Protein AF-0000000083321789 (afdb_homodimer)

Secondary structure (DSSP, 8-state):
---HHHHHHHHHHHHHHHHH-S-B-HHHHHHH-SS---HHHHHHHHHHHHHTTSEEE-TT-SSEEE-HHHHHHIIIII--PPPPPHHHHHHHHHHH-S--SSHHHHHHHHHHHHHHHHSSEEEEE-S--TTPBEEEEEEEE-SSSEEEEEEEETTS-EEEEEEEPPTT--HHHHHHHHHHHHHHHTTSBGGG--HHHHHHHHHHSTT-TTHHHHHHHHHHHHHHHHS--EEEE-GGGGGTT--GGGHHHHHHHHHHHHSTHHHHHHTT--TTS---TTSSSSEEEEEGGGSS-GGGTTEEEEEEEEE-GGG-EEEEEEEEETT--HHHHHHHHHHHHHHHHHHHHHHHHTT-/---HHHHHHHHHHHHHHHHH-S-B-HHHHHHH-SS---HHHHHHHHHHHHHTTSEEE-TT-SSEEE-HHHHHHIIIII--PPPPPHHHHHHHHHHH-S--SSHHHHHHHHHHHHHHHHSSEEEEEPSP-TT-BEEEEEEEE-SSSEEEEEEEETTS-EEEEEEEPPTT--HHHHHHHHHHHHHHHTTSBGGG--HHHHHHHHHHSTT-TTHHHHHHHHHHHHHHHHS--EEEE-GGGGGTT--GGGHHHHHHHHHHHHSTHHHHHHTT--TTS---TTSS-SEEEEEGGGSS-GGGTTEEEEEEEEE-GGG-EEEEEEEEETT--HHHHHHHHHHHHHHHHHHHHHHHHTT-

Organism: Lactobacillus gasseri (NCBI:txid1596)

Solvent-accessible surface area (backbone atoms only — not comparable to full-atom values): 38284 Å² total; per-residue (Å²): 132,77,50,72,65,50,48,50,50,51,51,50,46,45,59,49,28,34,71,68,74,43,64,44,38,37,62,62,48,40,73,69,46,95,57,92,59,54,44,68,56,42,44,52,49,50,50,51,38,31,74,72,47,30,29,39,77,48,94,87,45,95,17,38,38,68,25,72,57,25,49,50,49,36,66,76,72,63,64,62,68,36,82,70,55,67,69,58,50,51,48,54,54,54,69,67,65,54,93,66,70,40,66,67,56,51,30,42,48,48,8,41,53,49,10,71,75,66,60,23,23,13,34,16,32,52,50,48,50,64,78,34,22,29,66,40,57,46,74,43,78,73,54,92,37,32,33,33,40,37,40,32,33,72,77,61,43,74,34,70,44,67,41,75,50,65,84,81,61,50,70,65,57,52,52,51,45,38,51,53,49,34,70,70,38,43,76,36,34,52,70,68,67,40,71,67,57,52,49,52,50,54,64,66,49,43,93,51,93,55,41,66,57,52,48,50,50,49,50,51,39,48,50,58,60,59,46,83,59,71,30,77,22,40,66,70,32,61,57,72,73,55,61,87,88,42,58,68,50,48,51,52,50,40,53,43,49,69,47,60,79,45,38,45,64,60,61,62,56,43,88,80,56,72,76,73,70,80,49,100,50,77,52,47,76,41,48,13,88,71,43,84,43,80,82,35,47,69,24,24,39,39,37,31,64,28,61,44,70,95,55,30,45,24,37,37,34,40,42,37,52,65,58,52,53,54,37,54,53,47,22,43,48,58,50,47,35,51,54,51,25,49,52,50,46,55,57,49,55,67,76,106,132,77,49,72,66,52,48,51,50,51,50,51,46,45,59,47,28,33,71,68,73,43,62,44,38,37,63,61,50,40,73,70,46,95,58,96,58,54,42,67,56,43,43,51,48,52,50,52,37,31,72,71,47,29,30,38,74,47,94,88,46,94,16,38,39,69,25,74,57,26,49,51,48,37,66,76,71,62,65,61,68,38,83,69,54,66,69,58,51,53,49,52,53,55,70,65,66,53,95,67,70,40,66,66,56,51,31,42,46,48,8,42,52,51,10,69,75,66,59,24,21,13,32,17,29,52,47,48,51,64,76,34,22,29,65,40,56,45,74,44,78,72,55,93,40,32,32,34,40,36,42,32,32,73,78,60,44,74,34,70,43,67,42,74,50,66,83,80,62,49,71,65,55,52,52,51,45,37,51,53,49,35,72,70,39,45,74,37,34,53,70,69,67,41,70,68,55,52,48,53,50,52,64,66,48,43,93,50,94,56,42,67,59,52,49,51,51,49,50,52,40,48,50,59,59,59,47,82,60,68,29,75,24,41,65,69,31,61,56,73,73,55,61,88,88,42,58,69,52,49,51,52,50,41,53,42,48,69,47,61,80,45,37,48,64,60,59,62,56,43,90,78,55,70,76,72,70,81,48,100,51,77,52,47,77,40,48,13,89,70,44,87,43,79,83,36,47,67,24,23,39,39,37,30,64,29,61,45,69,94,54,29,43,24,38,39,35,40,43,37,51,65,60,51,52,54,38,53,53,48,22,43,47,59,51,47,34,52,54,51,25,50,51,52,46,55,56,50,56,68,78,105

Radius of gyration: 30.37 Å; Cα contacts (8 Å, |Δi|>4): 1152; chains: 2; bounding box: 81×79×61 Å

Sequence (704 aa):
MLTERQELILKTIIMDFTQSHEPVGSKTVMNQLPVKVSSATVRNEMAALEEKGLLEKTHSSSGRIPSTAGYRYYLDHLINPVKIPASVYNRIIYQLDQPFQQVNEIVQEAAKILSDLTNYTAFAAGPETRSVKVTGFRIVPLSSHQVMAILVTDDGNVKNQIYTLPHHTNGEEIEKAVRLINDQLVGKPLSSVNEVLLKRIADHLVAGGSAPEILDLLQDVIKDAASEQMYVDGQINLLSNYESDDLAKVKSLYKLIDQNDAISSLIGFNPKDEIKNDSKSKVQVKLGSELQSDLLEDYSLLTAQYSVGKYGKGTIALLGPTNMPYSQMIGLLEYFRNELAKKLLDYYGRFKMLTERQELILKTIIMDFTQSHEPVGSKTVMNQLPVKVSSATVRNEMAALEEKGLLEKTHSSSGRIPSTAGYRYYLDHLINPVKIPASVYNRIIYQLDQPFQQVNEIVQEAAKILSDLTNYTAFAAGPETRSVKVTGFRIVPLSSHQVMAILVTDDGNVKNQIYTLPHHTNGEEIEKAVRLINDQLVGKPLSSVNEVLLKRIADHLVAGGSAPEILDLLQDVIKDAASEQMYVDGQINLLSNYESDDLAKVKSLYKLIDQNDAISSLIGFNPKDEIKNDSKSKVQVKLGSELQSDLLEDYSLLTAQYSVGKYGKGTIALLGPTNMPYSQMIGLLEYFRNELAKKLLDYYGRFK

Structure (mmCIF, N/CA/C/O backbone):
data_AF-0000000083321789-model_v1
#
loop_
_entity.id
_entity.type
_entity.pdbx_description
1 polymer 'Heat-inducible transcription repressor HrcA'
#
loop_
_atom_site.group_PDB
_atom_site.id
_atom_site.type_symbol
_atom_site.label_atom_id
_atom_site.label_alt_id
_atom_site.label_comp_id
_atom_site.label_asym_id
_atom_site.label_entity_id
_atom_site.label_seq_id
_atom_site.pdbx_PDB_ins_code
_atom_site.Cartn_x
_atom_site.Cartn_y
_atom_site.Cartn_z
_atom_site.occupancy
_atom_site.B_iso_or_equiv
_atom_site.auth_seq_id
_atom_site.auth_comp_id
_atom_site.auth_asym_id
_atom_site.auth_atom_id
_atom_site.pdbx_PDB_model_num
ATOM 1 N N . MET A 1 1 ? -25.531 38.438 10.75 1 78.81 1 MET A N 1
ATOM 2 C CA . MET A 1 1 ? -24.594 38 11.789 1 78.81 1 MET A CA 1
ATOM 3 C C . MET A 1 1 ? -25.344 37.281 12.898 1 78.81 1 MET A C 1
ATOM 5 O O . MET A 1 1 ? -26.516 37.562 13.164 1 78.81 1 MET A O 1
ATOM 9 N N . LEU A 1 2 ? -24.734 36.156 13.336 1 93.12 2 LEU A N 1
ATOM 10 C CA . LEU A 1 2 ? -25.391 35.406 14.398 1 93.12 2 LEU A CA 1
ATOM 11 C C . LEU A 1 2 ? -25.25 36.125 15.734 1 93.12 2 LEU A C 1
ATOM 13 O O . LEU A 1 2 ? -24.266 36.844 15.961 1 93.12 2 LEU A O 1
ATOM 17 N N . THR A 1 3 ? -26.234 36 16.516 1 94.31 3 THR A N 1
ATOM 18 C CA . THR A 1 3 ? -26.094 36.438 17.891 1 94.31 3 THR A CA 1
ATOM 19 C C . THR A 1 3 ? -25.141 35.531 18.656 1 94.31 3 THR A C 1
ATOM 21 O O . THR A 1 3 ? -24.844 34.438 18.234 1 94.31 3 THR A O 1
ATOM 24 N N . GLU A 1 4 ? -24.688 36.062 19.75 1 94.25 4 GLU A N 1
ATOM 25 C CA . GLU A 1 4 ? -23.797 35.281 20.594 1 94.25 4 GLU A CA 1
ATOM 26 C C . GLU A 1 4 ? -24.438 33.969 21.016 1 94.25 4 GLU A C 1
ATOM 28 O O . GLU A 1 4 ? -23.781 32.906 21.031 1 94.25 4 GLU A O 1
ATOM 33 N N . ARG A 1 5 ? -25.703 34.062 21.344 1 94.56 5 ARG A N 1
ATOM 34 C CA . ARG A 1 5 ? -26.422 32.844 21.75 1 94.56 5 ARG A CA 1
ATOM 35 C C . ARG A 1 5 ? -26.547 31.859 20.609 1 94.56 5 ARG A C 1
ATOM 37 O O . ARG A 1 5 ? -26.375 30.656 20.797 1 94.56 5 ARG A O 1
ATOM 44 N N . GLN A 1 6 ? -26.812 32.375 19.469 1 96 6 GLN A N 1
ATOM 45 C CA . GLN A 1 6 ? -26.891 31.531 18.281 1 96 6 GLN A CA 1
ATOM 46 C C . GLN A 1 6 ? -25.562 30.844 17.984 1 96 6 GLN A C 1
ATOM 48 O O . GLN A 1 6 ? -25.531 29.672 17.625 1 96 6 GLN A O 1
ATOM 53 N N . GLU A 1 7 ? -24.516 31.578 18.156 1 96.56 7 GLU A N 1
ATOM 54 C CA . GLU A 1 7 ? -23.188 31.016 17.938 1 96.56 7 GLU A CA 1
ATOM 55 C C . GLU A 1 7 ? -22.891 29.906 18.922 1 96.56 7 GLU A C 1
ATOM 57 O O . GLU A 1 7 ? -22.359 28.859 18.547 1 96.56 7 GLU A O 1
ATOM 62 N N . LEU A 1 8 ? -23.266 30.172 20.125 1 95.69 8 LEU A N 1
ATOM 63 C CA . LEU A 1 8 ? -23.047 29.172 21.156 1 95.69 8 LEU A CA 1
ATOM 64 C C . LEU A 1 8 ? -23.828 27.906 20.859 1 95.69 8 LEU A C 1
ATOM 66 O O . LEU A 1 8 ? -23.328 26.797 21.047 1 95.69 8 LEU A O 1
ATOM 70 N N . ILE A 1 9 ? -25.031 28.094 20.469 1 96.56 9 ILE A N 1
ATOM 71 C CA . ILE A 1 9 ? -25.906 26.969 20.172 1 96.56 9 ILE A CA 1
ATOM 72 C C . ILE A 1 9 ? -25.359 26.203 18.969 1 96.56 9 ILE A C 1
ATOM 74 O O . ILE A 1 9 ? -25.266 24.969 19 1 96.56 9 ILE A O 1
ATOM 78 N N . LEU A 1 10 ? -24.984 26.891 17.953 1 96.88 10 LEU A N 1
ATOM 79 C CA . LEU A 1 10 ? -24.406 26.266 16.766 1 96.88 10 LEU A CA 1
ATOM 80 C C . LEU A 1 10 ? -23.141 25.469 17.125 1 96.88 10 LEU A C 1
ATOM 82 O O . LEU A 1 10 ? -23 24.312 16.734 1 96.88 10 LEU A O 1
ATOM 86 N N . LYS A 1 11 ? -22.281 26.094 17.844 1 95.94 11 LYS A N 1
ATOM 87 C CA . LYS A 1 11 ? -21.047 25.453 18.297 1 95.94 11 LYS A CA 1
ATOM 88 C C . LYS A 1 11 ? -21.344 24.172 19.078 1 95.94 11 LYS A C 1
ATOM 90 O O . LYS A 1 11 ? -20.719 23.141 18.844 1 95.94 11 LYS A O 1
ATOM 95 N N . THR A 1 12 ? -22.281 24.297 19.953 1 95.19 12 THR A N 1
ATOM 96 C CA . THR A 1 12 ? -22.641 23.156 20.797 1 95.19 12 THR A CA 1
ATOM 97 C C . THR A 1 12 ? -23.188 22.016 19.938 1 95.19 12 THR A C 1
ATOM 99 O O . THR A 1 12 ? -22.828 20.859 20.156 1 95.19 12 THR A O 1
ATOM 102 N N . ILE A 1 13 ? -24.016 22.359 19 1 95.81 13 ILE A N 1
ATOM 103 C CA . ILE A 1 13 ? -24.609 21.344 18.141 1 95.81 13 ILE A CA 1
ATOM 104 C C . ILE A 1 13 ? -23.516 20.641 17.328 1 95.81 13 ILE A C 1
ATOM 106 O O . ILE A 1 13 ? -23.484 19.422 17.234 1 95.81 13 ILE A O 1
ATOM 110 N N . ILE A 1 14 ? -22.625 21.391 16.781 1 95 14 ILE A N 1
ATOM 111 C CA . ILE A 1 14 ? -21.562 20.844 15.945 1 95 14 ILE A CA 1
ATOM 112 C C . ILE A 1 14 ? -20.656 19.953 16.781 1 95 14 ILE A C 1
ATOM 114 O O . ILE A 1 14 ? -20.344 18.828 16.391 1 95 14 ILE A O 1
ATOM 118 N N . MET A 1 15 ? -20.266 20.375 17.906 1 92.38 15 MET A N 1
ATOM 119 C CA . MET A 1 15 ? -19.391 19.578 18.781 1 92.38 15 MET A CA 1
ATOM 120 C C . MET A 1 15 ? -20.078 18.281 19.203 1 92.38 15 MET A C 1
ATOM 122 O O . MET A 1 15 ? -19.453 17.219 19.203 1 92.38 15 MET A O 1
ATOM 126 N N . ASP A 1 16 ? -21.328 18.422 19.516 1 93.5 16 ASP A N 1
ATOM 127 C CA . ASP A 1 16 ? -22.078 17.25 19.938 1 93.5 16 ASP A CA 1
ATOM 128 C C . ASP A 1 16 ? -22.25 16.266 18.766 1 93.5 16 ASP A C 1
ATOM 130 O O . ASP A 1 16 ? -21.984 15.07 18.922 1 93.5 16 ASP A O 1
ATOM 134 N N . PHE A 1 17 ? -22.594 16.828 17.656 1 92 17 PHE A N 1
ATOM 135 C CA . PHE A 1 17 ? -22.859 15.984 16.484 1 92 17 PHE A CA 1
ATOM 136 C C . PHE A 1 17 ? -21.594 15.273 16.031 1 92 17 PHE A C 1
ATOM 138 O O . PHE A 1 17 ? -21.656 14.117 15.602 1 92 17 PHE A O 1
ATOM 145 N N . THR A 1 18 ? -20.5 15.844 16.047 1 89.44 18 THR A N 1
ATOM 146 C CA . THR A 1 18 ? -19.25 15.25 15.578 1 89.44 18 THR A CA 1
ATOM 147 C C . THR A 1 18 ? -18.797 14.125 16.516 1 89.44 18 THR A C 1
ATOM 149 O O . THR A 1 18 ? -17.984 13.289 16.125 1 89.44 18 THR A O 1
ATOM 152 N N . GLN A 1 19 ? -19.344 14.117 17.656 1 86.31 19 GLN A N 1
ATOM 153 C CA . GLN A 1 19 ? -19 13.062 18.609 1 86.31 19 GLN A CA 1
ATOM 154 C C . GLN A 1 19 ? -20.031 11.93 18.578 1 86.31 19 GLN A C 1
ATOM 156 O O . GLN A 1 19 ? -19.656 10.758 18.516 1 86.31 19 GLN A O 1
ATOM 161 N N . SER A 1 20 ? -21.297 12.312 18.547 1 86.25 20 SER A N 1
ATOM 162 C CA . SER A 1 20 ? -22.359 11.312 18.672 1 86.25 20 SER A CA 1
ATOM 163 C C . SER A 1 20 ? -22.844 10.844 17.312 1 86.25 20 SER A C 1
ATOM 165 O O . SER A 1 20 ? -23.422 9.758 17.188 1 86.25 20 SER A O 1
ATOM 167 N N . HIS A 1 21 ? -22.766 11.672 16.344 1 85.81 21 HIS A N 1
ATOM 168 C CA . HIS A 1 21 ? -23.266 11.453 14.984 1 85.81 21 HIS A CA 1
ATOM 169 C C . HIS A 1 21 ? -24.781 11.312 14.969 1 85.81 21 HIS A C 1
ATOM 171 O O . HIS A 1 21 ? -25.344 10.695 14.062 1 85.81 21 HIS A O 1
ATOM 177 N N . GLU A 1 22 ? -25.359 11.82 16.016 1 88.62 22 GLU A N 1
ATOM 178 C CA . GLU A 1 22 ? -26.812 11.828 16.125 1 88.62 22 GLU A CA 1
ATOM 179 C C . GLU A 1 22 ? -27.359 13.25 16.125 1 88.62 22 GLU A C 1
ATOM 181 O O . GLU A 1 22 ? -26.75 14.156 16.703 1 88.62 22 GLU A O 1
ATOM 186 N N . PRO A 1 23 ? -28.516 13.328 15.469 1 94 23 PRO A N 1
ATOM 187 C CA . PRO A 1 23 ? -29.125 14.656 15.539 1 94 23 PRO A CA 1
ATOM 188 C C . PRO A 1 23 ? -29.266 15.164 16.969 1 94 23 PRO A C 1
ATOM 190 O O . PRO A 1 23 ? -29.562 14.391 17.875 1 94 23 PRO A O 1
ATOM 193 N N . VAL A 1 24 ? -29.125 16.484 17.109 1 95.12 24 VAL A N 1
ATOM 194 C CA . VAL A 1 24 ? -29.062 17.062 18.438 1 95.12 24 VAL A CA 1
ATOM 195 C C . VAL A 1 24 ? -30.359 17.797 18.75 1 95.12 24 VAL A C 1
ATOM 197 O O . VAL A 1 24 ? -30.781 18.688 18 1 95.12 24 VAL A O 1
ATOM 200 N N . GLY A 1 25 ? -30.984 17.406 19.859 1 94.19 25 GLY A N 1
ATOM 201 C CA . GLY A 1 25 ? -32.219 18.047 20.281 1 94.19 25 GLY A CA 1
ATOM 202 C C . GLY A 1 25 ? -31.984 19.25 21.172 1 94.19 25 GLY A C 1
ATOM 203 O O . GLY A 1 25 ? -30.891 19.438 21.703 1 94.19 25 GLY A O 1
ATOM 204 N N . SER A 1 26 ? -33.125 20.016 21.375 1 94.62 26 SER A N 1
ATOM 205 C CA . SER A 1 26 ? -33.031 21.266 22.141 1 94.62 26 SER A CA 1
ATOM 206 C C . SER A 1 26 ? -32.688 20.984 23.594 1 94.62 26 SER A C 1
ATOM 208 O O . SER A 1 26 ? -31.969 21.75 24.219 1 94.62 26 SER A O 1
ATOM 210 N N . LYS A 1 27 ? -33.188 19.906 24.078 1 94.38 27 LYS A N 1
ATOM 211 C CA . LYS A 1 27 ? -32.906 19.562 25.469 1 94.38 27 LYS A CA 1
ATOM 212 C C . LYS A 1 27 ? -31.422 19.234 25.672 1 94.38 27 LYS A C 1
ATOM 214 O O . LYS A 1 27 ? -30.812 19.656 26.672 1 94.38 27 LYS A O 1
ATOM 219 N N . THR A 1 28 ? -30.891 18.531 24.766 1 94.94 28 THR A N 1
ATOM 220 C CA . THR A 1 28 ? -29.469 18.172 24.812 1 94.94 28 THR A CA 1
ATOM 221 C C . THR A 1 28 ? -28.609 19.422 24.75 1 94.94 28 THR A C 1
ATOM 223 O O . THR A 1 28 ? -27.641 19.562 25.516 1 94.94 28 THR A O 1
ATOM 226 N N . VAL A 1 29 ? -28.938 20.312 23.891 1 96.19 29 VAL A N 1
ATOM 227 C CA . VAL A 1 29 ? -28.203 21.562 23.734 1 96.19 29 VAL A CA 1
ATOM 228 C C . VAL A 1 29 ? -28.297 22.391 25 1 96.19 29 VAL A C 1
ATOM 230 O O . VAL A 1 29 ? -27.297 22.906 25.5 1 96.19 29 VAL A O 1
ATOM 233 N N . MET A 1 30 ? -29.516 22.484 25.5 1 95.81 30 MET A N 1
ATOM 234 C CA . MET A 1 30 ? -29.781 23.266 26.703 1 95.81 30 MET A CA 1
ATOM 235 C C . MET A 1 30 ? -28.875 22.828 27.859 1 95.81 30 MET A C 1
ATOM 237 O O . MET A 1 30 ? -28.312 23.656 28.562 1 95.81 30 MET A O 1
ATOM 241 N N . ASN A 1 31 ? -28.672 21.578 27.953 1 95.44 31 ASN A N 1
ATOM 242 C CA . ASN A 1 31 ? -27.906 21 29.062 1 95.44 31 ASN A CA 1
ATOM 243 C C . ASN A 1 31 ? -26.406 21.25 28.906 1 95.44 31 ASN A C 1
ATOM 245 O O . ASN A 1 31 ? -25.641 21.125 29.859 1 95.44 31 ASN A O 1
ATOM 249 N N . GLN A 1 32 ? -25.984 21.609 27.719 1 93.94 32 GLN A N 1
ATOM 250 C CA . GLN A 1 32 ? -24.562 21.75 27.438 1 93.94 32 GLN A CA 1
ATOM 251 C C . GLN A 1 32 ? -24.156 23.219 27.391 1 93.94 32 GLN A C 1
ATOM 253 O O . GLN A 1 32 ? -22.953 23.547 27.375 1 93.94 32 GLN A O 1
ATOM 258 N N . LEU A 1 33 ? -25.109 24.078 27.406 1 93.62 33 LEU A N 1
ATOM 259 C CA . LEU A 1 33 ? -24.828 25.5 27.281 1 93.62 33 LEU A CA 1
ATOM 260 C C . LEU A 1 33 ? -24.375 26.078 28.625 1 93.62 33 LEU A C 1
ATOM 262 O O . LEU A 1 33 ? -24.891 25.703 29.672 1 93.62 33 LEU A O 1
ATOM 266 N N . PRO A 1 34 ? -23.531 27 28.562 1 91.31 34 PRO A N 1
ATOM 267 C CA . PRO A 1 34 ? -23.094 27.656 29.797 1 91.31 34 PRO A CA 1
ATOM 268 C C . PRO A 1 34 ? -24.078 28.703 30.297 1 91.31 34 PRO A C 1
ATOM 270 O O . PRO A 1 34 ? -23.891 29.281 31.375 1 91.31 34 PRO A O 1
ATOM 273 N N . VAL A 1 35 ? -25.125 29.031 29.594 1 90.56 35 VAL A N 1
ATOM 274 C CA . VAL A 1 35 ? -26.125 30.016 29.953 1 90.56 35 VAL A CA 1
ATOM 275 C C . VAL A 1 35 ? -27.469 29.328 30.188 1 90.56 35 VAL A C 1
ATOM 277 O O . VAL A 1 35 ? -27.766 28.297 29.578 1 90.56 35 VAL A O 1
ATOM 280 N N . LYS A 1 36 ? -28.172 29.844 31.094 1 91.06 36 LYS A N 1
ATOM 281 C CA . LYS A 1 36 ? -29.484 29.281 31.375 1 91.06 36 LYS A CA 1
ATOM 282 C C . LYS A 1 36 ? -30.516 29.766 30.375 1 91.06 36 LYS A C 1
ATOM 284 O O . LYS A 1 36 ? -30.797 30.969 30.281 1 91.06 36 LYS A O 1
ATOM 289 N N . VAL A 1 37 ? -30.891 28.906 29.578 1 93.12 37 VAL A N 1
ATOM 290 C CA . VAL A 1 37 ? -31.938 29.172 28.578 1 93.12 37 VAL A CA 1
ATOM 291 C C . VAL A 1 37 ? -32.938 28 28.547 1 93.12 37 VAL A C 1
ATOM 293 O O . VAL A 1 37 ? -32.562 26.859 28.797 1 93.12 37 VAL A O 1
ATOM 296 N N . SER A 1 38 ? -34.188 28.281 28.344 1 93.94 38 SER A N 1
ATOM 297 C CA . SER A 1 38 ? -35.188 27.219 28.281 1 93.94 38 SER A CA 1
ATOM 298 C C . SER A 1 38 ? -35.031 26.406 27 1 93.94 38 SER A C 1
ATOM 300 O O . SER A 1 38 ? -34.469 26.891 26 1 93.94 38 SER A O 1
ATOM 302 N N . SER A 1 39 ? -35.594 25.219 27.016 1 94.25 39 SER A N 1
ATOM 303 C CA . SER A 1 39 ? -35.594 24.375 25.844 1 94.25 39 SER A CA 1
ATOM 304 C C . SER A 1 39 ? -36.375 25 24.703 1 94.25 39 SER A C 1
ATOM 306 O O . SER A 1 39 ? -36.031 24.859 23.531 1 94.25 39 SER A O 1
ATOM 308 N N . ALA A 1 40 ? -37.438 25.688 25.062 1 93.5 40 ALA A N 1
ATOM 309 C CA . ALA A 1 40 ? -38.25 26.375 24.062 1 93.5 40 ALA A CA 1
ATOM 310 C C . ALA A 1 40 ? -37.469 27.453 23.359 1 93.5 40 ALA A C 1
ATOM 312 O O . ALA A 1 40 ? -37.562 27.609 22.125 1 93.5 40 ALA A O 1
ATOM 313 N N . THR A 1 41 ? -36.656 28.156 24.109 1 95.94 41 THR A N 1
ATOM 314 C CA . THR A 1 41 ? -35.812 29.188 23.531 1 95.94 41 THR A CA 1
ATOM 315 C C . THR A 1 41 ? -34.781 28.578 22.594 1 95.94 41 THR A C 1
ATOM 317 O O . THR A 1 41 ? -34.531 29.094 21.5 1 95.94 41 THR A O 1
ATOM 320 N N . VAL A 1 42 ? -34.188 27.469 23.016 1 96.56 42 VAL A N 1
ATOM 321 C CA . VAL A 1 42 ? -33.188 26.797 22.203 1 96.56 42 VAL A CA 1
ATOM 322 C C . VAL A 1 42 ? -33.844 26.297 20.906 1 96.56 42 VAL A C 1
ATOM 324 O O . VAL A 1 42 ? -33.25 26.453 19.828 1 96.56 42 VAL A O 1
ATOM 327 N N . ARG A 1 43 ? -35.031 25.781 21.016 1 95.06 43 ARG A N 1
ATOM 328 C CA . ARG A 1 43 ? -35.75 25.281 19.844 1 95.06 43 ARG A CA 1
ATOM 329 C C . ARG A 1 43 ? -35.969 26.391 18.828 1 95.06 43 ARG A C 1
ATOM 331 O O . ARG A 1 43 ? -35.812 26.188 17.625 1 95.06 43 ARG A O 1
ATOM 338 N N . ASN A 1 44 ? -36.312 27.531 19.344 1 95.62 44 ASN A N 1
ATOM 339 C CA . ASN A 1 44 ? -36.531 28.688 18.484 1 95.62 44 ASN A CA 1
ATOM 340 C C . ASN A 1 44 ? -35.25 29.141 17.781 1 95.62 44 ASN A C 1
ATOM 342 O O . ASN A 1 44 ? -35.281 29.484 16.609 1 95.62 44 ASN A O 1
ATOM 346 N N . GLU A 1 45 ? -34.219 29.125 18.547 1 96.38 45 GLU A N 1
ATOM 347 C CA . GLU A 1 45 ? -32.938 29.516 17.969 1 96.38 45 GLU A CA 1
ATOM 348 C C . GLU A 1 45 ? -32.469 28.5 16.922 1 96.38 45 GLU A C 1
ATOM 350 O O . GLU A 1 45 ? -31.859 28.875 15.914 1 96.38 45 GLU A O 1
ATOM 355 N N . MET A 1 46 ? -32.688 27.203 17.203 1 96.56 46 MET A N 1
ATOM 356 C CA . MET A 1 46 ? -32.344 26.156 16.25 1 96.56 46 MET A CA 1
ATOM 357 C C . MET A 1 46 ? -33.094 26.359 14.945 1 96.56 46 MET A C 1
ATOM 359 O O . MET A 1 46 ? -32.562 26.156 13.859 1 96.56 46 MET A O 1
ATOM 363 N N . ALA A 1 47 ? -34.344 26.734 15.086 1 94.88 47 ALA A N 1
ATOM 364 C CA . ALA A 1 47 ? -35.156 27.016 13.906 1 94.88 47 ALA A CA 1
ATOM 365 C C . ALA A 1 47 ? -34.625 28.203 13.125 1 94.88 47 ALA A C 1
ATOM 367 O O . ALA A 1 47 ? -34.594 28.188 11.891 1 94.88 47 ALA A O 1
ATOM 368 N N . ALA A 1 48 ? -34.219 29.188 13.859 1 96.69 48 ALA A N 1
ATOM 369 C CA . ALA A 1 48 ? -33.625 30.359 13.219 1 96.69 48 ALA A CA 1
ATOM 370 C C . ALA A 1 48 ? -32.375 30 12.469 1 96.69 48 ALA A C 1
ATOM 372 O O . ALA A 1 48 ? -32.125 30.484 11.352 1 96.69 48 ALA A O 1
ATOM 373 N N . LEU A 1 49 ? -31.531 29.203 13.086 1 97.69 49 LEU A N 1
ATOM 374 C CA . LEU A 1 49 ? -30.297 28.75 12.469 1 97.69 49 LEU A CA 1
ATOM 375 C C . LEU A 1 49 ? -30.578 27.891 11.234 1 97.69 49 LEU A C 1
ATOM 377 O O . LEU A 1 49 ? -29.844 27.938 10.25 1 97.69 49 LEU A O 1
ATOM 381 N N . GLU A 1 50 ? -31.656 27.125 11.266 1 96.25 50 GLU A N 1
ATOM 382 C CA . GLU A 1 50 ? -32.094 26.344 10.117 1 96.25 50 GLU A CA 1
ATOM 383 C C . GLU A 1 50 ? -32.531 27.25 8.969 1 96.25 50 GLU A C 1
ATOM 385 O O . GLU A 1 50 ? -32.188 27 7.809 1 96.25 50 GLU A O 1
ATOM 390 N N . GLU A 1 51 ? -33.219 28.25 9.328 1 95.62 51 GLU A N 1
ATOM 391 C CA . GLU A 1 51 ? -33.688 29.219 8.328 1 95.62 51 GLU A CA 1
ATOM 392 C C . GLU A 1 51 ? -32.5 29.922 7.66 1 95.62 51 GLU A C 1
ATOM 394 O O . GLU A 1 51 ? -32.562 30.25 6.477 1 95.62 51 GLU A O 1
ATOM 399 N N . LYS A 1 52 ? -31.531 30.094 8.453 1 96.94 52 LYS A N 1
ATOM 400 C CA . LYS A 1 52 ? -30.328 30.734 7.922 1 96.94 52 LYS A CA 1
ATOM 401 C C . LYS A 1 52 ? -29.484 29.734 7.129 1 96.94 52 LYS A C 1
ATOM 403 O O . LYS A 1 52 ? -28.438 30.109 6.578 1 96.94 52 LYS A O 1
ATOM 408 N N . GLY A 1 53 ? -29.828 28.453 7.141 1 96 53 GLY A N 1
ATOM 409 C CA . GLY A 1 53 ? -29.156 27.422 6.352 1 96 53 GLY A CA 1
ATOM 410 C C . GLY A 1 53 ? -27.969 26.797 7.074 1 96 53 GLY A C 1
ATOM 411 O O . GLY A 1 53 ? -27.156 26.094 6.461 1 96 53 GLY A O 1
ATOM 412 N N . LEU A 1 54 ? -27.844 27.016 8.383 1 97.5 54 LEU A N 1
ATOM 413 C CA . LEU A 1 54 ? -26.688 26.531 9.125 1 97.5 54 LEU A CA 1
ATOM 414 C C . LEU A 1 54 ? -26.969 25.188 9.781 1 97.5 54 LEU A C 1
ATOM 416 O O . LEU A 1 54 ? -26.031 24.469 10.148 1 97.5 54 LEU A O 1
ATOM 420 N N . LEU A 1 55 ? -28.234 24.875 9.93 1 96.94 55 LEU A N 1
ATOM 421 C CA . LEU A 1 55 ? -28.688 23.594 10.453 1 96.94 55 LEU A CA 1
ATOM 422 C C . LEU A 1 55 ? -29.719 22.953 9.516 1 96.94 55 LEU A C 1
ATOM 424 O O . LEU A 1 55 ? -30.297 23.641 8.672 1 96.94 55 LEU A O 1
ATOM 428 N N . GLU A 1 56 ? -29.781 21.688 9.656 1 95.06 56 GLU A N 1
ATOM 429 C CA . GLU A 1 56 ? -30.766 20.953 8.867 1 95.06 56 GLU A CA 1
ATOM 430 C C . GLU A 1 56 ? -31.516 19.938 9.727 1 95.06 56 GLU A C 1
ATOM 432 O O . GLU A 1 56 ? -30.953 19.391 10.68 1 95.06 56 GLU A O 1
ATOM 437 N N . LYS A 1 57 ? -32.719 19.734 9.328 1 89.56 57 LYS A N 1
ATOM 438 C CA . LYS A 1 57 ? -33.562 18.719 9.992 1 89.56 57 LYS A CA 1
ATOM 439 C C . LYS A 1 57 ? -33.406 17.375 9.297 1 89.56 57 LYS A C 1
ATOM 441 O O . LYS A 1 57 ? -33.344 17.297 8.07 1 89.56 57 LYS A O 1
ATOM 446 N N . THR A 1 58 ? -33.281 16.328 10.195 1 82.88 58 THR A N 1
ATOM 447 C CA . THR A 1 58 ? -33.281 14.992 9.617 1 82.88 58 THR A CA 1
ATOM 448 C C . THR A 1 58 ? -34.688 14.406 9.617 1 82.88 58 THR A C 1
ATOM 450 O O . THR A 1 58 ? -35.531 14.828 10.406 1 82.88 58 THR A O 1
ATOM 453 N N . HIS A 1 59 ? -35 13.562 8.727 1 74.69 59 HIS A N 1
ATOM 454 C CA . HIS A 1 59 ? -36.312 13 8.562 1 74.69 59 HIS A CA 1
ATOM 455 C C . HIS A 1 59 ? -36.719 12.148 9.766 1 74.69 59 HIS A C 1
ATOM 457 O O . HIS A 1 59 ? -37.906 12.023 10.094 1 74.69 59 HIS A O 1
ATOM 463 N N . SER A 1 60 ? -35.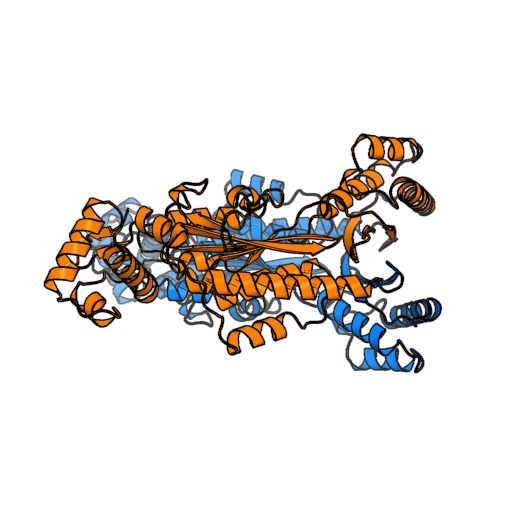719 11.641 10.344 1 68.44 60 SER A N 1
ATOM 464 C CA . SER A 1 60 ? -36 10.586 11.32 1 68.44 60 SER A CA 1
ATOM 465 C C . SER A 1 60 ? -36.031 11.133 12.742 1 68.44 60 SER A C 1
ATOM 467 O O . SER A 1 60 ? -36.375 10.422 13.68 1 68.44 60 SER A O 1
ATOM 469 N N . SER A 1 61 ? -35.625 12.414 12.891 1 68.94 61 SER A N 1
ATOM 470 C CA . SER A 1 61 ? -35.5 12.875 14.266 1 68.94 61 SER A CA 1
ATOM 471 C C . SER A 1 61 ? -35.938 14.336 14.398 1 68.94 61 SER A C 1
ATOM 473 O O . SER A 1 61 ? -36 15.055 13.398 1 68.94 61 SER A O 1
ATOM 475 N N . SER A 1 62 ? -36.344 14.672 15.57 1 77.06 62 SER A N 1
ATOM 476 C CA . SER A 1 62 ? -36.688 16.062 15.883 1 77.06 62 SER A CA 1
ATOM 477 C C . SER A 1 62 ? -35.406 16.891 16.078 1 77.06 62 SER A C 1
ATOM 479 O O . SER A 1 62 ? -35.5 18.125 16.141 1 77.06 62 SER A O 1
ATOM 481 N N . GLY A 1 63 ? -34.281 16.234 16.062 1 90.75 63 GLY A N 1
ATOM 482 C CA . GLY A 1 63 ? -33.031 16.953 16.234 1 90.75 63 GLY A CA 1
ATOM 483 C C . GLY A 1 63 ? -32.531 17.562 14.945 1 90.75 63 GLY A C 1
ATOM 484 O O . GLY A 1 63 ? -33.188 17.484 13.906 1 90.75 63 GLY A O 1
ATOM 485 N N . ARG A 1 64 ? -31.531 18.469 15.094 1 94.69 64 ARG A N 1
ATOM 486 C CA . ARG A 1 64 ? -30.906 19.109 13.945 1 94.69 64 ARG A CA 1
ATOM 487 C C . ARG A 1 64 ? -29.469 18.625 13.773 1 94.69 64 ARG A C 1
ATOM 489 O O . ARG A 1 64 ? -28.859 18.125 14.719 1 94.69 64 ARG A O 1
ATOM 496 N N . ILE A 1 65 ? -28.984 18.688 12.555 1 94.81 65 ILE A N 1
ATOM 497 C CA . ILE A 1 65 ? -27.578 18.422 12.242 1 94.81 65 ILE A CA 1
ATOM 498 C C . ILE A 1 65 ? -26.984 19.641 11.547 1 94.81 65 ILE A C 1
ATOM 500 O O . ILE A 1 65 ? -27.703 20.438 10.938 1 94.81 65 ILE A O 1
ATOM 504 N N . PRO A 1 66 ? -25.672 19.828 11.703 1 95.62 66 PRO A N 1
ATOM 505 C CA . PRO A 1 66 ? -25.047 20.938 10.984 1 95.62 66 PRO A CA 1
ATOM 506 C C . PRO A 1 66 ? -25.094 20.766 9.469 1 95.62 66 PRO A C 1
ATOM 508 O O . PRO A 1 66 ? -24.953 19.641 8.977 1 95.62 66 PRO A O 1
ATOM 511 N N . SER A 1 67 ? -25.375 21.859 8.805 1 93.69 67 SER A N 1
ATOM 512 C CA . SER A 1 67 ? -25.188 21.875 7.359 1 93.69 67 SER A CA 1
ATOM 513 C C . SER A 1 67 ? -23.734 22.156 6.992 1 93.69 67 SER A C 1
ATOM 515 O O . SER A 1 67 ? -22.922 22.469 7.863 1 93.69 67 SER A O 1
ATOM 517 N N . THR A 1 68 ? -23.484 22.031 5.746 1 91.94 68 THR A N 1
ATOM 518 C CA . THR A 1 68 ? -22.156 22.375 5.27 1 91.94 68 THR A CA 1
ATOM 519 C C . THR A 1 68 ? -21.828 23.828 5.598 1 91.94 68 THR A C 1
ATOM 521 O O . THR A 1 68 ? -20.719 24.125 6.039 1 91.94 68 THR A O 1
ATOM 524 N N . ALA A 1 69 ? -22.797 24.609 5.398 1 94.06 69 ALA A N 1
ATOM 525 C CA . ALA A 1 69 ? -22.625 26.031 5.727 1 94.06 69 ALA A CA 1
ATOM 526 C C . ALA A 1 69 ? -22.406 26.219 7.227 1 94.06 69 ALA A C 1
ATOM 528 O O . ALA A 1 69 ? -21.672 27.109 7.645 1 94.06 69 ALA A O 1
ATOM 529 N N . GLY A 1 70 ? -23.094 25.438 7.969 1 95.12 70 GLY A N 1
ATOM 530 C CA . GLY A 1 70 ? -22.891 25.484 9.406 1 95.12 70 GLY A CA 1
ATOM 531 C C . GLY A 1 70 ? -21.469 25.156 9.82 1 95.12 70 GLY A C 1
ATOM 532 O O . GLY A 1 70 ? -20.875 25.859 10.633 1 95.12 70 GLY A O 1
ATOM 533 N N . TYR A 1 71 ? -20.938 24.141 9.211 1 94.19 71 TYR A N 1
ATOM 534 C CA . TYR A 1 71 ? -19.547 23.781 9.477 1 94.19 71 TYR A CA 1
ATOM 535 C C . TYR A 1 71 ? -18.609 24.891 9.07 1 94.19 71 TYR A C 1
ATOM 537 O O . TYR A 1 71 ? -17.656 25.203 9.789 1 94.19 71 TYR A O 1
ATOM 545 N N . ARG A 1 72 ? -18.828 25.453 7.938 1 94.06 72 ARG A N 1
ATOM 546 C CA . ARG A 1 72 ? -17.984 26.531 7.438 1 94.06 72 ARG A CA 1
ATOM 547 C C . ARG A 1 72 ? -17.984 27.719 8.398 1 94.06 72 ARG A C 1
ATOM 549 O O . ARG A 1 72 ? -16.938 28.266 8.719 1 94.06 72 ARG A O 1
ATOM 556 N N . TYR A 1 73 ? -19.141 28.062 8.875 1 94.56 73 TYR A N 1
ATOM 557 C CA . TYR A 1 73 ? -19.234 29.141 9.844 1 94.56 73 TYR A CA 1
ATOM 558 C C . TYR A 1 73 ? -18.469 28.812 11.109 1 94.56 73 TYR A C 1
ATOM 560 O O . TYR A 1 73 ? -17.734 29.656 11.633 1 94.56 73 TYR A O 1
ATOM 568 N N . TYR A 1 74 ? -18.656 27.672 11.578 1 94.56 74 TYR A N 1
ATOM 569 C CA . TYR A 1 74 ? -17.969 27.203 12.766 1 94.56 74 TYR A CA 1
ATOM 570 C C . TYR A 1 74 ? -16.453 27.297 12.594 1 94.56 74 TYR A C 1
ATOM 572 O O . TYR A 1 74 ? -15.758 27.844 13.461 1 94.56 74 TYR A O 1
ATOM 580 N N . LEU A 1 75 ? -15.938 26.828 11.477 1 92.44 75 LEU A N 1
ATOM 581 C CA . LEU A 1 75 ? -14.508 26.797 11.195 1 92.44 75 LEU A CA 1
ATOM 582 C C . LEU A 1 75 ? -13.945 28.203 11.047 1 92.44 75 LEU A C 1
ATOM 584 O O . LEU A 1 75 ? -12.82 28.469 11.469 1 92.44 75 LEU A O 1
ATOM 588 N N . ASP A 1 76 ? -14.75 29.125 10.562 1 91.44 76 ASP A N 1
ATOM 589 C CA . ASP A 1 76 ? -14.273 30.469 10.273 1 91.44 76 ASP A CA 1
ATOM 590 C C . ASP A 1 76 ? -14.359 31.359 11.508 1 91.44 76 ASP A C 1
ATOM 592 O O . ASP A 1 76 ? -13.539 32.281 11.688 1 91.44 76 ASP A O 1
ATOM 596 N N . HIS A 1 77 ? -15.344 30.984 12.422 1 91.5 77 HIS A N 1
ATOM 597 C CA . HIS A 1 77 ? -15.633 32 13.414 1 91.5 77 HIS A CA 1
ATOM 598 C C . HIS A 1 77 ? -15.594 31.438 14.828 1 91.5 77 HIS A C 1
ATOM 600 O O . HIS A 1 77 ? -15.43 32.188 15.797 1 91.5 77 HIS A O 1
ATOM 606 N N . LEU A 1 78 ? -15.781 30.203 14.883 1 91.38 78 LEU A N 1
ATOM 607 C CA . LEU A 1 78 ? -16.109 29.734 16.219 1 91.38 78 LEU A CA 1
ATOM 608 C C . LEU A 1 78 ? -15.055 28.734 16.719 1 91.38 78 LEU A C 1
ATOM 610 O O . LEU A 1 78 ? -15.008 28.422 17.906 1 91.38 78 LEU A O 1
ATOM 614 N N . ILE A 1 79 ? -14.211 28.266 15.828 1 89.44 79 ILE A N 1
ATOM 615 C CA . ILE A 1 79 ? -13.336 27.156 16.141 1 89.44 79 ILE A CA 1
ATOM 616 C C . ILE A 1 79 ? -12.305 27.578 17.188 1 89.44 79 ILE A C 1
ATOM 618 O O . ILE A 1 79 ? -11.781 28.688 17.141 1 89.44 79 ILE A O 1
ATOM 622 N N . ASN A 1 80 ? -12.117 26.75 18.219 1 86.75 80 ASN A N 1
ATOM 623 C CA . ASN A 1 80 ? -11.023 26.828 19.172 1 86.75 80 ASN A CA 1
ATOM 624 C C . ASN A 1 80 ? -10.273 25.5 19.281 1 86.75 80 ASN A C 1
ATOM 626 O O . ASN A 1 80 ? -10.781 24.531 19.859 1 86.75 80 ASN A O 1
ATOM 630 N N . PRO A 1 81 ? -9.109 25.5 18.766 1 84.25 81 PRO A N 1
ATOM 631 C CA . PRO A 1 81 ? -8.375 24.234 18.797 1 84.25 81 PRO A CA 1
ATOM 632 C C . PRO A 1 81 ? -8.102 23.734 20.203 1 84.25 81 PRO A C 1
ATOM 634 O O . PRO A 1 81 ? -7.828 24.531 21.109 1 84.25 81 PRO A O 1
ATOM 637 N N . VAL A 1 82 ? -8.328 22.484 20.359 1 83.5 82 VAL A N 1
ATOM 638 C CA . VAL A 1 82 ? -8.125 21.875 21.688 1 83.5 82 VAL A CA 1
ATOM 639 C C . VAL A 1 82 ? -6.699 21.344 21.781 1 83.5 82 VAL A C 1
ATOM 641 O O . VAL A 1 82 ? -6.105 20.938 20.781 1 83.5 82 VAL A O 1
ATOM 644 N N . LYS A 1 83 ? -6.258 21.359 23 1 86.12 83 LYS A N 1
ATOM 645 C CA . LYS A 1 83 ? -4.949 20.781 23.266 1 86.12 83 LYS A CA 1
ATOM 646 C C . LYS A 1 83 ? -5.016 19.25 23.25 1 86.12 83 LYS A C 1
ATOM 648 O O . LYS A 1 83 ? -5.996 18.656 23.719 1 86.12 83 LYS A O 1
ATOM 653 N N . ILE A 1 84 ? -4.008 18.719 22.719 1 88.44 84 ILE A N 1
ATOM 654 C CA . ILE A 1 84 ? -3.969 17.266 22.641 1 88.44 84 ILE A CA 1
ATOM 655 C C . ILE A 1 84 ? -3.594 16.688 24 1 88.44 84 ILE A C 1
ATOM 657 O O . ILE A 1 84 ? -2.793 17.266 24.734 1 88.44 84 ILE A O 1
ATOM 661 N N . PRO A 1 85 ? -4.18 15.57 24.375 1 91.44 85 PRO A N 1
ATOM 662 C CA . PRO A 1 85 ? -3.799 14.914 25.625 1 91.44 85 PRO A CA 1
ATOM 663 C C . PRO A 1 85 ? -2.328 14.5 25.656 1 91.44 85 PRO A C 1
ATOM 665 O O . PRO A 1 85 ? -1.73 14.273 24.594 1 91.44 85 PRO A O 1
ATOM 668 N N . ALA A 1 86 ? -1.803 14.328 26.844 1 91.88 86 ALA A N 1
ATOM 669 C CA . ALA A 1 86 ? -0.402 13.969 27.047 1 91.88 86 ALA A CA 1
ATOM 670 C C . ALA A 1 86 ? -0.1 12.594 26.453 1 91.88 86 ALA A C 1
ATOM 672 O O . ALA A 1 86 ? 0.992 12.359 25.938 1 91.88 86 ALA A O 1
ATOM 673 N N . SER A 1 87 ? -1.044 11.766 26.562 1 93.44 87 SER A N 1
ATOM 674 C CA . SER A 1 87 ? -0.843 10.414 26.047 1 93.44 87 SER A CA 1
ATOM 675 C C . SER A 1 87 ? -0.59 10.43 24.547 1 93.44 87 SER A C 1
ATOM 677 O O . SER A 1 87 ? 0.257 9.688 24.047 1 93.44 87 SER A O 1
ATOM 679 N N . VAL A 1 88 ? -1.303 11.25 23.875 1 93.56 88 VAL A N 1
ATOM 680 C CA . VAL A 1 88 ? -1.141 11.391 22.422 1 93.56 88 VAL A CA 1
ATOM 681 C C . VAL A 1 88 ? 0.219 12.008 22.109 1 93.56 88 VAL A C 1
ATOM 683 O O . VAL A 1 88 ? 0.928 11.547 21.219 1 93.56 88 VAL A O 1
ATOM 686 N N . TYR A 1 89 ? 0.556 12.945 22.938 1 91.69 89 TYR A N 1
ATOM 687 C CA . TYR A 1 89 ? 1.855 13.586 22.781 1 91.69 89 TYR A CA 1
ATOM 688 C C . TYR A 1 89 ? 2.986 12.578 22.922 1 91.69 89 TYR A C 1
ATOM 690 O O . TYR A 1 89 ? 3.885 12.516 22.078 1 91.69 89 TYR A O 1
ATOM 698 N N . ASN A 1 90 ? 2.906 11.836 23.891 1 94 90 ASN A N 1
ATOM 699 C CA . ASN A 1 90 ? 3.947 10.852 24.172 1 94 90 ASN A CA 1
ATOM 700 C C . ASN A 1 90 ? 4.039 9.805 23.062 1 94 90 ASN A C 1
ATOM 702 O O . ASN A 1 90 ? 5.137 9.375 22.703 1 94 90 ASN A O 1
ATOM 706 N N . ARG A 1 91 ? 2.959 9.516 22.562 1 94.25 91 ARG A N 1
ATOM 707 C CA . ARG A 1 91 ? 2.93 8.531 21.484 1 94.25 91 ARG A CA 1
ATOM 708 C C . ARG A 1 91 ? 3.604 9.078 20.234 1 94.25 91 ARG A C 1
ATOM 710 O O . ARG A 1 91 ? 4.359 8.367 19.578 1 94.25 91 ARG A O 1
ATOM 717 N N . ILE A 1 92 ? 3.336 10.281 19.938 1 95.44 92 ILE A N 1
ATOM 718 C CA . ILE A 1 92 ? 3.922 10.938 18.766 1 95.44 92 ILE A CA 1
ATOM 719 C C . ILE A 1 92 ? 5.441 10.969 18.906 1 95.44 92 ILE A C 1
ATOM 721 O O . ILE A 1 92 ? 6.164 10.562 18 1 95.44 92 ILE A O 1
ATOM 725 N N . ILE A 1 93 ? 5.918 11.375 20.062 1 94.06 93 ILE A N 1
ATOM 726 C CA . ILE A 1 93 ? 7.348 11.508 20.312 1 94.06 93 ILE A CA 1
ATOM 727 C C . ILE A 1 93 ? 8.016 10.141 20.234 1 94.06 93 ILE A C 1
ATOM 729 O O . ILE A 1 93 ? 9.07 9.992 19.609 1 94.06 93 ILE A O 1
ATOM 733 N N . TYR A 1 94 ? 7.336 9.227 20.797 1 93.94 94 TYR A N 1
ATOM 734 C CA . TYR A 1 94 ? 7.883 7.871 20.812 1 93.94 94 TYR A CA 1
ATOM 735 C C . TYR A 1 94 ? 8.023 7.32 19.406 1 93.94 94 TYR A C 1
ATOM 737 O O . TYR A 1 94 ? 9.07 6.77 19.047 1 93.94 94 TYR A O 1
ATOM 745 N N . GLN A 1 95 ? 7.047 7.477 18.578 1 94.56 95 GLN A N 1
ATOM 746 C CA . GLN A 1 95 ? 7.039 6.902 17.25 1 94.56 95 GLN A CA 1
ATOM 747 C C . GLN A 1 95 ? 7.984 7.66 16.312 1 94.56 95 GLN A C 1
ATOM 749 O O . GLN A 1 95 ? 8.555 7.078 15.391 1 94.56 95 GLN A O 1
ATOM 754 N N . LEU A 1 96 ? 8.203 8.875 16.609 1 94.75 96 LEU A N 1
ATOM 755 C CA . LEU A 1 96 ? 9.109 9.672 15.789 1 94.75 96 LEU A CA 1
ATOM 756 C C . LEU A 1 96 ? 10.555 9.508 16.25 1 94.75 96 LEU A C 1
ATOM 758 O O . LEU A 1 96 ? 11.484 9.875 15.531 1 94.75 96 LEU A O 1
ATOM 762 N N . ASP A 1 97 ? 10.625 8.945 17.453 1 90.75 97 ASP A N 1
ATOM 763 C CA . ASP A 1 97 ? 11.961 8.797 18 1 90.75 97 ASP A CA 1
ATOM 764 C C . ASP A 1 97 ? 12.609 7.488 17.547 1 90.75 97 ASP A C 1
ATOM 766 O O . ASP A 1 97 ? 12.984 6.652 18.359 1 90.75 97 ASP A O 1
ATOM 770 N N . GLN A 1 98 ? 12.602 7.176 16.344 1 87.19 98 GLN A N 1
ATOM 771 C CA . GLN A 1 98 ? 13.242 6.012 15.734 1 87.19 98 GLN A CA 1
ATOM 772 C C . GLN A 1 98 ? 14.469 6.418 14.922 1 87.19 98 GLN A C 1
ATOM 774 O O . GLN A 1 98 ? 14.57 7.562 14.477 1 87.19 98 GLN A O 1
ATOM 779 N N . PRO A 1 99 ? 15.375 5.488 14.906 1 83.12 99 PRO A N 1
ATOM 780 C CA . PRO A 1 99 ? 16.578 5.809 14.117 1 83.12 99 PRO A CA 1
ATOM 781 C C . PRO A 1 99 ? 16.328 5.723 12.617 1 83.12 99 PRO A C 1
ATOM 783 O O . PRO A 1 99 ? 16.75 4.762 11.969 1 83.12 99 PRO A O 1
ATOM 786 N N . PHE A 1 100 ? 15.773 6.816 12.102 1 85.56 100 PHE A N 1
ATOM 787 C CA . PHE A 1 100 ? 15.508 6.867 10.664 1 85.56 100 PHE A CA 1
ATOM 788 C C . PHE A 1 100 ? 16.797 7.098 9.883 1 85.56 100 PHE A C 1
ATOM 790 O O . PHE A 1 100 ? 17.672 7.84 10.328 1 85.56 100 PHE A O 1
ATOM 797 N N . GLN A 1 101 ? 16.828 6.488 8.758 1 79.06 101 GLN A N 1
ATOM 798 C CA . GLN A 1 101 ? 18.047 6.594 7.961 1 79.06 101 GLN A CA 1
ATOM 799 C C . GLN A 1 101 ? 17.875 7.586 6.816 1 79.06 101 GLN A C 1
ATOM 801 O O . GLN A 1 101 ? 18.859 8.039 6.223 1 79.06 101 GLN A O 1
ATOM 806 N N . GLN A 1 102 ? 16.625 7.852 6.535 1 82.94 102 GLN A N 1
ATOM 807 C CA . GLN A 1 102 ? 16.328 8.773 5.445 1 82.94 102 GLN A CA 1
ATOM 808 C C . GLN A 1 102 ? 15.102 9.625 5.77 1 82.94 102 GLN A C 1
ATOM 810 O O . GLN A 1 102 ? 14.258 9.227 6.57 1 82.94 102 GLN A O 1
ATOM 815 N N . VAL A 1 103 ? 15.008 10.719 5.09 1 85.31 103 VAL A N 1
ATOM 816 C CA . VAL A 1 103 ? 13.914 11.656 5.273 1 85.31 103 VAL A CA 1
ATOM 817 C C . VAL A 1 103 ? 12.586 10.984 4.91 1 85.31 103 VAL A C 1
ATOM 819 O O . VAL A 1 103 ? 11.586 11.148 5.613 1 85.31 103 VAL A O 1
ATOM 822 N N . ASN A 1 104 ? 12.625 10.289 3.895 1 85.94 104 ASN A N 1
ATOM 823 C CA . ASN A 1 104 ? 11.391 9.672 3.426 1 85.94 104 ASN A CA 1
ATOM 824 C C . ASN A 1 104 ? 10.805 8.727 4.469 1 85.94 104 ASN A C 1
ATOM 826 O O . ASN A 1 104 ? 9.586 8.578 4.562 1 85.94 104 ASN A O 1
ATOM 830 N N . GLU A 1 105 ? 11.625 8.094 5.215 1 89.19 105 GLU A N 1
ATOM 831 C CA . GLU A 1 105 ? 11.141 7.207 6.27 1 89.19 105 GLU A CA 1
ATOM 832 C C . GLU A 1 105 ? 10.391 7.988 7.344 1 89.19 105 GLU A C 1
ATOM 834 O O . GLU A 1 105 ? 9.391 7.508 7.879 1 89.19 105 GLU A O 1
ATOM 839 N N . ILE A 1 106 ? 10.914 9.125 7.625 1 93.31 106 ILE A N 1
ATOM 840 C CA . ILE A 1 106 ? 10.281 9.984 8.625 1 93.31 106 ILE A CA 1
ATOM 841 C C . ILE A 1 106 ? 8.914 10.438 8.117 1 93.31 106 ILE A C 1
ATOM 843 O O . ILE A 1 106 ? 7.922 10.375 8.859 1 93.31 106 ILE A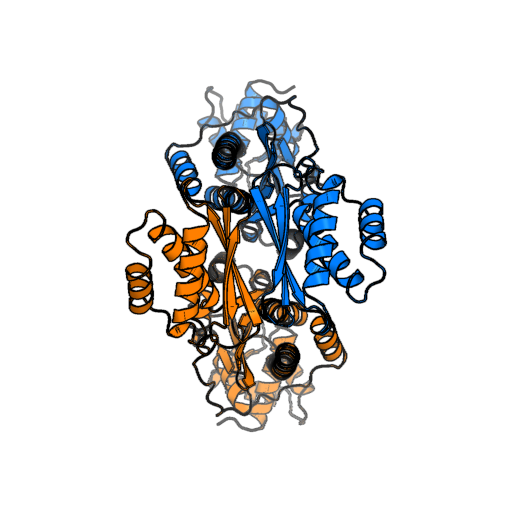 O 1
ATOM 847 N N . VAL A 1 107 ? 8.883 10.828 6.887 1 92.38 107 VAL A N 1
ATOM 848 C CA . VAL A 1 107 ? 7.66 11.344 6.285 1 92.38 107 VAL A CA 1
ATOM 849 C C . VAL A 1 107 ? 6.625 10.227 6.191 1 92.38 107 VAL A C 1
ATOM 851 O O . VAL A 1 107 ? 5.445 10.438 6.484 1 92.38 107 VAL A O 1
ATOM 854 N N . GLN A 1 108 ? 7.055 9.102 5.812 1 93.31 108 GLN A N 1
ATOM 855 C CA . GLN A 1 108 ? 6.168 7.945 5.77 1 93.31 108 GLN A CA 1
ATOM 856 C C . GLN A 1 108 ? 5.613 7.621 7.152 1 93.31 108 GLN A C 1
ATOM 858 O O . GLN A 1 108 ? 4.422 7.344 7.297 1 93.31 108 GLN A O 1
ATOM 863 N N . GLU A 1 109 ? 6.441 7.629 8.117 1 96.25 109 GLU A N 1
ATOM 864 C CA . GLU A 1 109 ? 6.023 7.363 9.492 1 96.25 109 GLU A CA 1
ATOM 865 C C . GLU A 1 109 ? 5.012 8.398 9.969 1 96.25 109 GLU A C 1
ATOM 867 O O . GLU A 1 109 ? 4.098 8.078 10.727 1 96.25 109 GLU A O 1
ATOM 872 N N . ALA A 1 110 ? 5.242 9.578 9.531 1 97 110 ALA A N 1
ATOM 873 C CA . ALA A 1 110 ? 4.32 10.648 9.898 1 97 110 ALA A CA 1
ATOM 874 C C . ALA A 1 110 ? 2.898 10.328 9.445 1 97 110 ALA A C 1
ATOM 876 O O . ALA A 1 110 ? 1.947 10.469 10.219 1 97 110 ALA A O 1
ATOM 877 N N . ALA A 1 111 ? 2.746 9.93 8.203 1 95.19 111 ALA A N 1
ATOM 878 C CA . ALA A 1 111 ? 1.431 9.547 7.699 1 95.19 111 ALA A CA 1
ATOM 879 C C . ALA A 1 111 ? 0.834 8.406 8.523 1 95.19 111 ALA A C 1
ATOM 881 O O . ALA A 1 111 ? -0.353 8.43 8.852 1 95.19 111 ALA A O 1
ATOM 882 N N . LYS A 1 112 ? 1.67 7.508 8.898 1 95.62 112 LYS A N 1
ATOM 883 C CA . LYS A 1 112 ? 1.221 6.355 9.672 1 95.62 112 LYS A CA 1
ATOM 884 C C . LYS A 1 112 ? 0.751 6.781 11.062 1 95.62 112 LYS A C 1
ATOM 886 O O . LYS A 1 112 ? -0.307 6.348 11.523 1 95.62 112 LYS A O 1
ATOM 891 N N . ILE A 1 113 ? 1.481 7.57 11.688 1 97.44 113 ILE A N 1
ATOM 892 C CA . ILE A 1 113 ? 1.135 8.039 13.031 1 97.44 113 ILE A CA 1
ATOM 893 C C . ILE A 1 113 ? -0.212 8.758 12.992 1 97.44 113 ILE A C 1
ATOM 895 O O . ILE A 1 113 ? -1.098 8.469 13.797 1 97.44 113 ILE A O 1
ATOM 899 N N . LEU A 1 114 ? -0.36 9.625 12.047 1 97.31 114 LEU A N 1
ATOM 900 C CA . LEU A 1 114 ? -1.587 10.414 11.945 1 97.31 114 LEU A CA 1
ATOM 901 C C . LEU A 1 114 ? -2.787 9.508 11.688 1 97.31 114 LEU A C 1
ATOM 903 O O . LEU A 1 114 ? -3.844 9.68 12.297 1 97.31 114 LEU A O 1
ATOM 907 N N . SER A 1 115 ? -2.611 8.609 10.766 1 95.38 115 SER A N 1
ATOM 908 C CA . SER A 1 115 ? -3.709 7.695 10.469 1 95.38 115 SER A CA 1
ATOM 909 C C . SER A 1 115 ? -4.066 6.844 11.68 1 95.38 115 SER A C 1
ATOM 911 O O . SER A 1 115 ? -5.246 6.633 11.977 1 95.38 115 SER A O 1
ATOM 913 N N . ASP A 1 116 ? -3.08 6.395 12.445 1 93.31 116 ASP A N 1
ATOM 914 C CA . ASP A 1 116 ? -3.301 5.559 13.617 1 93.31 116 ASP A CA 1
ATOM 915 C C . ASP A 1 116 ? -4.016 6.336 14.719 1 93.31 116 ASP A C 1
ATOM 917 O O . ASP A 1 116 ? -4.902 5.805 15.391 1 93.31 116 ASP A O 1
ATOM 921 N N . LEU A 1 117 ? -3.662 7.52 14.82 1 95.31 117 LEU A N 1
ATOM 922 C CA . LEU A 1 117 ? -4.188 8.336 15.914 1 95.31 117 LEU A CA 1
ATOM 923 C C . LEU A 1 117 ? -5.609 8.797 15.609 1 95.31 117 LEU A C 1
ATOM 925 O O . LEU A 1 117 ? -6.402 9.023 16.516 1 95.31 117 LEU A O 1
ATOM 929 N N . THR A 1 118 ? -6.004 8.945 14.344 1 94.62 118 THR A N 1
ATOM 930 C CA . THR A 1 118 ? -7.254 9.617 14.016 1 94.62 118 THR A CA 1
ATOM 931 C C . THR A 1 118 ? -8.25 8.641 13.398 1 94.62 118 THR A C 1
ATOM 933 O O . THR A 1 118 ? -9.445 8.922 13.344 1 94.62 118 THR A O 1
ATOM 936 N N . ASN A 1 119 ? -7.73 7.535 12.82 1 91.5 119 ASN A N 1
ATOM 937 C CA . ASN A 1 119 ? -8.523 6.586 12.055 1 91.5 119 ASN A CA 1
ATOM 938 C C . ASN A 1 119 ? -9.086 7.219 10.781 1 91.5 119 ASN A C 1
ATOM 940 O O . ASN A 1 119 ? -10.188 6.879 10.344 1 91.5 119 ASN A O 1
ATOM 944 N N . TYR A 1 120 ? -8.367 8.234 10.305 1 93.56 120 TYR A N 1
ATOM 945 C CA . TYR A 1 120 ? -8.641 8.828 9 1 93.56 120 TYR A CA 1
ATOM 946 C C . TYR A 1 120 ? -7.516 8.539 8.016 1 93.56 120 TYR A C 1
ATOM 948 O O . TYR A 1 120 ? -6.48 7.988 8.398 1 93.56 120 TYR A O 1
ATOM 956 N N . THR A 1 121 ? -7.777 8.797 6.762 1 92.12 121 THR A N 1
ATOM 957 C CA . THR A 1 121 ? -6.695 8.703 5.785 1 92.12 121 THR A CA 1
ATOM 958 C C . THR A 1 121 ? -5.738 9.883 5.93 1 92.12 121 THR A C 1
ATOM 960 O O . THR A 1 121 ? -6.168 11.039 5.992 1 92.12 121 THR A O 1
ATOM 963 N N . ALA A 1 122 ? -4.469 9.531 6.043 1 94.19 122 ALA A N 1
ATOM 964 C CA . ALA A 1 122 ? -3.467 10.57 6.266 1 94.19 122 ALA A CA 1
ATOM 965 C C . ALA A 1 122 ? -2.494 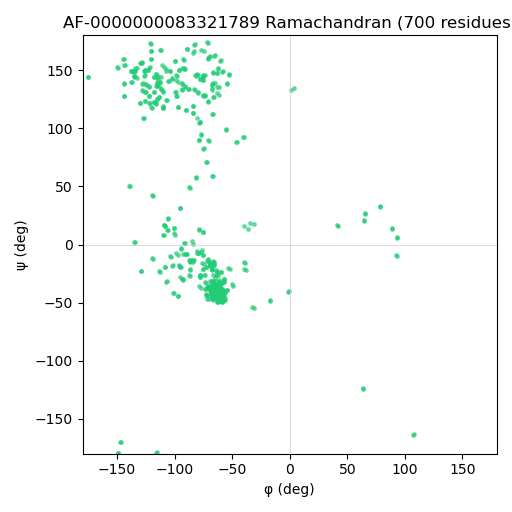10.648 5.094 1 94.19 122 ALA A C 1
ATOM 967 O O . ALA A 1 122 ? -2.184 9.633 4.465 1 94.19 122 ALA A O 1
ATOM 968 N N . PHE A 1 123 ? -2.061 11.859 4.852 1 91.44 123 PHE A N 1
ATOM 969 C CA . PHE A 1 123 ? -1.064 12.141 3.824 1 91.44 123 PHE A CA 1
ATOM 970 C C . PHE A 1 123 ? 0.111 12.914 4.41 1 91.44 123 PHE A C 1
ATOM 972 O O . PHE A 1 123 ? -0.069 13.75 5.301 1 91.44 123 PHE A O 1
ATOM 979 N N . ALA A 1 124 ? 1.243 12.625 3.883 1 92.12 124 ALA A N 1
ATOM 980 C CA . ALA A 1 124 ? 2.436 13.383 4.25 1 92.12 124 ALA A CA 1
ATOM 981 C C . ALA A 1 124 ? 3.359 13.57 3.051 1 92.12 124 ALA A C 1
ATOM 983 O O . ALA A 1 124 ? 3.635 12.625 2.316 1 92.12 124 ALA A O 1
ATOM 984 N N . ALA A 1 125 ? 3.703 14.734 2.834 1 88.38 125 ALA A N 1
ATOM 985 C CA . ALA A 1 125 ? 4.711 15.094 1.836 1 88.38 125 ALA A CA 1
ATOM 986 C C . ALA A 1 125 ? 5.91 15.773 2.486 1 88.38 125 ALA A C 1
ATOM 988 O O . ALA A 1 125 ? 5.742 16.656 3.33 1 88.38 125 ALA A O 1
ATOM 989 N N . GLY A 1 126 ? 7.031 15.289 2.117 1 86.88 126 GLY A N 1
ATOM 990 C CA . GLY A 1 126 ? 8.25 15.844 2.686 1 86.88 126 GLY A CA 1
ATOM 991 C C . GLY A 1 126 ? 8.57 17.234 2.166 1 86.88 126 GLY A C 1
ATOM 992 O O . GLY A 1 126 ? 7.852 17.766 1.315 1 86.88 126 GLY A O 1
ATOM 993 N N . PRO A 1 127 ? 9.648 17.812 2.799 1 84 127 PRO A N 1
ATOM 994 C CA . PRO A 1 127 ? 10.047 19.156 2.357 1 84 127 PRO A CA 1
ATOM 995 C C . PRO A 1 127 ? 10.398 19.203 0.872 1 84 127 PRO A C 1
ATOM 997 O O . PRO A 1 127 ? 10.844 18.203 0.302 1 84 127 PRO A O 1
ATOM 1000 N N . GLU A 1 128 ? 10.148 20.328 0.254 1 74.62 128 GLU A N 1
ATOM 1001 C CA . GLU A 1 128 ? 10.328 20.547 -1.179 1 74.62 128 GLU A CA 1
ATOM 1002 C C . GLU A 1 128 ? 11.75 20.203 -1.613 1 74.62 128 GLU A C 1
ATOM 1004 O O . GLU A 1 128 ? 12.711 20.453 -0.882 1 74.62 128 GLU A O 1
ATOM 1009 N N . THR A 1 129 ? 11.766 19.547 -2.775 1 67.5 129 THR A N 1
ATOM 1010 C CA . THR A 1 129 ? 13.047 19.078 -3.297 1 67.5 129 THR A CA 1
ATOM 1011 C C . THR A 1 129 ? 13.633 20.094 -4.277 1 67.5 129 THR A C 1
ATOM 1013 O O . THR A 1 129 ? 14.742 19.906 -4.773 1 67.5 129 THR A O 1
ATOM 1016 N N . ARG A 1 130 ? 12.898 21.219 -4.582 1 66.12 130 ARG A N 1
ATOM 1017 C CA . ARG A 1 130 ? 13.312 22.094 -5.68 1 66.12 130 ARG A CA 1
ATOM 1018 C C . ARG A 1 130 ? 14.688 22.703 -5.406 1 66.12 130 ARG A C 1
ATOM 1020 O O . ARG A 1 130 ? 15.469 22.922 -6.332 1 66.12 130 ARG A O 1
ATOM 1027 N N . SER A 1 131 ? 14.984 22.797 -4.141 1 73.69 131 SER A N 1
ATOM 1028 C CA . SER A 1 131 ? 16.25 23.469 -3.861 1 73.69 131 SER A CA 1
ATOM 1029 C C . SER A 1 131 ? 17.328 22.469 -3.438 1 73.69 131 SER A C 1
ATOM 1031 O O . SER A 1 131 ? 18.438 22.859 -3.076 1 73.69 131 SER A O 1
ATOM 1033 N N . VAL A 1 132 ? 16.938 21.281 -3.682 1 82 132 VAL A N 1
ATOM 1034 C CA . VAL A 1 132 ? 17.891 20.25 -3.262 1 82 132 VAL A CA 1
ATOM 1035 C C . VAL A 1 132 ? 18.969 20.078 -4.332 1 82 132 VAL A C 1
ATOM 1037 O O . VAL A 1 132 ? 18.656 20 -5.523 1 82 132 VAL A O 1
ATOM 1040 N N . LYS A 1 133 ? 20.203 20.047 -3.91 1 89.44 133 LYS A N 1
ATOM 1041 C CA . LYS A 1 133 ? 21.328 19.984 -4.836 1 89.44 133 LYS A CA 1
ATOM 1042 C C . LYS A 1 133 ? 21.922 18.578 -4.883 1 89.44 133 LYS A C 1
ATOM 1044 O O . LYS A 1 133 ? 21.953 17.875 -3.869 1 89.44 133 LYS A O 1
ATOM 1049 N N . VAL A 1 134 ? 22.438 18.281 -6.055 1 91.31 134 VAL A N 1
ATOM 1050 C CA . VAL A 1 134 ? 23.141 17.016 -6.227 1 91.31 134 VAL A CA 1
ATOM 1051 C C . VAL A 1 134 ? 24.516 17.109 -5.562 1 91.31 134 VAL A C 1
ATOM 1053 O O . VAL A 1 134 ? 25.25 18.062 -5.777 1 91.31 134 VAL A O 1
ATOM 1056 N N . THR A 1 135 ? 24.844 16.172 -4.727 1 91.44 135 THR A N 1
ATOM 1057 C CA . THR A 1 135 ? 26.141 16.172 -4.086 1 91.44 135 THR A CA 1
ATOM 1058 C C . THR A 1 135 ? 27.031 15.047 -4.648 1 91.44 135 THR A C 1
ATOM 1060 O O . THR A 1 135 ? 28.25 15.062 -4.473 1 91.44 135 THR A O 1
ATOM 1063 N N . GLY A 1 136 ? 26.344 14.094 -5.27 1 92.19 136 GLY A N 1
ATOM 1064 C CA . GLY A 1 136 ? 27.156 13.031 -5.836 1 92.19 136 GLY A CA 1
ATOM 1065 C C . GLY A 1 136 ? 26.359 12.023 -6.645 1 92.19 136 GLY A C 1
ATOM 1066 O O . GLY A 1 136 ? 25.203 11.727 -6.309 1 92.19 136 GLY A O 1
ATOM 1067 N N . PHE A 1 137 ? 27 11.57 -7.699 1 92.56 137 PHE A N 1
ATOM 1068 C CA . PHE A 1 137 ? 26.484 10.492 -8.531 1 92.56 137 PHE A CA 1
ATOM 1069 C C . PHE A 1 137 ? 27.484 9.359 -8.656 1 92.56 137 PHE A C 1
ATOM 1071 O O . PHE A 1 137 ? 28.688 9.609 -8.852 1 92.56 137 PHE A O 1
ATOM 1078 N N . ARG A 1 138 ? 26.984 8.156 -8.438 1 92.56 138 ARG A N 1
ATOM 1079 C CA . ARG A 1 138 ? 27.875 6.996 -8.492 1 92.56 138 ARG A CA 1
ATOM 1080 C C . ARG A 1 138 ? 27.219 5.844 -9.258 1 92.56 138 ARG A C 1
ATOM 1082 O O . ARG A 1 138 ? 26 5.75 -9.32 1 92.56 138 ARG A O 1
ATOM 1089 N N . ILE A 1 139 ? 28.109 5.09 -9.875 1 90.06 139 ILE A N 1
ATOM 1090 C CA . ILE A 1 139 ? 27.688 3.818 -10.461 1 90.06 139 ILE A CA 1
ATOM 1091 C C . ILE A 1 139 ? 28.516 2.684 -9.859 1 90.06 139 ILE A C 1
ATOM 1093 O O . ILE A 1 139 ? 29.75 2.721 -9.891 1 90.06 139 ILE A O 1
ATOM 1097 N N . VAL A 1 140 ? 27.781 1.778 -9.281 1 89.56 140 VAL A N 1
ATOM 1098 C CA . VAL A 1 140 ? 28.438 0.65 -8.633 1 89.56 140 VAL A CA 1
ATOM 1099 C C . VAL A 1 140 ? 28.188 -0.626 -9.43 1 89.56 140 VAL A C 1
ATOM 1101 O O . VAL A 1 140 ? 27.031 -1.023 -9.625 1 89.56 140 VAL A O 1
ATOM 1104 N N . PRO A 1 141 ? 29.281 -1.196 -9.922 1 87.38 141 PRO A N 1
ATOM 1105 C CA . PRO A 1 141 ? 29.078 -2.486 -10.586 1 87.38 141 PRO A CA 1
ATOM 1106 C C . PRO A 1 141 ? 28.641 -3.584 -9.625 1 87.38 141 PRO A C 1
ATOM 1108 O O . PRO A 1 141 ? 29.219 -3.744 -8.555 1 87.38 141 PRO A O 1
ATOM 1111 N N . LEU A 1 142 ? 27.594 -4.258 -9.898 1 85.94 142 LEU A N 1
ATOM 1112 C CA . LEU A 1 142 ? 27.047 -5.316 -9.047 1 85.94 142 LEU A CA 1
ATOM 1113 C C . LEU A 1 142 ? 27.422 -6.691 -9.594 1 85.94 142 LEU A C 1
ATOM 1115 O O . LEU A 1 142 ? 27.719 -7.605 -8.82 1 85.94 142 LEU A O 1
ATOM 1119 N N . SER A 1 143 ? 27.359 -6.891 -10.844 1 80.75 143 SER A N 1
ATOM 1120 C CA . SER A 1 143 ? 27.75 -8.086 -11.586 1 80.75 143 SER A CA 1
ATOM 1121 C C . SER A 1 143 ? 28.281 -7.723 -12.969 1 80.75 143 SER A C 1
ATOM 1123 O O . SER A 1 143 ? 28.609 -6.559 -13.234 1 80.75 143 SER A O 1
ATOM 1125 N N . SER A 1 144 ? 28.453 -8.727 -13.758 1 76.88 144 SER A N 1
ATOM 1126 C CA . SER A 1 144 ? 29 -8.484 -15.094 1 76.88 144 SER A CA 1
ATOM 1127 C C . SER A 1 144 ? 28.031 -7.668 -15.945 1 76.88 144 SER A C 1
ATOM 1129 O O . SER A 1 144 ? 28.453 -6.969 -16.875 1 76.88 144 SER A O 1
ATOM 1131 N N . HIS A 1 145 ? 26.766 -7.652 -15.469 1 78.06 145 HIS A N 1
ATOM 1132 C CA . HIS A 1 145 ? 25.812 -7 -16.359 1 78.06 145 HIS A CA 1
ATOM 1133 C C . HIS A 1 145 ? 24.891 -6.062 -15.586 1 78.06 145 HIS A C 1
ATOM 1135 O O . HIS A 1 145 ? 23.969 -5.473 -16.172 1 78.06 145 HIS A O 1
ATOM 1141 N N . GLN A 1 146 ? 25.141 -5.98 -14.312 1 83.5 146 GLN A N 1
ATOM 1142 C CA . GLN A 1 146 ? 24.25 -5.133 -13.523 1 83.5 146 GLN A CA 1
ATOM 1143 C C . GLN A 1 146 ? 25.031 -4.039 -12.797 1 83.5 146 GLN A C 1
ATOM 1145 O O . GLN A 1 146 ? 26.141 -4.277 -12.305 1 83.5 146 GLN A O 1
ATOM 1150 N N . VAL A 1 147 ? 24.438 -2.898 -12.891 1 87.56 147 VAL A N 1
ATOM 1151 C CA . VAL A 1 147 ? 25.016 -1.779 -12.156 1 87.56 147 VAL A CA 1
ATOM 1152 C C . VAL A 1 147 ? 23.938 -1.085 -11.328 1 87.56 147 VAL A C 1
ATOM 1154 O O . VAL A 1 147 ? 22.75 -1.238 -11.594 1 87.56 147 VAL A O 1
ATOM 1157 N N . MET A 1 148 ? 24.359 -0.43 -10.305 1 90.69 148 MET A N 1
ATOM 1158 C CA . MET A 1 148 ? 23.469 0.414 -9.516 1 90.69 148 MET A CA 1
ATOM 1159 C C . MET A 1 148 ? 23.891 1.878 -9.602 1 90.69 148 MET A C 1
ATOM 1161 O O . MET A 1 148 ? 25.031 2.217 -9.305 1 90.69 148 MET A O 1
ATOM 1165 N N . ALA A 1 149 ? 22.953 2.639 -10.07 1 91.62 149 ALA A N 1
ATOM 1166 C CA . ALA A 1 149 ? 23.172 4.082 -10.023 1 91.62 149 ALA A CA 1
ATOM 1167 C C . ALA A 1 149 ? 22.688 4.668 -8.695 1 91.62 149 ALA A C 1
ATOM 1169 O O . ALA A 1 149 ? 21.625 4.293 -8.195 1 91.62 149 ALA A O 1
ATOM 1170 N N . ILE A 1 150 ? 23.516 5.5 -8.125 1 93.69 150 ILE A N 1
ATOM 1171 C CA . ILE A 1 150 ? 23.203 6.113 -6.836 1 93.69 150 ILE A CA 1
ATOM 1172 C C . ILE A 1 150 ? 23.312 7.633 -6.949 1 93.69 150 ILE A C 1
ATOM 1174 O O . ILE A 1 150 ? 24.344 8.156 -7.387 1 93.69 150 ILE A O 1
ATOM 1178 N N . LEU A 1 151 ? 22.266 8.289 -6.621 1 92.94 151 LEU A N 1
ATOM 1179 C CA . LEU A 1 151 ? 22.234 9.75 -6.59 1 92.94 151 LEU A CA 1
ATOM 1180 C C . LEU A 1 151 ? 22.062 10.258 -5.16 1 92.94 151 LEU A C 1
ATOM 1182 O O . LEU A 1 151 ? 21.156 9.82 -4.453 1 92.94 151 LEU A O 1
ATOM 1186 N N . VAL A 1 152 ? 22.969 11.148 -4.773 1 91.44 152 VAL A N 1
ATOM 1187 C CA . VAL A 1 152 ? 22.938 11.703 -3.426 1 91.44 152 VAL A CA 1
ATOM 1188 C C . VAL A 1 152 ? 22.656 13.203 -3.492 1 91.44 152 VAL A C 1
ATOM 1190 O O . VAL A 1 152 ? 23.203 13.898 -4.352 1 91.44 152 VAL A O 1
ATOM 1193 N N . THR A 1 153 ? 21.828 13.672 -2.574 1 87.56 153 THR A N 1
ATOM 1194 C CA . THR A 1 153 ? 21.516 15.094 -2.521 1 87.56 153 THR A CA 1
ATOM 1195 C C . THR A 1 153 ? 21.906 15.688 -1.172 1 87.56 153 THR A C 1
ATOM 1197 O O . THR A 1 153 ? 22.219 14.953 -0.234 1 87.56 153 THR A O 1
ATOM 1200 N N . ASP A 1 154 ? 21.922 16.984 -1.097 1 82.94 154 ASP A N 1
ATOM 1201 C CA . ASP A 1 154 ? 22.469 17.688 0.058 1 82.94 154 ASP A CA 1
ATOM 1202 C C . ASP A 1 154 ? 21.516 17.609 1.25 1 82.94 154 ASP A C 1
ATOM 1204 O O . ASP A 1 154 ? 21.891 17.969 2.371 1 82.94 154 ASP A O 1
ATOM 1208 N N . ASP A 1 155 ? 20.359 17.125 1.056 1 77.44 155 ASP A N 1
ATOM 1209 C CA . ASP A 1 155 ? 19.438 16.953 2.184 1 77.44 155 ASP A CA 1
ATOM 1210 C C . ASP A 1 155 ? 19.578 15.562 2.789 1 77.44 155 ASP A C 1
ATOM 1212 O O . ASP A 1 155 ? 18.781 15.172 3.643 1 77.44 155 ASP A O 1
ATOM 1216 N N . GLY A 1 156 ? 20.484 14.836 2.227 1 77.62 156 GLY A N 1
ATOM 1217 C CA . GLY A 1 156 ? 20.766 13.523 2.789 1 77.62 156 GLY A CA 1
ATOM 1218 C C . GLY A 1 156 ? 19.969 12.414 2.146 1 77.62 156 GLY A C 1
ATOM 1219 O O . GLY A 1 156 ? 20.062 11.25 2.555 1 77.62 156 GLY A O 1
ATOM 1220 N N . ASN A 1 157 ? 19.25 12.734 1.155 1 81 157 ASN A N 1
ATOM 1221 C CA . ASN A 1 157 ? 18.484 11.719 0.446 1 81 157 ASN A CA 1
ATOM 1222 C C . ASN A 1 157 ? 19.344 10.953 -0.555 1 81 157 ASN A C 1
ATOM 1224 O O . ASN A 1 157 ? 20.281 11.516 -1.114 1 81 157 ASN A O 1
ATOM 1228 N N . VAL A 1 158 ? 19 9.68 -0.66 1 88.62 158 VAL A N 1
ATOM 1229 C CA . VAL A 1 158 ? 19.719 8.812 -1.593 1 88.62 158 VAL A CA 1
ATOM 1230 C C . VAL A 1 158 ? 18.719 8.062 -2.469 1 88.62 158 VAL A C 1
ATOM 1232 O O . VAL A 1 158 ? 17.766 7.457 -1.961 1 88.62 158 VAL A O 1
ATOM 1235 N N . LYS A 1 159 ? 18.875 8.273 -3.754 1 89.12 159 LYS A N 1
ATOM 1236 C CA . LYS A 1 159 ? 18.078 7.5 -4.707 1 89.12 159 LYS A CA 1
ATOM 1237 C C . LYS A 1 159 ? 18.969 6.539 -5.496 1 89.12 159 LYS A C 1
ATOM 1239 O O . LYS A 1 159 ? 20.078 6.895 -5.895 1 89.12 159 LYS A O 1
ATOM 1244 N N . ASN A 1 160 ? 18.453 5.324 -5.57 1 89.81 160 ASN A N 1
ATOM 1245 C CA . ASN A 1 160 ? 19.234 4.359 -6.344 1 89.81 160 ASN A CA 1
ATOM 1246 C C . ASN A 1 160 ? 18.359 3.562 -7.297 1 89.81 160 ASN A C 1
ATOM 1248 O O . ASN A 1 160 ? 17.156 3.436 -7.074 1 89.81 160 ASN A O 1
ATOM 1252 N N . GLN A 1 161 ? 19 3.141 -8.367 1 87.69 161 GLN A N 1
ATOM 1253 C CA . GLN A 1 161 ? 18.328 2.316 -9.367 1 87.69 161 GLN A CA 1
ATOM 1254 C C . GLN A 1 161 ? 19.281 1.271 -9.945 1 87.69 161 GLN A C 1
ATOM 1256 O O . GLN A 1 161 ? 20.438 1.569 -10.219 1 87.69 161 GLN A O 1
ATOM 1261 N N . ILE A 1 162 ? 18.719 0.121 -10.094 1 87.38 162 ILE A N 1
ATOM 1262 C CA . ILE A 1 162 ? 19.5 -0.955 -10.688 1 87.38 162 ILE A CA 1
ATOM 1263 C C . ILE A 1 162 ? 19.25 -1.003 -12.188 1 87.38 162 ILE A C 1
ATOM 1265 O O . ILE A 1 162 ? 18.125 -0.843 -12.648 1 87.38 162 ILE A O 1
ATOM 1269 N N . TYR A 1 163 ? 20.344 -1.216 -12.938 1 82.06 163 TYR A N 1
ATOM 1270 C CA . TYR A 1 163 ? 20.25 -1.283 -14.391 1 82.06 163 TYR A CA 1
ATOM 1271 C C . TYR A 1 163 ? 21.047 -2.459 -14.938 1 82.06 163 TYR A C 1
ATOM 1273 O O . TYR A 1 163 ? 22.078 -2.838 -14.367 1 82.06 163 TYR A O 1
ATOM 1281 N N . THR A 1 164 ? 20.5 -3.006 -15.961 1 78.69 164 THR A N 1
ATOM 1282 C CA . THR A 1 164 ? 21.25 -4.004 -16.703 1 78.69 164 THR A CA 1
ATOM 1283 C C . THR A 1 164 ? 21.938 -3.373 -17.922 1 78.69 164 THR A C 1
ATOM 1285 O O . THR A 1 164 ? 21.281 -2.746 -18.75 1 78.69 164 THR A O 1
ATOM 1288 N N . LEU A 1 165 ? 23.25 -3.43 -17.953 1 76.81 165 LEU A N 1
ATOM 1289 C CA . LEU A 1 165 ? 23.984 -2.854 -19.062 1 76.81 165 LEU A CA 1
ATOM 1290 C C . LEU A 1 165 ? 24.328 -3.922 -20.094 1 76.81 165 LEU A C 1
ATOM 1292 O O . LEU A 1 165 ? 24.484 -5.094 -19.75 1 76.81 165 LEU A O 1
ATOM 1296 N N . PRO A 1 166 ? 24.406 -3.428 -21.312 1 71.12 166 PRO A N 1
ATOM 1297 C CA . PRO A 1 166 ? 24.812 -4.383 -22.344 1 71.12 166 PRO A CA 1
ATOM 1298 C C . PRO A 1 166 ? 26.219 -4.941 -22.109 1 71.12 166 PRO A C 1
ATOM 1300 O O . PRO A 1 166 ? 27.031 -4.312 -21.422 1 71.12 166 PRO A O 1
ATOM 1303 N N . HIS A 1 167 ? 26.547 -6.117 -22.516 1 65.56 167 HIS A N 1
ATOM 1304 C CA . HIS A 1 167 ? 27.734 -6.922 -22.297 1 65.56 167 HIS A CA 1
ATOM 1305 C C . HIS A 1 167 ? 29 -6.133 -22.641 1 65.56 167 HIS A C 1
ATOM 1307 O O . HIS A 1 167 ? 30.062 -6.375 -22.062 1 65.56 167 HIS A O 1
ATOM 1313 N N . HIS A 1 168 ? 28.891 -5.148 -23.391 1 64.88 168 HIS A N 1
ATOM 1314 C CA . HIS A 1 168 ? 30.156 -4.566 -23.859 1 64.88 168 HIS A CA 1
ATOM 1315 C C . HIS A 1 168 ? 30.453 -3.256 -23.141 1 64.88 168 HIS A C 1
ATOM 1317 O O . HIS A 1 168 ? 31.328 -2.5 -23.562 1 64.88 168 HIS A O 1
ATOM 1323 N N . THR A 1 169 ? 29.797 -3.252 -21.984 1 69.25 169 THR A N 1
ATOM 1324 C CA . THR A 1 169 ? 30.078 -1.966 -21.344 1 69.25 169 THR A CA 1
ATOM 1325 C C . THR A 1 169 ? 31.391 -2.014 -20.578 1 69.25 169 THR A C 1
ATOM 1327 O O . THR A 1 169 ? 31.594 -2.887 -19.734 1 69.25 169 THR A O 1
ATOM 1330 N N . ASN A 1 170 ? 32.375 -1.146 -20.984 1 74.06 170 ASN A N 1
ATOM 1331 C CA . ASN A 1 170 ? 33.719 -1.037 -20.406 1 74.06 170 ASN A CA 1
ATOM 1332 C C . ASN A 1 170 ? 33.688 -0.231 -19.109 1 74.06 170 ASN A C 1
ATOM 1334 O O . ASN A 1 170 ? 33.062 0.82 -19.031 1 74.06 170 ASN A O 1
ATOM 1338 N N . GLY A 1 171 ? 34.312 -0.798 -18.031 1 77.56 171 GLY A N 1
ATOM 1339 C CA . GLY A 1 171 ? 34.469 -0.134 -16.75 1 77.56 171 GLY A CA 1
ATOM 1340 C C . GLY A 1 171 ? 35.031 1.264 -16.859 1 77.56 171 GLY A C 1
ATOM 1341 O O . GLY A 1 171 ? 34.625 2.176 -16.156 1 77.56 171 GLY A O 1
ATOM 1342 N N . GLU A 1 172 ? 35.875 1.421 -17.797 1 81.19 172 GLU A N 1
ATOM 1343 C CA . GLU A 1 172 ? 36.5 2.727 -18 1 81.19 172 GLU A CA 1
ATOM 1344 C C . GLU A 1 172 ? 35.469 3.75 -18.5 1 81.19 172 GLU A C 1
ATOM 1346 O O . GLU A 1 172 ? 35.531 4.918 -18.094 1 81.19 172 GLU A O 1
ATOM 1351 N N . GLU A 1 173 ? 34.656 3.238 -19.312 1 80.62 173 GLU A N 1
ATOM 1352 C CA . GLU A 1 173 ? 33.625 4.109 -19.844 1 80.62 173 GLU A CA 1
ATOM 1353 C C . GLU A 1 173 ? 32.688 4.582 -18.734 1 80.62 173 GLU A C 1
ATOM 1355 O O . GLU A 1 173 ? 32.281 5.746 -18.703 1 80.62 173 GLU A O 1
ATOM 1360 N N . ILE A 1 174 ? 32.406 3.725 -17.875 1 85.69 174 ILE A N 1
ATOM 1361 C CA . ILE A 1 174 ? 31.531 4.043 -16.766 1 85.69 174 ILE A CA 1
ATOM 1362 C C . ILE A 1 174 ? 32.188 5.078 -15.859 1 85.69 174 ILE A C 1
ATOM 1364 O O . ILE A 1 174 ? 31.547 6.043 -15.445 1 85.69 174 ILE A O 1
ATOM 1368 N N . GLU A 1 175 ? 33.438 4.914 -15.641 1 87.62 175 GLU A N 1
ATOM 1369 C CA . GLU A 1 175 ? 34.156 5.848 -14.781 1 87.62 175 GLU A CA 1
ATOM 1370 C C . GLU A 1 175 ? 34.188 7.242 -15.398 1 87.62 175 GLU A C 1
ATOM 1372 O O . GLU A 1 175 ? 34.031 8.242 -14.695 1 87.62 175 GLU A O 1
ATOM 1377 N N . LYS A 1 176 ? 34.438 7.227 -16.609 1 86.38 176 LYS A N 1
ATOM 1378 C CA . LYS A 1 176 ? 34.469 8.508 -17.312 1 86.38 176 LYS A CA 1
ATOM 1379 C C . LYS A 1 176 ? 33.125 9.195 -17.266 1 86.38 176 LYS A C 1
ATOM 1381 O O . LYS A 1 176 ? 33.031 10.406 -17.047 1 86.38 176 LYS A O 1
ATOM 1386 N N . ALA A 1 177 ? 32.125 8.398 -17.5 1 88 177 ALA A N 1
ATOM 1387 C CA . ALA A 1 177 ? 30.781 8.945 -17.469 1 88 177 ALA A CA 1
ATOM 1388 C C . ALA A 1 177 ? 30.438 9.508 -16.094 1 88 177 ALA A C 1
ATOM 1390 O O . ALA A 1 177 ? 29.875 10.602 -15.984 1 88 177 ALA A O 1
ATOM 1391 N N . VAL A 1 178 ? 30.766 8.82 -15.078 1 91.5 178 VAL A N 1
ATOM 1392 C CA . VAL A 1 178 ? 30.484 9.242 -13.711 1 91.5 178 VAL A CA 1
ATOM 1393 C C . VAL A 1 178 ? 31.203 10.555 -13.414 1 91.5 178 VAL A C 1
ATOM 1395 O O . VAL A 1 178 ? 30.625 11.469 -12.82 1 91.5 178 VAL A O 1
ATOM 1398 N N . ARG A 1 179 ? 32.438 10.648 -13.836 1 91.69 179 ARG A N 1
ATOM 1399 C CA . ARG A 1 179 ? 33.219 11.867 -13.633 1 91.69 179 ARG A CA 1
ATOM 1400 C C . ARG A 1 179 ? 32.562 13.047 -14.344 1 91.69 179 ARG A C 1
ATOM 1402 O O . ARG A 1 179 ? 32.406 14.125 -13.758 1 91.69 179 ARG A O 1
ATOM 1409 N N . LEU A 1 180 ? 32.25 12.789 -15.539 1 90.5 180 LEU A N 1
ATOM 1410 C CA . LEU A 1 180 ? 31.641 13.844 -16.328 1 90.5 180 LEU A CA 1
ATOM 1411 C C . LEU A 1 180 ? 30.312 14.297 -15.711 1 90.5 180 LEU A C 1
ATOM 1413 O O . LEU A 1 180 ? 30.047 15.492 -15.609 1 90.5 180 LEU A O 1
ATOM 1417 N N . ILE A 1 181 ? 29.5 13.367 -15.297 1 92.5 181 ILE A N 1
ATOM 1418 C CA . ILE A 1 181 ? 28.188 13.648 -14.703 1 92.5 181 ILE A CA 1
ATOM 1419 C C . ILE A 1 181 ? 28.375 14.445 -13.414 1 92.5 181 ILE A C 1
ATOM 1421 O O . ILE A 1 181 ? 27.688 15.445 -13.195 1 92.5 181 ILE A O 1
ATOM 1425 N N . ASN A 1 182 ? 29.312 14.055 -12.648 1 93.56 182 ASN A N 1
ATOM 1426 C CA . ASN A 1 182 ? 29.562 14.773 -11.406 1 93.56 182 ASN A CA 1
ATOM 1427 C C . ASN A 1 182 ? 30.047 16.203 -11.672 1 93.56 182 ASN A C 1
ATOM 1429 O O . ASN A 1 182 ? 29.625 17.141 -11 1 93.56 182 ASN A O 1
ATOM 1433 N N . ASP A 1 183 ? 30.891 16.297 -12.609 1 93 183 ASP A N 1
ATOM 1434 C CA . ASP A 1 183 ? 31.406 17.609 -12.961 1 93 183 ASP A CA 1
ATOM 1435 C C . ASP A 1 183 ? 30.281 18.562 -13.367 1 93 183 ASP A C 1
ATOM 1437 O O . ASP A 1 183 ? 30.328 19.75 -13.078 1 93 183 ASP A O 1
ATOM 1441 N N . GLN A 1 184 ? 29.297 17.984 -13.938 1 91.06 184 GLN A N 1
ATOM 1442 C CA . GLN A 1 184 ? 28.234 18.797 -14.484 1 91.06 184 GLN A CA 1
ATOM 1443 C C . GLN A 1 184 ? 27.109 18.984 -13.477 1 91.06 184 GLN A C 1
ATOM 1445 O O . GLN A 1 184 ? 26.391 19.984 -13.508 1 91.06 184 GLN A O 1
ATOM 1450 N N . LEU A 1 185 ? 26.891 18.047 -12.617 1 92.06 185 LEU A N 1
ATOM 1451 C CA . LEU A 1 185 ? 25.641 18.031 -11.844 1 92.06 185 LEU A CA 1
ATOM 1452 C C . LEU A 1 185 ? 25.906 18.422 -10.391 1 92.06 185 LEU A C 1
ATOM 1454 O O . LEU A 1 185 ? 25.031 18.984 -9.734 1 92.06 185 LEU A O 1
ATOM 1458 N N . VAL A 1 186 ? 27.047 18.094 -9.875 1 93.19 186 VAL A N 1
ATOM 1459 C CA . VAL A 1 186 ? 27.312 18.312 -8.461 1 93.19 186 VAL A CA 1
ATOM 1460 C C . VAL A 1 186 ? 27.234 19.812 -8.148 1 93.19 186 VAL A C 1
ATOM 1462 O O . VAL A 1 186 ? 27.812 20.625 -8.859 1 93.19 186 VAL A O 1
ATOM 1465 N N . GLY A 1 187 ? 26.438 20.109 -7.105 1 91.62 187 GLY A N 1
ATOM 1466 C CA . GLY A 1 187 ? 26.281 21.5 -6.703 1 91.62 187 GLY A CA 1
ATOM 1467 C C . GLY A 1 187 ? 25.078 22.172 -7.344 1 91.62 187 GLY A C 1
ATOM 1468 O O . GLY A 1 187 ? 24.719 23.297 -6.973 1 91.62 187 GLY A O 1
ATOM 1469 N N . LYS A 1 188 ? 24.469 21.547 -8.281 1 90.06 188 LYS A N 1
ATOM 1470 C CA . LYS A 1 188 ? 23.312 22.109 -8.969 1 90.06 188 LYS A CA 1
ATOM 1471 C C . LYS A 1 188 ? 22.016 21.562 -8.398 1 90.06 188 LYS A C 1
ATOM 1473 O O . LYS A 1 188 ? 21.953 20.406 -7.969 1 90.06 188 LYS A O 1
ATOM 1478 N N . PRO A 1 189 ? 20.984 22.391 -8.352 1 88.62 189 PRO A N 1
ATOM 1479 C CA . PRO A 1 189 ? 19.672 21.875 -7.93 1 88.62 189 PRO A CA 1
ATOM 1480 C C . PRO A 1 189 ? 19.109 20.812 -8.875 1 88.62 189 PRO A C 1
ATOM 1482 O O . PRO A 1 189 ? 19.359 20.875 -10.086 1 88.62 189 PRO A O 1
ATOM 1485 N N . LEU A 1 190 ? 18.391 19.906 -8.305 1 85.94 190 LEU A N 1
ATOM 1486 C CA . LEU A 1 190 ? 17.781 18.859 -9.102 1 85.94 190 LEU A CA 1
ATOM 1487 C C . LEU A 1 190 ? 16.891 19.453 -10.188 1 85.94 190 LEU A C 1
ATOM 1489 O O . LEU A 1 190 ? 16.797 18.906 -11.289 1 85.94 190 LEU A O 1
ATOM 1493 N N . SER A 1 191 ? 16.297 20.562 -9.891 1 81.5 191 SER A N 1
ATOM 1494 C CA . SER A 1 191 ? 15.383 21.219 -10.82 1 81.5 191 SER A CA 1
ATOM 1495 C C . SER A 1 191 ? 16.125 21.766 -12.039 1 81.5 191 SER A C 1
ATOM 1497 O O . SER A 1 191 ? 15.516 22.016 -13.078 1 81.5 191 SER A O 1
ATOM 1499 N N . SER A 1 192 ? 17.391 21.922 -11.938 1 84.12 192 SER A N 1
ATOM 1500 C CA . SER A 1 192 ? 18.188 22.484 -13.023 1 84.12 192 SER A CA 1
ATOM 1501 C C . SER A 1 192 ? 18.578 21.422 -14.039 1 84.12 192 SER A C 1
ATOM 1503 O O . SER A 1 192 ? 19.078 21.734 -15.125 1 84.12 192 SER A O 1
ATOM 1505 N N . VAL A 1 193 ? 18.391 20.156 -13.586 1 83.06 193 VAL A N 1
ATOM 1506 C CA . VAL A 1 193 ? 18.734 19.078 -14.508 1 83.06 193 VAL A CA 1
ATOM 1507 C C . VAL A 1 193 ? 17.641 18.922 -15.562 1 83.06 193 VAL A C 1
ATOM 1509 O O . VAL A 1 193 ? 16.578 18.359 -15.289 1 83.06 193 VAL A O 1
ATOM 1512 N N . ASN A 1 194 ? 17.828 19.516 -16.625 1 81.69 194 ASN A N 1
ATOM 1513 C CA . ASN A 1 194 ? 16.844 19.484 -17.719 1 81.69 194 ASN A CA 1
ATOM 1514 C C . ASN A 1 194 ? 17.406 18.797 -18.953 1 81.69 194 ASN A C 1
ATOM 1516 O O . ASN A 1 194 ? 18.516 18.281 -18.938 1 81.69 194 ASN A O 1
ATOM 1520 N N . GLU A 1 195 ? 16.625 18.734 -19.984 1 80.38 195 GLU A N 1
ATOM 1521 C CA . GLU A 1 195 ? 16.984 18.016 -21.203 1 80.38 195 GLU A CA 1
ATOM 1522 C C . GLU A 1 195 ? 18.25 18.594 -21.828 1 80.38 195 GLU A C 1
ATOM 1524 O O . GLU A 1 195 ? 19.062 17.859 -22.391 1 80.38 195 GLU A O 1
ATOM 1529 N N . VAL A 1 196 ? 18.375 19.875 -21.703 1 82.12 196 VAL A N 1
ATOM 1530 C CA . VAL A 1 196 ? 19.531 20.547 -22.297 1 82.12 196 VAL A CA 1
ATOM 1531 C C . VAL A 1 196 ? 20.812 20.094 -21.625 1 82.12 196 VAL A C 1
ATOM 1533 O O . VAL A 1 196 ? 21.797 19.766 -22.297 1 82.12 196 VAL A O 1
ATOM 1536 N N . LEU A 1 197 ? 20.766 20.062 -20.328 1 84.75 197 LEU A N 1
ATOM 1537 C CA . LEU A 1 197 ? 21.922 19.609 -19.578 1 84.75 197 LEU A CA 1
ATOM 1538 C C . LEU A 1 197 ? 22.234 18.141 -19.859 1 84.75 197 LEU A C 1
ATOM 1540 O O . LEU A 1 197 ? 23.406 17.766 -20.031 1 84.75 197 LEU A O 1
ATOM 1544 N N . LEU A 1 198 ? 21.234 17.359 -19.984 1 83.06 198 LEU A N 1
ATOM 1545 C CA . LEU A 1 198 ? 21.422 15.945 -20.25 1 83.06 198 LEU A CA 1
ATOM 1546 C C . LEU A 1 198 ? 22 15.719 -21.641 1 83.06 198 LEU A C 1
ATOM 1548 O O . LEU A 1 198 ? 22.844 14.836 -21.844 1 83.06 198 LEU A O 1
ATOM 1552 N N . LYS A 1 199 ? 21.531 16.516 -22.562 1 81.44 199 LYS A N 1
ATOM 1553 C CA . LYS A 1 199 ? 22.078 16.438 -23.906 1 81.44 199 LYS A CA 1
ATOM 1554 C C . LYS A 1 199 ? 23.547 16.828 -23.938 1 81.44 199 LYS A C 1
ATOM 1556 O O . LYS A 1 199 ? 24.344 16.219 -24.656 1 81.44 199 LYS A O 1
ATOM 1561 N N . ARG A 1 200 ? 23.891 17.828 -23.188 1 82.5 200 ARG A N 1
ATOM 1562 C CA . ARG A 1 200 ? 25.297 18.234 -23.094 1 82.5 200 ARG A CA 1
ATOM 1563 C C . ARG A 1 200 ? 26.156 17.109 -22.562 1 82.5 200 ARG A C 1
ATOM 1565 O O . ARG A 1 200 ? 27.266 16.859 -23.062 1 82.5 200 ARG A O 1
ATOM 1572 N N . ILE A 1 201 ? 25.656 16.453 -21.578 1 83.94 201 ILE A N 1
ATOM 1573 C CA . ILE A 1 201 ? 26.375 15.32 -21 1 83.94 201 ILE A CA 1
ATOM 1574 C C . ILE A 1 201 ? 26.516 14.219 -22.047 1 83.94 201 ILE A C 1
ATOM 1576 O O . ILE A 1 201 ? 27.578 13.633 -22.203 1 83.94 201 ILE A O 1
ATOM 1580 N N . ALA A 1 202 ? 25.484 14.055 -22.766 1 80.44 202 ALA A N 1
ATOM 1581 C CA . ALA A 1 202 ? 25.484 13.031 -23.812 1 80.44 202 ALA A CA 1
ATOM 1582 C C . ALA A 1 202 ? 26.531 13.336 -24.875 1 80.44 202 ALA A C 1
ATOM 1584 O O . ALA A 1 202 ? 27.234 12.43 -25.344 1 80.44 202 ALA A O 1
ATOM 1585 N N . ASP A 1 203 ? 26.594 14.547 -25.172 1 81.06 203 ASP A N 1
ATOM 1586 C CA . ASP A 1 203 ? 27.516 14.969 -26.203 1 81.06 203 ASP A CA 1
ATOM 1587 C C . ASP A 1 203 ? 28.969 14.727 -25.781 1 81.06 203 ASP A C 1
ATOM 1589 O O . ASP A 1 203 ? 29.828 14.43 -26.609 1 81.06 203 ASP A O 1
ATOM 1593 N N . HIS A 1 204 ? 29.203 14.922 -24.516 1 81.12 204 HIS A N 1
ATOM 1594 C CA . HIS A 1 204 ? 30.562 14.742 -24 1 81.12 204 HIS A CA 1
ATOM 1595 C C . HIS A 1 204 ? 30.891 13.266 -23.844 1 81.12 204 HIS A C 1
ATOM 1597 O O . HIS A 1 204 ? 32.062 12.875 -23.875 1 81.12 204 HIS A O 1
ATOM 1603 N N . LEU A 1 205 ? 29.844 12.547 -23.422 1 78.19 205 LEU A N 1
ATOM 1604 C CA . LEU A 1 205 ? 30.062 11.117 -23.25 1 78.19 205 LEU A CA 1
ATOM 1605 C C . LEU A 1 205 ? 30.328 10.445 -24.594 1 78.19 205 LEU A C 1
ATOM 1607 O O . LEU A 1 205 ? 30.891 9.344 -24.641 1 78.19 205 LEU A O 1
ATOM 1611 N N . VAL A 1 206 ? 31.344 10.852 -25.297 1 61.16 206 VAL A N 1
ATOM 1612 C CA . VAL A 1 206 ? 31.766 10.398 -26.625 1 61.16 206 VAL A CA 1
ATOM 1613 C C . VAL A 1 206 ? 30.797 9.336 -27.141 1 61.16 206 VAL A C 1
ATOM 1615 O O . VAL A 1 206 ? 30.219 8.586 -26.359 1 61.16 206 VAL A O 1
ATOM 1618 N N . ALA A 1 207 ? 30.344 9.43 -28.375 1 55.12 207 ALA A N 1
ATOM 1619 C CA . ALA A 1 207 ? 29.562 8.5 -29.188 1 55.12 207 ALA A CA 1
ATOM 1620 C C . ALA A 1 207 ? 29.875 7.051 -28.812 1 55.12 207 ALA A C 1
ATOM 1622 O O . ALA A 1 207 ? 29.594 6.129 -29.578 1 55.12 207 ALA A O 1
ATOM 1623 N N . GLY A 1 208 ? 30.453 6.93 -27.656 1 57.06 208 GLY A N 1
ATOM 1624 C CA . GLY A 1 208 ? 30.672 5.504 -27.469 1 57.06 208 GLY A CA 1
ATOM 1625 C C . GLY A 1 208 ? 29.406 4.738 -27.125 1 57.06 208 GLY A C 1
ATOM 1626 O O . GLY A 1 208 ? 28.359 5.34 -26.859 1 57.06 208 GLY A O 1
ATOM 1627 N N . GLY A 1 209 ? 29.438 3.338 -27.203 1 63.31 209 GLY A N 1
ATOM 1628 C CA . GLY A 1 209 ? 28.406 2.326 -27.359 1 63.31 209 GLY A CA 1
ATOM 1629 C C . GLY A 1 209 ? 27.406 2.32 -26.234 1 63.31 209 GLY A C 1
ATOM 1630 O O . GLY A 1 209 ? 26.203 2.209 -26.469 1 63.31 209 GLY A O 1
ATOM 1631 N N . SER A 1 210 ? 27.859 2.738 -24.875 1 73.5 210 SER A N 1
ATOM 1632 C CA . SER A 1 210 ? 26.891 2.557 -23.812 1 73.5 210 SER A CA 1
ATOM 1633 C C . SER A 1 210 ? 26.375 3.898 -23.297 1 73.5 210 SER A C 1
ATOM 1635 O O . SER A 1 210 ? 25.703 3.959 -22.25 1 73.5 210 SER A O 1
ATOM 1637 N N . ALA A 1 211 ? 26.703 5.016 -23.953 1 76.25 211 ALA A N 1
ATOM 1638 C CA . ALA A 1 211 ? 26.375 6.363 -23.5 1 76.25 211 ALA A CA 1
ATOM 1639 C C . ALA A 1 211 ? 24.859 6.551 -23.391 1 76.25 211 ALA A C 1
ATOM 1641 O O . ALA A 1 211 ? 24.359 7.062 -22.391 1 76.25 211 ALA A O 1
ATOM 1642 N N . PRO A 1 212 ? 24.156 6 -24.344 1 77.38 212 PRO A N 1
ATOM 1643 C CA . PRO A 1 212 ? 22.703 6.176 -24.234 1 77.38 212 PRO A CA 1
ATOM 1644 C C . PRO A 1 212 ? 22.109 5.484 -23.016 1 77.38 212 PRO A C 1
ATOM 1646 O O . PRO A 1 212 ? 21.219 6.027 -22.359 1 77.38 212 PRO A O 1
ATOM 1649 N N . GLU A 1 213 ? 22.641 4.371 -22.625 1 79.5 213 GLU A N 1
ATOM 1650 C CA . GLU A 1 213 ? 22.125 3.621 -21.484 1 79.5 213 GLU A CA 1
ATOM 1651 C C . GLU A 1 213 ? 22.438 4.344 -20.172 1 79.5 213 GLU A C 1
ATOM 1653 O O . GLU A 1 213 ? 21.609 4.383 -19.266 1 79.5 213 GLU A O 1
ATOM 1658 N N . ILE A 1 214 ? 23.562 4.914 -20.203 1 82.5 214 ILE A N 1
ATOM 1659 C CA . ILE A 1 214 ? 23.984 5.621 -18.984 1 82.5 214 ILE A CA 1
ATOM 1660 C C . ILE A 1 214 ? 23.125 6.867 -18.797 1 82.5 214 ILE A C 1
ATOM 1662 O O . ILE A 1 214 ? 22.766 7.207 -17.672 1 82.5 214 ILE A O 1
ATOM 1666 N N . LEU A 1 215 ? 22.828 7.449 -19.859 1 83 215 LEU A N 1
ATOM 1667 C CA . LEU A 1 215 ? 22 8.648 -19.781 1 83 215 LEU A CA 1
ATOM 1668 C C . LEU A 1 215 ? 20.578 8.289 -19.344 1 83 215 LEU A C 1
ATOM 1670 O O . LEU A 1 215 ? 19.969 9.031 -18.578 1 83 215 LEU A O 1
ATOM 1674 N N . ASP A 1 216 ? 20.141 7.23 -19.859 1 82.75 216 ASP A N 1
ATOM 1675 C CA . ASP A 1 216 ? 18.812 6.762 -19.438 1 82.75 216 ASP A CA 1
ATOM 1676 C C . ASP A 1 216 ? 18.797 6.488 -17.938 1 82.75 216 ASP A C 1
ATOM 1678 O O . ASP A 1 216 ? 17.828 6.859 -17.25 1 82.75 216 ASP A O 1
ATOM 1682 N N . LEU A 1 217 ? 19.781 5.895 -17.531 1 83.88 217 LEU A N 1
ATOM 1683 C CA . LEU A 1 217 ? 19.922 5.59 -16.109 1 83.88 217 LEU A CA 1
ATOM 1684 C C . LEU A 1 217 ? 19.938 6.867 -15.273 1 83.88 217 LEU A C 1
ATOM 1686 O O . LEU A 1 217 ? 19.25 6.957 -14.258 1 83.88 217 LEU A O 1
ATOM 1690 N N . LEU A 1 218 ? 20.688 7.785 -15.773 1 86.06 218 LEU A N 1
ATOM 1691 C CA . LEU A 1 218 ? 20.797 9.062 -15.07 1 86.06 218 LEU A CA 1
ATOM 1692 C C . LEU A 1 218 ? 19.453 9.773 -15.016 1 86.06 218 LEU A C 1
ATOM 1694 O O . LEU A 1 218 ? 19.047 10.273 -13.961 1 86.06 218 LEU A O 1
ATOM 1698 N N . GLN A 1 219 ? 18.812 9.742 -16.078 1 85.44 219 GLN A N 1
ATOM 1699 C CA . GLN A 1 219 ? 17.5 10.391 -16.156 1 85.44 219 GLN A CA 1
ATOM 1700 C C . GLN A 1 219 ? 16.516 9.758 -15.18 1 85.44 219 GLN A C 1
ATOM 1702 O O . GLN A 1 219 ? 15.773 10.461 -14.492 1 85.44 219 GLN A O 1
ATOM 1707 N N . ASP A 1 220 ? 16.547 8.508 -15.078 1 85.56 220 ASP A N 1
ATOM 1708 C CA . ASP A 1 220 ? 15.617 7.789 -14.219 1 85.56 220 ASP A CA 1
ATOM 1709 C C . ASP A 1 220 ? 15.875 8.109 -12.742 1 85.56 220 ASP A C 1
ATOM 1711 O O . ASP A 1 220 ? 14.938 8.352 -11.984 1 85.56 220 ASP A O 1
ATOM 1715 N N . VAL A 1 221 ? 17.062 8.109 -12.398 1 86.81 221 VAL A N 1
ATOM 1716 C CA . VAL A 1 221 ? 17.391 8.32 -10.992 1 86.81 221 VAL A CA 1
ATOM 1717 C C . VAL A 1 221 ? 17.094 9.766 -10.602 1 86.81 221 VAL A C 1
ATOM 1719 O O . VAL A 1 221 ? 16.641 10.031 -9.492 1 86.81 221 VAL A O 1
ATOM 1722 N N . ILE A 1 222 ? 17.344 10.641 -11.562 1 85 222 ILE A N 1
ATOM 1723 C CA . ILE A 1 222 ? 17.078 12.055 -11.305 1 85 222 ILE A CA 1
ATOM 1724 C C . ILE A 1 222 ? 15.57 12.273 -11.172 1 85 222 ILE A C 1
ATOM 1726 O O . ILE A 1 222 ? 15.117 13 -10.281 1 85 222 ILE A O 1
ATOM 1730 N N . LYS A 1 223 ? 14.906 11.672 -12.055 1 82 223 LYS A N 1
ATOM 1731 C CA . LYS A 1 223 ? 13.453 11.781 -12 1 82 223 LYS A CA 1
ATOM 1732 C C . LYS A 1 223 ? 12.914 11.266 -10.672 1 82 223 LYS A C 1
ATOM 1734 O O . LYS A 1 223 ? 12.031 11.891 -10.07 1 82 223 LYS A O 1
ATOM 1739 N N . ASP A 1 224 ? 13.422 10.242 -10.25 1 82.75 224 ASP A N 1
ATOM 1740 C CA . ASP A 1 224 ? 13 9.656 -8.977 1 82.75 224 ASP A CA 1
ATOM 1741 C C . ASP A 1 224 ? 13.352 10.578 -7.809 1 82.75 224 ASP A C 1
ATOM 1743 O O . ASP A 1 224 ? 12.555 10.75 -6.887 1 82.75 224 ASP A O 1
ATOM 1747 N N . ALA A 1 225 ? 14.484 11.117 -7.895 1 82.5 225 ALA A N 1
ATOM 1748 C CA . ALA A 1 225 ? 14.961 12 -6.832 1 82.5 225 ALA A CA 1
ATOM 1749 C C . ALA A 1 225 ? 14.156 13.297 -6.793 1 82.5 225 ALA A C 1
ATOM 1751 O O . ALA A 1 225 ? 13.953 13.883 -5.723 1 82.5 225 ALA A O 1
ATOM 1752 N N . ALA A 1 226 ? 13.719 13.68 -7.934 1 77.12 226 ALA A N 1
ATOM 1753 C CA . ALA A 1 226 ? 13.016 14.961 -8.039 1 77.12 226 ALA A CA 1
ATOM 1754 C C . ALA A 1 226 ? 11.523 14.781 -7.762 1 77.12 226 ALA A C 1
ATOM 1756 O O . ALA A 1 226 ? 10.805 15.766 -7.555 1 77.12 226 ALA A O 1
ATOM 1757 N N . SER A 1 227 ? 11.164 13.57 -7.773 1 72.38 227 SER A N 1
ATOM 1758 C CA . SER A 1 227 ? 9.742 13.32 -7.578 1 72.38 227 SER A CA 1
ATOM 1759 C C . SER A 1 227 ? 9.32 13.602 -6.141 1 72.38 227 SER A C 1
ATOM 1761 O O . SER A 1 227 ? 10.062 13.297 -5.203 1 72.38 227 SER A O 1
ATOM 1763 N N . GLU A 1 228 ? 8.344 14.508 -6.082 1 67.75 228 GLU A N 1
ATOM 1764 C CA . GLU A 1 228 ? 7.766 14.719 -4.758 1 67.75 228 GLU A CA 1
ATOM 1765 C C . GLU A 1 228 ? 7.02 13.477 -4.273 1 67.75 228 GLU A C 1
ATOM 1767 O O . GLU A 1 228 ? 6.074 13.023 -4.922 1 67.75 228 GLU A O 1
ATOM 1772 N N . GLN A 1 229 ? 7.625 12.914 -3.258 1 72.44 229 GLN A N 1
ATOM 1773 C CA . GLN A 1 229 ? 6.996 11.688 -2.775 1 72.44 229 GLN A CA 1
ATOM 1774 C C . GLN A 1 229 ? 5.961 11.992 -1.694 1 72.44 229 GLN A C 1
ATOM 1776 O O . GLN A 1 229 ? 6.23 12.75 -0.766 1 72.44 229 GLN A O 1
ATOM 1781 N N . MET A 1 230 ? 4.746 11.703 -1.987 1 83.38 230 MET A N 1
ATOM 1782 C CA . MET A 1 230 ? 3.664 11.742 -1.01 1 83.38 230 MET A CA 1
ATOM 1783 C C . MET A 1 230 ? 3.35 10.352 -0.482 1 83.38 230 MET A C 1
ATOM 1785 O O . MET A 1 230 ? 3.324 9.383 -1.246 1 83.38 230 MET A O 1
ATOM 1789 N N . TYR A 1 231 ? 3.285 10.336 0.803 1 88.31 231 TYR A N 1
ATOM 1790 C CA . TYR A 1 231 ? 2.959 9.07 1.446 1 88.31 231 TYR A CA 1
ATOM 1791 C C . TYR A 1 231 ? 1.526 9.078 1.969 1 88.31 231 TYR A C 1
ATOM 1793 O O . TYR A 1 231 ? 1.045 10.094 2.465 1 88.31 231 TYR A O 1
ATOM 1801 N N . VAL A 1 232 ? 0.905 7.938 1.8 1 90 232 VAL A N 1
ATOM 1802 C CA . VAL A 1 232 ? -0.476 7.805 2.252 1 90 232 VAL A CA 1
ATOM 1803 C C . VAL A 1 232 ? -0.598 6.617 3.203 1 90 232 VAL A C 1
ATOM 1805 O O . VAL A 1 232 ? 0.042 5.582 3 1 90 232 VAL A O 1
ATOM 1808 N N . ASP A 1 233 ? -1.326 6.836 4.223 1 90.62 233 ASP A N 1
ATOM 1809 C CA . ASP A 1 233 ? -1.641 5.746 5.141 1 90.62 233 ASP A CA 1
ATOM 1810 C C . ASP A 1 233 ? -3.104 5.797 5.574 1 90.62 233 ASP A C 1
ATOM 1812 O O . ASP A 1 233 ? -3.717 6.867 5.586 1 90.62 233 ASP A O 1
ATOM 1816 N N . GLY A 1 234 ? -3.664 4.621 5.84 1 90.06 234 GLY A N 1
ATOM 1817 C CA . GLY A 1 234 ? -5.027 4.531 6.332 1 90.06 234 GLY A CA 1
ATOM 1818 C C . GLY A 1 234 ? -6.07 4.707 5.238 1 90.06 234 GLY A C 1
ATOM 1819 O O . GLY A 1 234 ? -7.121 5.309 5.465 1 90.06 234 GLY A O 1
ATOM 1820 N N . GLN A 1 235 ? -5.816 4.285 4.02 1 86.56 235 GLN A N 1
ATOM 1821 C CA . GLN A 1 235 ? -6.77 4.367 2.916 1 86.56 235 GLN A CA 1
ATOM 1822 C C . GLN A 1 235 ? -8.07 3.65 3.258 1 86.56 235 GLN A C 1
ATOM 1824 O O . GLN A 1 235 ? -9.156 4.109 2.893 1 86.56 235 GLN A O 1
ATOM 1829 N N . ILE A 1 236 ? -8.008 2.643 4.082 1 83.25 236 ILE A N 1
ATOM 1830 C CA . ILE A 1 236 ? -9.156 1.816 4.418 1 83.25 236 ILE A CA 1
ATOM 1831 C C . ILE A 1 236 ? -10.109 2.602 5.32 1 83.25 236 ILE A C 1
ATOM 1833 O O . ILE A 1 236 ? -11.289 2.256 5.438 1 83.25 236 ILE A O 1
ATOM 1837 N N . ASN A 1 237 ? -9.562 3.627 5.914 1 87.25 237 ASN A N 1
ATOM 1838 C CA . ASN A 1 237 ? -10.375 4.426 6.828 1 87.25 237 ASN A CA 1
ATOM 1839 C C . ASN A 1 237 ? -11.453 5.211 6.078 1 87.25 237 ASN A C 1
ATOM 1841 O O . ASN A 1 237 ? -12.391 5.723 6.691 1 87.25 237 ASN A O 1
ATOM 1845 N N . LEU A 1 238 ? -11.266 5.297 4.809 1 83.31 238 LEU A N 1
ATOM 1846 C CA . LEU A 1 238 ? -12.305 5.906 3.986 1 83.31 238 LEU A CA 1
ATOM 1847 C C . LEU A 1 238 ? -13.617 5.141 4.113 1 83.31 238 LEU A C 1
ATOM 1849 O O . LEU A 1 238 ? -14.688 5.707 3.914 1 83.31 238 LEU A O 1
ATOM 1853 N N . LEU A 1 239 ? -13.469 3.871 4.484 1 76.69 239 LEU A N 1
ATOM 1854 C CA . LEU A 1 239 ? -14.625 2.986 4.547 1 76.69 239 LEU A CA 1
ATOM 1855 C C . LEU A 1 239 ? -15.32 3.098 5.898 1 76.69 239 LEU A C 1
ATOM 1857 O O . LEU A 1 239 ? -16.438 2.609 6.066 1 76.69 239 LEU A O 1
ATOM 1861 N N . SER A 1 240 ? -14.633 3.553 6.879 1 69.56 240 SER A N 1
ATOM 1862 C CA . SER A 1 240 ? -15.188 3.594 8.227 1 69.56 240 SER A CA 1
ATOM 1863 C C . SER A 1 240 ? -16.391 4.531 8.297 1 69.56 240 SER A C 1
ATOM 1865 O O . SER A 1 240 ? -17.25 4.383 9.172 1 69.56 240 SER A O 1
ATOM 1867 N N . ASN A 1 241 ? -16.438 5.449 7.48 1 60.06 241 ASN A N 1
ATOM 1868 C CA . ASN A 1 241 ? -17.484 6.438 7.648 1 60.06 241 ASN A CA 1
ATOM 1869 C C . ASN A 1 241 ? -18.562 6.301 6.566 1 60.06 241 ASN A C 1
ATOM 1871 O O . ASN A 1 241 ? -19.312 7.242 6.309 1 60.06 241 ASN A O 1
ATOM 1875 N N . TYR A 1 242 ? -18.438 5.062 5.941 1 56.91 242 TYR A N 1
ATOM 1876 C CA . TYR A 1 242 ? -19.375 4.945 4.84 1 56.91 242 TYR A CA 1
ATOM 1877 C C . TYR A 1 242 ? -20.75 4.504 5.344 1 56.91 242 TYR A C 1
ATOM 1879 O O . TYR A 1 242 ? -20.844 3.67 6.25 1 56.91 242 TYR A O 1
ATOM 1887 N N . GLU A 1 243 ? -21.594 5.344 5.219 1 54 243 GLU A N 1
ATOM 1888 C CA . GLU A 1 243 ? -22.969 4.863 5.273 1 54 243 GLU A CA 1
ATOM 1889 C C . GLU A 1 243 ? -23.297 3.994 4.062 1 54 243 GLU A C 1
ATOM 1891 O O . GLU A 1 243 ? -22.656 4.098 3.021 1 54 243 GLU A O 1
ATOM 1896 N N . SER A 1 244 ? -24.016 2.859 4.215 1 51.06 244 SER A N 1
ATOM 1897 C CA . SER A 1 244 ? -24.438 1.736 3.383 1 51.06 244 SER A CA 1
ATOM 1898 C C . SER A 1 244 ? -24.312 2.072 1.9 1 51.06 244 SER A C 1
ATOM 1900 O O . SER A 1 244 ? -23.859 1.242 1.105 1 51.06 244 SER A O 1
ATOM 1902 N N . ASP A 1 245 ? -24.844 3.285 1.445 1 53.75 245 ASP A N 1
ATOM 1903 C CA . ASP A 1 245 ? -25.297 3.389 0.064 1 53.75 245 ASP A CA 1
ATOM 1904 C C . ASP A 1 245 ? -24.141 3.734 -0.874 1 53.75 245 ASP A C 1
ATOM 1906 O O . ASP A 1 245 ? -24.312 3.744 -2.096 1 53.75 245 ASP A O 1
ATOM 1910 N N . ASP A 1 246 ? -22.938 3.834 -0.355 1 70.19 246 ASP A N 1
ATOM 1911 C CA . ASP A 1 246 ? -22.125 4.309 -1.469 1 70.19 246 ASP A CA 1
ATOM 1912 C C . ASP A 1 246 ? -20.766 3.617 -1.482 1 70.19 246 ASP A C 1
ATOM 1914 O O . ASP A 1 246 ? -19.719 4.277 -1.621 1 70.19 246 ASP A O 1
ATOM 1918 N N . LEU A 1 247 ? -20.797 2.344 -1.406 1 74.12 247 LEU A N 1
ATOM 1919 C CA . LEU A 1 247 ? -19.562 1.568 -1.436 1 74.12 247 LEU A CA 1
ATOM 1920 C C . LEU A 1 247 ? -18.797 1.808 -2.736 1 74.12 247 LEU A C 1
ATOM 1922 O O . LEU A 1 247 ? -17.578 1.879 -2.734 1 74.12 247 LEU A O 1
ATOM 1926 N N . ALA A 1 248 ? -19.562 1.932 -3.74 1 76.88 248 ALA A N 1
ATOM 1927 C CA . ALA A 1 248 ? -18.938 2.16 -5.043 1 76.88 248 ALA A CA 1
ATOM 1928 C C . ALA A 1 248 ? -18.141 3.461 -5.047 1 76.88 248 ALA A C 1
ATOM 1930 O O . ALA A 1 248 ? -17.047 3.523 -5.609 1 76.88 248 ALA A O 1
ATOM 1931 N N . LYS A 1 249 ? -18.688 4.395 -4.398 1 78.81 249 LYS A N 1
ATOM 1932 C CA . LYS A 1 249 ? -18.016 5.691 -4.328 1 78.81 249 LYS A CA 1
ATOM 1933 C C . LYS A 1 249 ? -16.734 5.602 -3.51 1 78.81 249 LYS A C 1
ATOM 1935 O O . LYS A 1 249 ? -15.695 6.137 -3.908 1 78.81 249 LYS A O 1
ATOM 1940 N N . VAL A 1 250 ? -16.844 4.902 -2.486 1 80.12 250 VAL A N 1
ATOM 1941 C CA . VAL A 1 250 ? -15.695 4.777 -1.59 1 80.12 250 VAL A CA 1
ATOM 1942 C C . VAL A 1 250 ? -14.594 3.971 -2.271 1 80.12 250 VAL A C 1
ATOM 1944 O O . VAL A 1 250 ? -13.406 4.305 -2.156 1 80.12 250 VAL A O 1
ATOM 1947 N N . LYS A 1 251 ? -14.945 2.973 -3.012 1 79.94 251 LYS A N 1
ATOM 1948 C CA . LYS A 1 251 ? -13.977 2.17 -3.75 1 79.94 251 LYS A CA 1
ATOM 1949 C C . LYS A 1 251 ? -13.266 3.002 -4.816 1 79.94 251 LYS A C 1
ATOM 1951 O O . LYS A 1 251 ? -12.055 2.873 -5.012 1 79.94 251 LYS A O 1
ATOM 1956 N N . SER A 1 252 ? -14.078 3.787 -5.414 1 80.75 252 SER A N 1
ATOM 1957 C CA . SER A 1 252 ? -13.5 4.664 -6.43 1 80.75 252 SER A CA 1
ATOM 1958 C C . SER A 1 252 ? -12.508 5.641 -5.816 1 80.75 252 SER A C 1
ATOM 1960 O O . SER A 1 252 ? -11.438 5.879 -6.379 1 80.75 252 SER A O 1
ATOM 1962 N N . LEU A 1 253 ? -12.922 6.129 -4.68 1 81.81 253 LEU A N 1
ATOM 1963 C CA . LEU A 1 253 ? -12.031 7.047 -3.977 1 81.81 253 LEU A CA 1
ATOM 1964 C C . LEU A 1 253 ? -10.75 6.34 -3.537 1 81.81 253 LEU A C 1
ATOM 1966 O O . LEU A 1 253 ? -9.656 6.887 -3.678 1 81.81 253 LEU A O 1
ATOM 1970 N N . TYR A 1 254 ? -10.883 5.191 -3.141 1 82.38 254 TYR A N 1
ATOM 1971 C CA . TYR A 1 254 ? -9.742 4.383 -2.729 1 82.38 254 TYR A CA 1
ATOM 1972 C C . TYR A 1 254 ? -8.773 4.168 -3.889 1 82.38 254 TYR A C 1
ATOM 1974 O O . TYR A 1 254 ? -7.566 4.336 -3.734 1 82.38 254 TYR A O 1
ATOM 1982 N N . LYS A 1 255 ? -9.359 3.787 -4.934 1 79.06 255 LYS A N 1
ATOM 1983 C CA . LYS A 1 255 ? -8.539 3.492 -6.102 1 79.06 255 LYS A CA 1
ATOM 1984 C C . LYS A 1 255 ? -7.793 4.738 -6.578 1 79.06 255 LYS A C 1
ATOM 1986 O O . LYS A 1 255 ? -6.637 4.652 -6.996 1 79.06 255 LYS A O 1
ATOM 1991 N N . LEU A 1 256 ? -8.391 5.789 -6.438 1 77.88 256 LEU A N 1
ATOM 1992 C CA . LEU A 1 256 ? -7.762 7.043 -6.832 1 77.88 256 LEU A CA 1
ATOM 1993 C C . LEU A 1 256 ? -6.594 7.379 -5.91 1 77.88 256 LEU A C 1
ATOM 1995 O O . LEU A 1 256 ? -5.547 7.836 -6.371 1 77.88 256 LEU A O 1
ATOM 1999 N N . ILE A 1 257 ? -6.777 7.117 -4.672 1 80.69 257 ILE A N 1
ATOM 2000 C CA . ILE A 1 257 ? -5.742 7.418 -3.688 1 80.69 257 ILE A CA 1
ATOM 2001 C C . ILE A 1 257 ? -4.586 6.43 -3.832 1 80.69 257 ILE A C 1
ATOM 2003 O O . ILE A 1 257 ? -3.42 6.805 -3.699 1 80.69 257 ILE A O 1
ATOM 2007 N N . ASP A 1 258 ? -4.98 5.281 -4.086 1 74.12 258 ASP A N 1
ATOM 2008 C CA . ASP A 1 258 ? -3.99 4.211 -4.184 1 74.12 258 ASP A CA 1
ATOM 2009 C C . ASP A 1 258 ? -3.086 4.41 -5.398 1 74.12 258 ASP A C 1
ATOM 2011 O O . ASP A 1 258 ? -1.928 3.986 -5.391 1 74.12 258 ASP A O 1
ATOM 2015 N N . GLN A 1 259 ? -3.725 4.984 -6.414 1 66.44 259 GLN A N 1
ATOM 2016 C CA . GLN A 1 259 ? -2.912 5.266 -7.594 1 66.44 259 GLN A CA 1
ATOM 2017 C C . GLN A 1 259 ? -2.115 6.559 -7.418 1 66.44 259 GLN A C 1
ATOM 2019 O O . GLN A 1 259 ? -2.684 7.652 -7.445 1 66.44 259 GLN A O 1
ATOM 2024 N N . ASN A 1 260 ? -1.215 6.734 -6.348 1 59.41 260 ASN A N 1
ATOM 2025 C CA . ASN A 1 260 ? -0.34 7.766 -5.805 1 59.41 260 ASN A CA 1
ATOM 2026 C C . ASN A 1 260 ? -0.377 9.039 -6.648 1 59.41 260 ASN A C 1
ATOM 2028 O O . ASN A 1 260 ? -0.378 10.141 -6.113 1 59.41 260 ASN A O 1
ATOM 2032 N N . ASP A 1 261 ? -0.393 9 -8.047 1 57.75 261 ASP A N 1
ATOM 2033 C CA . ASP A 1 261 ? -0.194 10.211 -8.836 1 57.75 261 ASP A CA 1
ATOM 2034 C C . ASP A 1 261 ? -1.381 11.164 -8.695 1 57.75 261 ASP A C 1
ATOM 2036 O O . ASP A 1 261 ? -1.223 12.383 -8.789 1 57.75 261 ASP A O 1
ATOM 2040 N N . ALA A 1 262 ? -2.477 10.68 -8.242 1 55.22 262 ALA A N 1
ATOM 2041 C CA . ALA A 1 262 ? -3.715 11.453 -8.344 1 55.22 262 ALA A CA 1
ATOM 2042 C C . ALA A 1 262 ? -3.996 12.211 -7.047 1 55.22 262 ALA A C 1
ATOM 2044 O O . ALA A 1 262 ? -4.688 13.234 -7.055 1 55.22 262 ALA A O 1
ATOM 2045 N N . ILE A 1 263 ? -3.373 11.789 -6.02 1 60.97 263 ILE A N 1
ATOM 2046 C CA . ILE A 1 263 ? -3.762 12.352 -4.73 1 60.97 263 ILE A CA 1
ATOM 2047 C C . ILE A 1 263 ? -3.25 13.789 -4.625 1 60.97 263 ILE A C 1
ATOM 2049 O O . ILE A 1 263 ? -3.924 14.656 -4.062 1 60.97 263 ILE A O 1
ATOM 2053 N N . SER A 1 264 ? -2.125 13.891 -5.266 1 61.94 264 SER A N 1
ATOM 2054 C CA . SER A 1 264 ? -1.587 15.242 -5.215 1 61.94 264 SER A CA 1
ATOM 2055 C C . SER A 1 264 ? -2.551 16.25 -5.844 1 61.94 264 SER A C 1
ATOM 2057 O O . SER A 1 264 ? -2.746 17.344 -5.316 1 61.94 264 SER A O 1
ATOM 2059 N N . SER A 1 265 ? -3.08 15.781 -6.93 1 60.84 265 SER A N 1
ATOM 2060 C CA . SER A 1 265 ? -4.008 16.672 -7.625 1 60.84 265 SER A CA 1
ATOM 2061 C C . SER A 1 265 ? -5.32 16.812 -6.859 1 60.84 265 SER A C 1
ATOM 2063 O O . SER A 1 265 ? -5.945 17.875 -6.879 1 60.84 265 SER A O 1
ATOM 2065 N N . LEU A 1 266 ? -5.594 15.773 -6.383 1 58.19 266 LEU A N 1
ATOM 2066 C CA . LEU A 1 266 ? -6.863 15.758 -5.664 1 58.19 266 LEU A CA 1
ATOM 2067 C C . LEU A 1 266 ? -6.789 16.641 -4.418 1 58.19 266 LEU A C 1
ATOM 2069 O O . LEU A 1 266 ? -7.734 17.359 -4.109 1 58.19 266 LEU A O 1
ATOM 2073 N N . ILE A 1 267 ? -5.734 16.391 -3.766 1 55.59 267 ILE A N 1
ATOM 2074 C CA . ILE A 1 267 ? -5.664 17.125 -2.508 1 55.59 267 ILE A CA 1
ATOM 2075 C C . ILE A 1 267 ? -5.234 18.562 -2.777 1 55.59 267 ILE A C 1
ATOM 2077 O O . ILE A 1 267 ? -5.242 19.406 -1.871 1 55.59 267 ILE A O 1
ATOM 2081 N N . GLY A 1 268 ? -5.312 18.844 -4.102 1 55.09 268 GLY A N 1
ATOM 2082 C CA . GLY A 1 268 ? -4.949 20.234 -4.344 1 55.09 268 GLY A CA 1
ATOM 2083 C C . GLY A 1 268 ? -3.75 20.688 -3.533 1 55.09 268 GLY A C 1
ATOM 2084 O O . GLY A 1 268 ? -3.682 21.844 -3.113 1 55.09 268 GLY A O 1
ATOM 2085 N N . PHE A 1 269 ? -3.121 19.641 -3.064 1 51.78 269 PHE A N 1
ATOM 2086 C CA . PHE A 1 269 ? -1.979 19.891 -2.191 1 51.78 269 PHE A CA 1
ATOM 2087 C C . PHE A 1 269 ? -0.797 20.438 -2.984 1 51.78 269 PHE A C 1
ATOM 2089 O O . PHE A 1 269 ? -0.209 19.719 -3.799 1 51.78 269 PHE A O 1
ATOM 2096 N N . ASN A 1 270 ? -0.99 21.578 -3.359 1 53.91 270 ASN A N 1
ATOM 2097 C CA . ASN A 1 270 ? 0.206 22.234 -3.895 1 53.91 270 ASN A CA 1
ATOM 2098 C C . ASN A 1 270 ? 1.114 22.734 -2.779 1 53.91 270 ASN A C 1
ATOM 2100 O O . ASN A 1 270 ? 0.783 23.719 -2.102 1 53.91 270 ASN A O 1
ATOM 2104 N N . PRO A 1 271 ? 1.994 21.812 -2.426 1 51 271 PRO A N 1
ATOM 2105 C CA . PRO A 1 271 ? 2.912 22.281 -1.39 1 51 271 PRO A CA 1
ATOM 2106 C C . PRO A 1 271 ? 3.338 23.734 -1.603 1 51 271 PRO A C 1
ATOM 2108 O O . PRO A 1 271 ? 3.871 24.375 -0.687 1 51 271 PRO A O 1
ATOM 2111 N N . LYS A 1 272 ? 3.039 24.203 -2.896 1 54.47 272 LYS A N 1
ATOM 2112 C CA . LYS A 1 272 ? 3.461 25.562 -3.232 1 54.47 272 LYS A CA 1
ATOM 2113 C C . LYS A 1 272 ? 2.434 26.594 -2.762 1 54.47 272 LYS A C 1
ATOM 2115 O O . LYS A 1 272 ? 2.697 27.797 -2.781 1 54.47 272 LYS A O 1
ATOM 2120 N N . ASP A 1 273 ? 1.284 26.062 -2.424 1 54.38 273 ASP A N 1
ATOM 2121 C CA . ASP A 1 273 ? 0.267 27.031 -2.039 1 54.38 273 ASP A CA 1
ATOM 2122 C C . ASP A 1 273 ? 0.497 27.547 -0.615 1 54.38 273 ASP A C 1
ATOM 2124 O O . ASP A 1 273 ? 0.699 26.734 0.304 1 54.38 273 ASP A O 1
ATOM 2128 N N . GLU A 1 274 ? 0.962 28.734 -0.579 1 51.94 274 GLU A N 1
ATOM 2129 C CA . GLU A 1 274 ? 1.077 29.375 0.729 1 51.94 274 GLU A CA 1
ATOM 2130 C C . GLU A 1 274 ? -0.26 29.375 1.464 1 51.94 274 GLU A C 1
ATOM 2132 O O . GLU A 1 274 ? -1.299 29.672 0.876 1 51.94 274 GLU A O 1
ATOM 2137 N N . ILE A 1 275 ? -0.464 28.406 2.414 1 54.25 275 ILE A N 1
ATOM 2138 C CA . ILE A 1 275 ? -1.641 28.531 3.266 1 54.25 275 ILE A CA 1
ATOM 2139 C C . ILE A 1 275 ? -1.741 29.969 3.779 1 54.25 275 ILE A C 1
ATOM 2141 O O . ILE A 1 275 ? -0.824 30.469 4.438 1 54.25 275 ILE A O 1
ATOM 2145 N N . LYS A 1 276 ? -2.439 30.891 2.977 1 48.5 276 LYS A N 1
A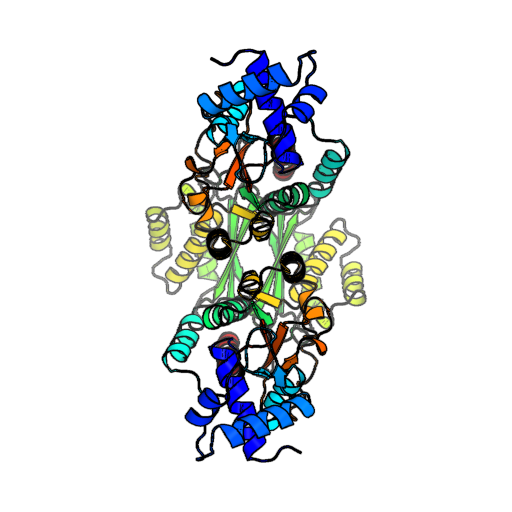TOM 2146 C CA . LYS A 1 276 ? -2.648 32.281 3.375 1 48.5 276 LYS A CA 1
ATOM 2147 C C . LYS A 1 276 ? -2.977 32.375 4.863 1 48.5 276 LYS A C 1
ATOM 2149 O O . LYS A 1 276 ? -3.904 31.734 5.344 1 48.5 276 LYS A O 1
ATOM 2154 N N . ASN A 1 277 ? -2.014 32.562 5.656 1 46.44 277 ASN A N 1
ATOM 2155 C CA . ASN A 1 277 ? -2.035 32.812 7.09 1 46.44 277 ASN A CA 1
ATOM 2156 C C . ASN A 1 277 ? -3.176 33.75 7.473 1 46.44 277 ASN A C 1
ATOM 2158 O O . ASN A 1 277 ? -3.027 34.594 8.367 1 46.44 277 ASN A O 1
ATOM 2162 N N . ASP A 1 278 ? -4.109 33.938 6.641 1 45.91 278 ASP A N 1
ATOM 2163 C CA . ASP A 1 278 ? -5.023 34.906 7.254 1 45.91 278 ASP A CA 1
ATOM 2164 C C . ASP A 1 278 ? -5.727 34.312 8.469 1 45.91 278 ASP A C 1
ATOM 2166 O O . ASP A 1 278 ? -6.418 35 9.211 1 45.91 278 ASP A O 1
ATOM 2170 N N . SER A 1 279 ? -5.797 33.031 8.57 1 51.03 279 SER A N 1
ATOM 2171 C CA . SER A 1 279 ? -6.57 32.469 9.688 1 51.03 279 SER A CA 1
ATOM 2172 C C . SER A 1 279 ? -5.664 32.094 10.859 1 51.03 279 SER A C 1
ATOM 2174 O O . SER A 1 279 ? -4.457 31.922 10.68 1 51.03 279 SER A O 1
ATOM 2176 N N . LYS A 1 280 ? -6.137 32.375 12.055 1 55.22 280 LYS A N 1
ATOM 2177 C CA . LYS A 1 280 ? -5.57 32.062 13.359 1 55.22 280 LYS A CA 1
ATOM 2178 C C . LYS A 1 280 ? -4.918 30.688 13.375 1 55.22 280 LYS A C 1
ATOM 2180 O O . LYS A 1 280 ? -4.051 30.406 14.203 1 55.22 280 LYS A O 1
ATOM 2185 N N . SER A 1 281 ? -5.375 29.812 12.383 1 63.25 281 SER A N 1
ATOM 2186 C CA . SER A 1 281 ? -4.852 28.453 12.453 1 63.25 281 SER A CA 1
ATOM 2187 C C . SER A 1 281 ? -3.965 28.141 11.25 1 63.25 281 SER A C 1
ATOM 2189 O O . SER A 1 281 ? -4.172 28.688 10.164 1 63.25 281 SER A O 1
ATOM 2191 N N . LYS A 1 282 ? -2.842 27.5 11.523 1 78.94 282 LYS A N 1
ATOM 2192 C CA . LYS A 1 282 ? -1.902 27.047 10.5 1 78.94 282 LYS A CA 1
ATOM 2193 C C . LYS A 1 282 ? -2.422 25.812 9.781 1 78.94 282 LYS A C 1
ATOM 2195 O O . LYS A 1 282 ? -1.696 25.188 9 1 78.94 282 LYS A O 1
ATOM 2200 N N . VAL A 1 283 ? -3.725 25.531 10.07 1 89.75 283 VAL A N 1
ATOM 2201 C CA . VAL A 1 283 ? -4.352 24.359 9.445 1 89.75 283 VAL A CA 1
ATOM 2202 C C . VAL A 1 283 ? -5.484 24.828 8.523 1 89.75 283 VAL A C 1
ATOM 2204 O O . VAL A 1 283 ? -6.355 25.594 8.938 1 89.75 283 VAL A O 1
ATOM 2207 N N . GLN A 1 284 ? -5.453 24.453 7.324 1 89.56 284 GLN A N 1
ATOM 2208 C CA . GLN A 1 284 ? -6.504 24.734 6.355 1 89.56 284 GLN A CA 1
ATOM 2209 C C . GLN A 1 284 ? -7.516 23.594 6.281 1 89.56 284 GLN A C 1
ATOM 2211 O O . GLN A 1 284 ? -7.137 22.422 6.254 1 89.56 284 GLN A O 1
ATOM 2216 N N . VAL A 1 285 ? -8.789 23.984 6.305 1 91.25 285 VAL A N 1
ATOM 2217 C CA . VAL A 1 285 ? -9.844 22.984 6.199 1 91.25 285 VAL A CA 1
ATOM 2218 C C . VAL A 1 285 ? -10.672 23.234 4.941 1 91.25 285 VAL A C 1
ATOM 2220 O O . VAL A 1 285 ? -11.18 24.344 4.73 1 91.25 285 VAL A O 1
ATOM 2223 N N . LYS A 1 286 ? -10.727 22.266 4.125 1 90.56 286 LYS A N 1
ATOM 2224 C CA . LYS A 1 286 ? -11.617 22.297 2.967 1 90.56 286 LYS A CA 1
ATOM 2225 C C . LYS A 1 286 ? -12.758 21.297 3.127 1 90.56 286 LYS A C 1
ATOM 2227 O O . LYS A 1 286 ? -12.531 20.125 3.475 1 90.56 286 LYS A O 1
ATOM 2232 N N . LEU A 1 287 ? -13.984 21.797 2.867 1 91.38 287 LEU A N 1
ATOM 2233 C CA . LEU A 1 287 ? -15.172 20.953 2.977 1 91.38 287 LEU A CA 1
ATOM 2234 C C . LEU A 1 287 ? -15.609 20.453 1.604 1 91.38 287 LEU A C 1
ATOM 2236 O O . LEU A 1 287 ? -15.18 20.984 0.578 1 91.38 287 LEU A O 1
ATOM 2240 N N . GLY A 1 288 ? -16.375 19.344 1.475 1 83.25 288 GLY A N 1
ATOM 2241 C CA . GLY A 1 288 ? -16.797 18.594 0.298 1 83.25 288 GLY A CA 1
ATOM 2242 C C . GLY A 1 288 ? -17 19.469 -0.925 1 83.25 288 GLY A C 1
ATOM 2243 O O . GLY A 1 288 ? -16.281 19.328 -1.916 1 83.25 288 GLY A O 1
ATOM 2244 N N . SER A 1 289 ? -17.797 20.5 -0.81 1 79.38 289 SER A N 1
ATOM 2245 C CA . SER A 1 289 ? -18.094 21.328 -1.976 1 79.38 289 SER A CA 1
ATOM 2246 C C . SER A 1 289 ? -16.875 22.172 -2.375 1 79.38 289 SER A C 1
ATOM 2248 O O . SER A 1 289 ? -16.812 22.672 -3.498 1 79.38 289 SER A O 1
ATOM 2250 N N . GLU A 1 290 ? -15.938 22.234 -1.489 1 83.56 290 GLU A N 1
ATOM 2251 C CA . GLU A 1 290 ? -14.734 23.016 -1.752 1 83.56 290 GLU A CA 1
ATOM 2252 C C . GLU A 1 290 ? -13.641 22.141 -2.375 1 83.56 290 GLU A C 1
ATOM 2254 O O . GLU A 1 290 ? -12.617 22.656 -2.836 1 83.56 290 GLU A O 1
ATOM 2259 N N . LEU A 1 291 ? -13.938 20.875 -2.389 1 82.19 291 LEU A N 1
ATOM 2260 C CA . LEU A 1 291 ? -12.961 19.953 -2.951 1 82.19 291 LEU A CA 1
ATOM 2261 C C . LEU A 1 291 ? -13.234 19.719 -4.434 1 82.19 291 LEU A C 1
ATOM 2263 O O . LEU A 1 291 ? -14.344 19.938 -4.91 1 82.19 291 LEU A O 1
ATOM 2267 N N . GLN A 1 292 ? -12.266 19.281 -5.121 1 74.81 292 GLN A N 1
ATOM 2268 C CA . GLN A 1 292 ? -12.266 19.281 -6.582 1 74.81 292 GLN A CA 1
ATOM 2269 C C . GLN A 1 292 ? -13.117 18.141 -7.129 1 74.81 292 GLN A C 1
ATOM 2271 O O . GLN A 1 292 ? -13.648 18.234 -8.234 1 74.81 292 GLN A O 1
ATOM 2276 N N . SER A 1 293 ? -13.258 17.125 -6.395 1 77.5 293 SER A N 1
ATOM 2277 C CA . SER A 1 293 ? -13.938 15.945 -6.914 1 77.5 293 SER A CA 1
ATOM 2278 C C . SER A 1 293 ? -15.266 15.719 -6.203 1 77.5 293 SER A C 1
ATOM 2280 O O . SER A 1 293 ? -15.359 15.867 -4.98 1 77.5 293 SER A O 1
ATOM 2282 N N . ASP A 1 294 ? -16.297 15.312 -7.004 1 81.81 294 ASP A N 1
ATOM 2283 C CA . ASP A 1 294 ? -17.594 14.969 -6.445 1 81.81 294 ASP A CA 1
ATOM 2284 C C . ASP A 1 294 ? -17.5 13.758 -5.523 1 81.81 294 ASP A C 1
ATOM 2286 O O . ASP A 1 294 ? -18.328 13.57 -4.637 1 81.81 294 ASP A O 1
ATOM 2290 N N . LEU A 1 295 ? -16.438 13.023 -5.781 1 79.88 295 LEU A N 1
ATOM 2291 C CA . LEU A 1 295 ? -16.219 11.836 -4.961 1 79.88 295 LEU A CA 1
ATOM 2292 C C . LEU A 1 295 ? -15.914 12.227 -3.518 1 79.88 295 LEU A C 1
ATOM 2294 O O . LEU A 1 295 ? -16.047 11.406 -2.607 1 79.88 295 LEU A O 1
ATOM 2298 N N . LEU A 1 296 ? -15.586 13.539 -3.33 1 84.25 296 LEU A N 1
ATOM 2299 C CA . LEU A 1 296 ? -15.156 13.977 -2.008 1 84.25 296 LEU A CA 1
ATOM 2300 C C . LEU A 1 296 ? -16.219 14.852 -1.35 1 84.25 296 LEU A C 1
ATOM 2302 O O . LEU A 1 296 ? -15.945 15.516 -0.349 1 84.25 296 LEU A O 1
ATOM 2306 N N . GLU A 1 297 ? -17.422 14.844 -1.821 1 84.44 297 GLU A N 1
ATOM 2307 C CA . GLU A 1 297 ? -18.484 15.734 -1.369 1 84.44 297 GLU A CA 1
ATOM 2308 C C . GLU A 1 297 ? -18.781 15.531 0.113 1 84.44 297 GLU A C 1
ATOM 2310 O O . GLU A 1 297 ? -19.156 16.484 0.813 1 84.44 297 GLU A O 1
ATOM 2315 N N . ASP A 1 298 ? -18.641 14.336 0.587 1 84.81 298 ASP A N 1
ATOM 2316 C CA . ASP A 1 298 ? -18.984 14.031 1.974 1 84.81 298 ASP A CA 1
ATOM 2317 C C . ASP A 1 298 ? -17.734 13.984 2.848 1 84.81 298 ASP A C 1
ATOM 2319 O O . ASP A 1 298 ? -17.766 13.461 3.963 1 84.81 298 ASP A O 1
ATOM 2323 N N . TYR A 1 299 ? -16.656 14.539 2.227 1 88.12 299 TYR A N 1
ATOM 2324 C CA . TYR A 1 299 ? -15.383 14.5 2.949 1 88.12 299 TYR A CA 1
ATOM 2325 C C . TYR A 1 299 ? -14.852 15.914 3.182 1 88.12 299 TYR A C 1
ATOM 2327 O O . TYR A 1 299 ? -15.328 16.875 2.572 1 88.12 299 TYR A O 1
ATOM 2335 N N . SER A 1 300 ? -13.984 15.961 4.16 1 91.19 300 SER A N 1
ATOM 2336 C CA . SER A 1 300 ? -13.219 17.172 4.418 1 91.19 300 SER A CA 1
ATOM 2337 C C . SER A 1 300 ? -11.719 16.891 4.457 1 91.19 300 SER A C 1
ATOM 2339 O O . SER A 1 300 ? -11.305 15.773 4.785 1 91.19 300 SER A O 1
ATOM 2341 N N . LEU A 1 301 ? -10.984 17.891 4.059 1 91.19 301 LEU A N 1
ATOM 2342 C CA . LEU A 1 301 ? -9.523 17.781 4.027 1 91.19 301 LEU A CA 1
ATOM 2343 C C . LEU A 1 301 ? -8.883 18.828 4.93 1 91.19 301 LEU A C 1
ATOM 2345 O O . LEU A 1 301 ? -9.109 20.031 4.754 1 91.19 301 LEU A O 1
ATOM 2349 N N . LEU A 1 302 ? -8.195 18.344 5.918 1 93.25 302 LEU A N 1
ATOM 2350 C CA . LEU A 1 302 ? -7.375 19.203 6.758 1 93.25 302 LEU A CA 1
ATOM 2351 C C . LEU A 1 302 ? -5.914 19.172 6.32 1 93.25 302 LEU A C 1
ATOM 2353 O O . LEU A 1 302 ? -5.332 18.094 6.191 1 93.25 302 LEU A O 1
ATOM 2357 N N . THR A 1 303 ? -5.336 20.344 6.094 1 91.94 303 THR A N 1
ATOM 2358 C CA . THR A 1 303 ? -3.955 20.406 5.621 1 91.94 303 THR A CA 1
ATOM 2359 C C . THR A 1 303 ? -3.129 21.344 6.496 1 91.94 303 THR A C 1
ATOM 2361 O O . THR A 1 303 ? -3.582 22.438 6.848 1 91.94 303 THR A O 1
ATOM 2364 N N . ALA A 1 304 ? -2.016 20.906 6.875 1 91.75 304 ALA A N 1
ATOM 2365 C CA . ALA A 1 304 ? -1.064 21.719 7.625 1 91.75 304 ALA A CA 1
ATOM 2366 C C . ALA A 1 304 ? 0.314 21.688 6.969 1 91.75 304 ALA A C 1
ATOM 2368 O O . ALA A 1 304 ? 0.779 20.641 6.523 1 91.75 304 ALA A O 1
ATOM 2369 N N . GLN A 1 305 ? 0.878 22.844 6.953 1 90.38 305 GLN A N 1
ATOM 2370 C CA . GLN A 1 305 ? 2.238 22.953 6.438 1 90.38 305 GLN A CA 1
ATOM 2371 C C . GLN A 1 305 ? 3.252 23.062 7.574 1 90.38 305 GLN A C 1
ATOM 2373 O O . GLN A 1 305 ? 2.947 23.609 8.641 1 90.38 305 GLN A O 1
ATOM 2378 N N . TYR A 1 306 ? 4.332 22.469 7.379 1 90.88 306 TYR A N 1
ATOM 2379 C CA . TYR A 1 306 ? 5.445 22.641 8.305 1 90.88 306 TYR A CA 1
ATOM 2380 C C . TYR A 1 306 ? 6.703 23.078 7.574 1 90.88 306 TYR A C 1
ATOM 2382 O O . TYR A 1 306 ? 6.875 22.797 6.391 1 90.88 306 TYR A O 1
ATOM 2390 N N . SER A 1 307 ? 7.504 23.812 8.266 1 88.88 307 SER A N 1
ATOM 2391 C CA . SER A 1 307 ? 8.727 24.359 7.684 1 88.88 307 SER A CA 1
ATOM 2392 C C . SER A 1 307 ? 9.961 23.781 8.367 1 88.88 307 SER A C 1
ATOM 2394 O O . SER A 1 307 ? 10 23.656 9.594 1 88.88 307 SER A O 1
ATOM 2396 N N . VAL A 1 308 ? 10.852 23.469 7.543 1 89.06 308 VAL A N 1
ATOM 2397 C CA . VAL A 1 308 ? 12.117 22.953 8.062 1 89.06 308 VAL A CA 1
ATOM 2398 C C . VAL A 1 308 ? 13.258 23.875 7.637 1 89.06 308 VAL A C 1
ATOM 2400 O O . VAL A 1 308 ? 14.289 23.422 7.148 1 89.06 308 VAL A O 1
ATOM 2403 N N . GLY A 1 309 ? 13.008 25.125 7.734 1 82.81 309 GLY A N 1
ATOM 2404 C CA . GLY A 1 309 ? 14.031 26.109 7.445 1 82.81 309 GLY A CA 1
ATOM 2405 C C . GLY A 1 309 ? 14.5 26.094 6.004 1 82.81 309 GLY A C 1
ATOM 2406 O O . GLY A 1 309 ? 13.688 26.156 5.078 1 82.81 309 GLY A O 1
ATOM 2407 N N . LYS A 1 310 ? 15.852 25.922 5.836 1 79 310 LYS A N 1
ATOM 2408 C CA . LYS A 1 310 ? 16.469 25.984 4.516 1 79 310 LYS A CA 1
ATOM 2409 C C . LYS A 1 310 ? 16.109 24.766 3.678 1 79 310 LYS A C 1
ATOM 2411 O O . LYS A 1 310 ? 16.297 24.75 2.461 1 79 310 LYS A O 1
ATOM 2416 N N . TYR A 1 311 ? 15.562 23.812 4.352 1 80.88 311 TYR A N 1
ATOM 2417 C CA . TYR A 1 311 ? 15.273 22.578 3.639 1 80.88 311 TYR A CA 1
ATOM 2418 C C . TYR A 1 311 ? 13.875 22.609 3.023 1 80.88 311 TYR A C 1
ATOM 2420 O O . TYR A 1 311 ? 13.484 21.688 2.299 1 80.88 311 TYR A O 1
ATOM 2428 N N . GLY A 1 312 ? 13.156 23.609 3.371 1 82.88 312 GLY A N 1
ATOM 2429 C CA . GLY A 1 312 ? 11.891 23.812 2.68 1 82.88 312 GLY A CA 1
ATOM 2430 C C . GLY A 1 312 ? 10.688 23.484 3.535 1 82.88 312 GLY A C 1
ATOM 2431 O O . GLY A 1 312 ? 10.773 23.469 4.766 1 82.88 312 GLY A O 1
ATOM 2432 N N . LYS A 1 313 ? 9.578 23.328 2.779 1 86.88 313 LYS A N 1
ATOM 2433 C CA . LYS A 1 313 ? 8.312 23.094 3.461 1 86.88 313 LYS A CA 1
ATOM 2434 C C . LYS A 1 313 ? 7.727 21.734 3.082 1 86.88 313 LYS A C 1
ATOM 2436 O O . LYS A 1 313 ? 7.93 21.25 1.965 1 86.88 313 LYS A O 1
ATOM 2441 N N . GLY A 1 314 ? 7.113 21.141 4.047 1 88.12 314 GLY A N 1
ATOM 2442 C CA . GLY A 1 314 ? 6.328 19.938 3.822 1 88.12 314 GLY A CA 1
ATOM 2443 C C . GLY A 1 314 ? 4.871 20.078 4.223 1 88.12 314 GLY A C 1
ATOM 2444 O O . GLY A 1 314 ? 4.469 21.141 4.73 1 88.12 314 GLY A O 1
ATOM 2445 N N . THR A 1 315 ? 4.148 19.078 3.9 1 90.06 315 THR A N 1
ATOM 2446 C CA . THR A 1 315 ? 2.715 19.156 4.16 1 90.06 315 THR A CA 1
ATOM 2447 C C . THR A 1 315 ? 2.195 17.844 4.727 1 90.06 315 THR A C 1
ATOM 2449 O O . THR A 1 315 ? 2.619 16.766 4.297 1 90.06 315 THR A O 1
ATOM 2452 N N . ILE A 1 316 ? 1.338 17.953 5.664 1 92.94 316 ILE A N 1
ATOM 2453 C CA . ILE A 1 316 ? 0.581 16.797 6.16 1 92.94 316 ILE A CA 1
ATOM 2454 C C . ILE A 1 316 ? -0.915 17.078 6.031 1 92.94 316 ILE A C 1
ATOM 2456 O O . ILE A 1 316 ? -1.345 18.234 6.062 1 92.94 316 ILE A O 1
ATOM 2460 N N . ALA A 1 317 ? -1.643 15.984 5.844 1 92.88 317 ALA A N 1
ATOM 2461 C CA . ALA A 1 317 ? -3.076 16.188 5.645 1 92.88 317 ALA A CA 1
ATOM 2462 C C . ALA A 1 317 ? -3.873 15 6.176 1 92.88 317 ALA A C 1
ATOM 2464 O O . ALA A 1 317 ? -3.355 13.883 6.258 1 92.88 317 ALA A O 1
ATOM 2465 N N . LEU A 1 318 ? -5.109 15.305 6.578 1 93.94 318 LEU A N 1
ATOM 2466 C CA . LEU A 1 318 ? -6.094 14.305 6.98 1 93.94 318 LEU A CA 1
ATOM 2467 C C . LEU A 1 318 ? -7.348 14.406 6.121 1 93.94 318 LEU A C 1
ATOM 2469 O O . LEU A 1 318 ? -7.895 15.492 5.934 1 93.94 318 LEU A O 1
ATOM 2473 N N . LEU A 1 319 ? -7.719 13.281 5.574 1 91.5 319 LEU A N 1
ATOM 2474 C CA . LEU A 1 319 ? -8.977 13.18 4.844 1 91.5 319 LEU A CA 1
ATOM 2475 C C . LEU A 1 319 ? -9.984 12.336 5.617 1 91.5 319 LEU A C 1
ATOM 2477 O O . LEU A 1 319 ? -9.734 11.164 5.898 1 91.5 319 LEU A O 1
ATOM 2481 N N . GLY A 1 320 ? -11.094 12.953 5.969 1 90.94 320 GLY A N 1
ATOM 2482 C CA . GLY A 1 320 ? -12.148 12.281 6.703 1 90.94 320 GLY A CA 1
ATOM 2483 C C . GLY A 1 320 ? -13.531 12.82 6.391 1 90.94 320 GLY A C 1
ATOM 2484 O O . GLY A 1 320 ? -13.68 13.727 5.562 1 90.94 320 GLY A O 1
ATOM 2485 N N . PRO A 1 321 ? -14.484 12.25 7.047 1 89.56 321 PRO A N 1
ATOM 2486 C CA . PRO A 1 321 ? -15.852 12.719 6.816 1 89.56 321 PRO A CA 1
ATOM 2487 C C . PRO A 1 321 ? -16.062 14.156 7.281 1 89.56 321 PRO A C 1
ATOM 2489 O O . PRO A 1 321 ? -15.289 14.672 8.094 1 89.56 321 PRO A O 1
ATOM 2492 N N . THR A 1 322 ? -17.094 14.766 6.82 1 88.56 322 THR A N 1
ATOM 2493 C CA . THR A 1 322 ? -17.375 16.156 7.125 1 88.56 322 THR A CA 1
ATOM 2494 C C . THR A 1 322 ? -17.719 16.328 8.602 1 88.56 322 THR A C 1
ATOM 2496 O O . THR A 1 322 ? -17.641 17.438 9.141 1 88.56 322 THR A O 1
ATOM 2499 N N . ASN A 1 323 ? -18.125 15.312 9.25 1 89.06 323 ASN A N 1
ATOM 2500 C CA . ASN A 1 323 ? -18.5 15.414 10.656 1 89.06 323 ASN A CA 1
ATOM 2501 C C . ASN A 1 323 ? -17.344 15.039 11.578 1 89.06 323 ASN A C 1
ATOM 2503 O O . ASN A 1 323 ? -17.547 14.461 12.641 1 89.06 323 ASN A O 1
ATOM 2507 N N . MET A 1 324 ? -16.109 15.32 11.125 1 91.19 324 MET A N 1
ATOM 2508 C CA . MET A 1 324 ? -14.938 15.117 11.969 1 91.19 324 MET A CA 1
ATOM 2509 C C . MET A 1 324 ? -14.945 16.078 13.148 1 91.19 324 MET A C 1
ATOM 2511 O O . MET A 1 324 ? -15.477 17.188 13.055 1 91.19 324 MET A O 1
ATOM 2515 N N . PRO A 1 325 ? -14.406 15.641 14.25 1 92.38 325 PRO A N 1
ATOM 2516 C CA . PRO A 1 325 ? -14.188 16.594 15.336 1 92.38 325 PRO A CA 1
ATOM 2517 C C . PRO A 1 325 ? -13.078 17.594 15.023 1 92.38 325 PRO A C 1
ATOM 2519 O O . PRO A 1 325 ? -11.961 17.469 15.539 1 92.38 325 PRO A O 1
ATOM 2522 N N . TYR A 1 326 ? -13.398 18.641 14.445 1 92.88 326 TYR A N 1
ATOM 2523 C CA . TYR A 1 326 ? -12.453 19.562 13.828 1 92.88 326 TYR A CA 1
ATOM 2524 C C . TYR A 1 326 ? -11.531 20.172 14.883 1 92.88 326 TYR A C 1
ATOM 2526 O O . TYR A 1 326 ? -10.328 20.328 14.648 1 92.88 326 TYR A O 1
ATOM 2534 N N . SER A 1 327 ? -12.086 20.547 15.977 1 91.88 327 SER A N 1
ATOM 2535 C CA . SER A 1 327 ? -11.273 21.172 17.016 1 91.88 327 SER A CA 1
ATOM 2536 C C . SER A 1 327 ? -10.133 20.266 17.453 1 91.88 327 SER A C 1
ATOM 2538 O O . SER A 1 327 ? -8.992 20.719 17.594 1 91.88 327 SER A O 1
ATOM 2540 N N . GLN A 1 328 ? -10.422 19.031 17.562 1 92.81 328 GLN A N 1
ATOM 2541 C CA . GLN A 1 328 ? -9.414 18.062 17.969 1 92.81 328 GLN A CA 1
ATOM 2542 C C . GLN A 1 328 ? -8.406 17.812 16.844 1 92.81 328 GLN A C 1
ATOM 2544 O O . GLN A 1 328 ? -7.199 17.734 17.094 1 92.81 328 GLN A O 1
ATOM 2549 N N . MET A 1 329 ? -8.867 17.688 15.648 1 95 329 MET A N 1
ATOM 2550 C CA . MET A 1 329 ? -8 17.391 14.516 1 95 329 MET A CA 1
ATOM 2551 C C . MET A 1 329 ? -7.059 18.547 14.227 1 95 329 MET A C 1
ATOM 2553 O O . MET A 1 329 ? -5.883 18.328 13.93 1 95 329 MET A O 1
ATOM 2557 N N . ILE A 1 330 ? -7.613 19.75 14.328 1 94 330 ILE A N 1
ATOM 2558 C CA . ILE A 1 330 ? -6.789 20.922 14.102 1 94 330 ILE A CA 1
ATOM 2559 C C . ILE A 1 330 ? -5.715 21.031 15.18 1 94 330 ILE A C 1
ATOM 2561 O O . ILE A 1 330 ? -4.543 21.281 14.875 1 94 330 ILE A O 1
ATOM 2565 N N . GLY A 1 331 ? -6.125 20.781 16.406 1 93.69 331 GLY A N 1
ATOM 2566 C CA . GLY A 1 331 ? -5.148 20.766 17.484 1 93.69 331 GLY A CA 1
ATOM 2567 C C . GLY A 1 331 ? -4.047 19.75 17.281 1 93.69 331 GLY A C 1
ATOM 2568 O O . GLY A 1 331 ? -2.869 20.047 17.484 1 93.69 331 GLY A O 1
ATOM 2569 N N . LEU A 1 332 ? -4.414 18.609 16.859 1 96.19 332 LEU A N 1
ATOM 2570 C CA . LEU A 1 332 ? -3.465 17.531 16.609 1 96.19 332 LEU A CA 1
ATOM 2571 C C . LEU A 1 332 ? -2.49 17.906 15.5 1 96.19 332 LEU A C 1
ATOM 2573 O O . LEU A 1 332 ? -1.276 17.75 15.656 1 96.19 332 LEU A O 1
ATOM 2577 N N . LEU A 1 333 ? -2.99 18.391 14.383 1 95.81 333 LEU A N 1
ATOM 2578 C CA . LEU A 1 333 ? -2.146 18.734 13.242 1 95.81 333 LEU A CA 1
ATOM 2579 C C . LEU A 1 333 ? -1.188 19.875 13.594 1 95.81 333 LEU A C 1
ATOM 2581 O O . LEU A 1 333 ? -0.045 19.891 13.133 1 95.81 333 LEU A O 1
ATOM 2585 N N . GLU A 1 334 ? -1.669 20.797 14.398 1 93.38 334 GLU A N 1
ATOM 2586 C CA . GLU A 1 334 ? -0.822 21.906 14.812 1 93.38 334 GLU A CA 1
ATOM 2587 C C . GLU A 1 334 ? 0.372 21.422 15.625 1 93.38 334 GLU A C 1
ATOM 2589 O O . GLU A 1 334 ? 1.504 21.859 15.398 1 93.38 334 GLU A O 1
ATOM 2594 N N . TYR A 1 335 ? 0.023 20.578 16.438 1 93.56 335 TYR A N 1
ATOM 2595 C CA . TYR A 1 335 ? 1.097 20.031 17.25 1 93.56 335 TYR A CA 1
ATOM 2596 C C . TYR A 1 335 ? 2.02 19.141 16.438 1 93.56 335 TYR A C 1
ATOM 2598 O O . TYR A 1 335 ? 3.244 19.25 16.531 1 93.56 335 TYR A O 1
ATOM 2606 N N . PHE A 1 336 ? 1.489 18.312 15.703 1 96.81 336 PHE A N 1
ATOM 2607 C CA . PHE A 1 336 ? 2.225 17.281 14.969 1 96.81 336 PHE A CA 1
ATOM 2608 C C . PHE A 1 336 ? 3.172 17.922 13.961 1 96.81 336 PHE A C 1
ATOM 2610 O O . PHE A 1 336 ? 4.305 17.469 13.789 1 96.81 336 PHE A O 1
ATOM 2617 N N . ARG A 1 337 ? 2.664 18.938 13.281 1 94.81 337 ARG A N 1
ATOM 2618 C CA . ARG A 1 337 ? 3.508 19.562 12.273 1 94.81 337 ARG A CA 1
ATOM 2619 C C . ARG A 1 337 ? 4.785 20.125 12.898 1 94.81 337 ARG A C 1
ATOM 2621 O O . ARG A 1 337 ? 5.855 20.062 12.281 1 94.81 337 ARG A O 1
ATOM 2628 N N . ASN A 1 338 ? 4.672 20.578 14.125 1 94.38 338 ASN A N 1
ATOM 2629 C CA . ASN A 1 338 ? 5.844 21.109 14.82 1 94.38 338 ASN A CA 1
ATOM 2630 C C . ASN A 1 338 ? 6.809 20 15.211 1 94.38 338 ASN A C 1
ATOM 2632 O O . ASN A 1 338 ? 8.023 20.125 15.039 1 94.38 338 ASN A O 1
ATOM 2636 N N . GLU A 1 339 ? 6.281 18.969 15.711 1 96.06 339 GLU A N 1
ATOM 2637 C CA . GLU A 1 339 ? 7.121 17.844 16.109 1 96.06 339 GLU A CA 1
ATOM 2638 C C . GLU A 1 339 ? 7.816 17.219 14.898 1 96.06 339 GLU A C 1
ATOM 2640 O O . GLU A 1 339 ? 8.977 16.812 14.984 1 96.06 339 GLU A O 1
ATOM 2645 N N . LEU A 1 340 ? 7.09 17.141 13.836 1 96.5 340 LEU A N 1
ATOM 2646 C CA . LEU A 1 340 ? 7.652 16.594 12.609 1 96.5 340 LEU A CA 1
ATOM 2647 C C . LEU A 1 340 ? 8.789 17.484 12.094 1 96.5 340 LEU A C 1
ATOM 2649 O O . LEU A 1 340 ? 9.844 16.969 11.703 1 96.5 340 LEU A O 1
ATOM 2653 N N . ALA A 1 341 ? 8.57 18.766 12.125 1 94.69 341 ALA A N 1
ATOM 2654 C CA . ALA A 1 341 ? 9.609 19.703 11.711 1 94.69 341 ALA A CA 1
ATOM 2655 C C . ALA A 1 341 ? 10.852 19.562 12.578 1 94.69 341 ALA A C 1
ATOM 2657 O O . ALA A 1 341 ? 11.977 19.547 12.07 1 94.69 341 ALA A O 1
ATOM 2658 N N . LYS A 1 342 ? 10.609 19.469 13.836 1 95.06 342 LYS A N 1
ATOM 2659 C CA . LYS A 1 342 ? 11.719 19.297 14.766 1 95.06 342 LYS A CA 1
ATOM 2660 C C . LYS A 1 342 ? 12.5 18.016 14.461 1 95.06 342 LYS A C 1
ATOM 2662 O O . LYS A 1 342 ? 13.734 18.031 14.445 1 95.06 342 LYS A O 1
ATOM 2667 N N . LYS A 1 343 ? 11.773 16.984 14.242 1 95.25 343 LYS A N 1
ATOM 2668 C CA . LYS A 1 343 ? 12.422 15.703 13.953 1 95.25 343 LYS A CA 1
ATOM 2669 C C . LYS A 1 343 ? 13.25 15.781 12.672 1 95.25 343 LYS A C 1
ATOM 2671 O O . LYS A 1 343 ? 14.367 15.273 12.625 1 95.25 343 LYS A O 1
ATOM 2676 N N . LEU A 1 344 ? 12.703 16.406 11.68 1 92.88 344 LEU A N 1
ATOM 2677 C CA . LEU A 1 344 ? 13.406 16.547 10.406 1 92.88 344 LEU A CA 1
ATOM 2678 C C . LEU A 1 344 ? 14.641 17.422 10.562 1 92.88 344 LEU A C 1
ATOM 2680 O O . LEU A 1 344 ? 15.695 17.125 10 1 92.88 344 LEU A O 1
ATOM 2684 N N . LEU A 1 345 ? 14.508 18.484 11.352 1 91.12 345 LEU A N 1
ATOM 2685 C CA . LEU A 1 345 ? 15.648 19.344 11.594 1 91.12 345 LEU A CA 1
ATOM 2686 C C . LEU A 1 345 ? 16.766 18.609 12.328 1 91.12 345 LEU A C 1
ATOM 2688 O O . LEU A 1 345 ? 17.938 18.766 12.008 1 91.12 345 LEU A O 1
ATOM 2692 N N . ASP A 1 346 ? 16.344 17.844 13.281 1 90.25 346 ASP A N 1
ATOM 2693 C CA . ASP A 1 346 ? 17.297 17.016 13.992 1 90.25 346 ASP A CA 1
ATOM 2694 C C . ASP A 1 346 ? 18.016 16.062 13.039 1 90.25 346 ASP A C 1
ATOM 2696 O O . ASP A 1 346 ? 19.234 15.875 13.125 1 90.25 346 ASP A O 1
ATOM 2700 N N . TYR A 1 347 ? 17.234 15.523 12.172 1 86.5 347 TYR A N 1
ATOM 2701 C CA . TYR A 1 347 ? 17.797 14.594 11.203 1 86.5 347 TYR A CA 1
ATOM 2702 C C . TYR A 1 347 ? 18.781 15.289 10.281 1 86.5 347 TYR A C 1
ATOM 2704 O O . TYR A 1 347 ? 19.891 14.789 10.062 1 86.5 347 TYR A O 1
ATOM 2712 N N . TYR A 1 348 ? 18.406 16.438 9.812 1 82.12 348 TYR A N 1
ATOM 2713 C CA . TYR A 1 348 ? 19.266 17.188 8.906 1 82.12 348 TYR A CA 1
ATOM 2714 C C . TYR A 1 348 ? 20.531 17.656 9.609 1 82.12 348 TYR A C 1
ATOM 2716 O O . TYR A 1 348 ? 21.578 17.797 8.977 1 82.12 348 TYR A O 1
ATOM 2724 N N . GLY A 1 349 ? 20.422 17.938 10.875 1 80 349 GLY A N 1
ATOM 2725 C CA . GLY A 1 349 ? 21.547 18.422 11.648 1 80 349 GLY A CA 1
ATOM 2726 C C . GLY A 1 349 ? 22.656 17.391 11.797 1 80 349 GLY A C 1
ATOM 2727 O O . GLY A 1 349 ? 23.812 17.734 12.055 1 80 349 GLY A O 1
ATOM 2728 N N . ARG A 1 350 ? 22.266 16.188 11.5 1 71.75 350 ARG A N 1
ATOM 2729 C CA . ARG A 1 350 ? 23.25 15.117 11.602 1 71.75 350 ARG A CA 1
ATOM 2730 C C . ARG A 1 350 ? 24.219 15.164 10.422 1 71.75 350 ARG A C 1
ATOM 2732 O O . ARG A 1 350 ? 25.297 14.562 10.477 1 71.75 350 ARG A O 1
ATOM 2739 N N . PHE A 1 351 ? 23.797 15.773 9.406 1 63.66 351 PHE A N 1
ATOM 2740 C CA . PHE A 1 351 ? 24.609 15.789 8.188 1 63.66 351 PHE A CA 1
ATOM 2741 C C . PHE A 1 351 ? 25.375 17.094 8.062 1 63.66 351 PHE A C 1
ATOM 2743 O O . PHE A 1 351 ? 26.016 17.344 7.043 1 63.66 351 PHE A O 1
ATOM 2750 N N . LYS A 1 352 ? 25.359 17.922 9.078 1 57.75 352 LYS A N 1
ATOM 2751 C CA . LYS A 1 352 ? 26.172 19.125 9.094 1 57.75 352 LYS A CA 1
ATOM 2752 C C . LYS A 1 352 ? 27.516 18.891 9.797 1 57.75 352 LYS A C 1
ATOM 2754 O O . LYS A 1 352 ? 27.594 18.078 10.727 1 57.75 352 LYS A O 1
ATOM 2759 N N . MET B 1 1 ? -23.062 -41.531 -3.363 1 79 1 MET B N 1
ATOM 2760 C CA . MET B 1 1 ? -22.562 -41 -4.633 1 79 1 MET B CA 1
ATOM 2761 C C . MET B 1 1 ? -23.688 -40.375 -5.445 1 79 1 MET B C 1
ATOM 2763 O O . MET B 1 1 ? -24.844 -40.781 -5.336 1 79 1 MET B O 1
ATOM 2767 N N . LEU B 1 2 ? -23.375 -39.219 -6.039 1 93.12 2 LEU B N 1
ATOM 2768 C CA . LEU B 1 2 ? -24.406 -38.562 -6.84 1 93.12 2 LEU B CA 1
ATOM 2769 C C . LEU B 1 2 ? -24.594 -39.281 -8.172 1 93.12 2 LEU B C 1
ATOM 2771 O O . LEU B 1 2 ? -23.656 -39.875 -8.695 1 93.12 2 LEU B O 1
ATOM 2775 N N . THR B 1 3 ? -25.766 -39.281 -8.594 1 94.31 3 THR B N 1
ATOM 2776 C CA . THR B 1 3 ? -26.016 -39.75 -9.953 1 94.31 3 THR B CA 1
ATOM 2777 C C . THR B 1 3 ? -25.453 -38.75 -10.969 1 94.31 3 THR B C 1
ATOM 2779 O O . THR B 1 3 ? -25.172 -37.594 -10.633 1 94.31 3 THR B O 1
ATOM 2782 N N . GLU B 1 4 ? -25.297 -39.25 -12.141 1 94.25 4 GLU B N 1
ATOM 2783 C CA . GLU B 1 4 ? -24.812 -38.375 -13.211 1 94.25 4 GLU B CA 1
ATOM 2784 C C . GLU B 1 4 ? -25.703 -37.156 -13.391 1 94.25 4 GLU B C 1
ATOM 2786 O O . GLU B 1 4 ? -25.203 -36.031 -13.578 1 94.25 4 GLU B O 1
ATOM 2791 N N . ARG B 1 5 ? -26.984 -37.375 -13.328 1 94.56 5 ARG B N 1
ATOM 2792 C CA . ARG B 1 5 ? -27.922 -36.281 -13.477 1 94.56 5 ARG B CA 1
ATOM 2793 C C . ARG B 1 5 ? -27.797 -35.281 -12.328 1 94.56 5 ARG B C 1
ATOM 2795 O O . ARG B 1 5 ? -27.812 -34.062 -12.547 1 94.56 5 ARG B O 1
ATOM 2802 N N . GLN B 1 6 ? -27.641 -35.812 -11.172 1 96.06 6 GLN B N 1
ATOM 2803 C CA . GLN B 1 6 ? -27.469 -34.969 -10.008 1 96.06 6 GLN B CA 1
ATOM 2804 C C . GLN B 1 6 ? -26.188 -34.125 -10.125 1 96.06 6 GLN B C 1
ATOM 2806 O O . GLN B 1 6 ? -26.188 -32.938 -9.781 1 96.06 6 GLN B O 1
ATOM 2811 N N . GLU B 1 7 ? -25.172 -34.719 -10.609 1 96.56 7 GLU B N 1
ATOM 2812 C CA . GLU B 1 7 ? -23.906 -34.031 -10.797 1 96.56 7 GLU B CA 1
ATOM 2813 C C . GLU B 1 7 ? -24.047 -32.906 -11.82 1 96.56 7 GLU B C 1
ATOM 2815 O O . GLU B 1 7 ? -23.547 -31.797 -11.617 1 96.56 7 GLU B O 1
ATOM 2820 N N . LEU B 1 8 ? -24.734 -33.219 -12.844 1 95.75 8 LEU B N 1
ATOM 2821 C CA . LEU B 1 8 ? -24.969 -32.219 -13.891 1 95.75 8 LEU B CA 1
ATOM 2822 C C . LEU B 1 8 ? -25.766 -31.047 -13.352 1 95.75 8 LEU B C 1
ATOM 2824 O O . LEU B 1 8 ? -25.469 -29.891 -13.656 1 95.75 8 LEU B O 1
ATOM 2828 N N . ILE B 1 9 ? -26.734 -31.375 -12.609 1 96.56 9 ILE B N 1
ATOM 2829 C CA . ILE B 1 9 ? -27.609 -30.344 -12.047 1 96.56 9 ILE B CA 1
ATOM 2830 C C . ILE B 1 9 ? -26.812 -29.484 -11.055 1 96.56 9 ILE B C 1
ATOM 2832 O O . ILE B 1 9 ? -26.875 -28.25 -11.094 1 96.56 9 ILE B O 1
ATOM 2836 N N . LEU B 1 10 ? -26.062 -30.125 -10.211 1 96.88 10 LEU B N 1
ATOM 2837 C CA . LEU B 1 10 ? -25.234 -29.406 -9.25 1 96.88 10 LEU B CA 1
ATOM 2838 C C . LEU B 1 10 ? -24.25 -28.484 -9.961 1 96.88 10 LEU B C 1
ATOM 2840 O O . LEU B 1 10 ? -24.125 -27.312 -9.609 1 96.88 10 LEU B O 1
ATOM 2844 N N . LYS B 1 11 ? -23.578 -29.016 -10.922 1 95.94 11 LYS B N 1
ATOM 2845 C CA . LYS B 1 11 ? -22.609 -28.25 -11.711 1 95.94 11 LYS B CA 1
ATOM 2846 C C . LYS B 1 11 ? -23.281 -27.031 -12.352 1 95.94 11 LYS B C 1
ATOM 2848 O O . LYS B 1 11 ? -22.75 -25.922 -12.305 1 95.94 11 LYS B O 1
ATOM 2853 N N . THR B 1 12 ? -24.406 -27.266 -12.898 1 95.19 12 THR B N 1
ATOM 2854 C CA . THR B 1 12 ? -25.156 -26.203 -13.57 1 95.19 12 THR B CA 1
ATOM 2855 C C . THR B 1 12 ? -25.531 -25.109 -12.578 1 95.19 12 THR B C 1
ATOM 2857 O O . THR B 1 12 ? -25.391 -23.922 -12.867 1 95.19 12 THR B O 1
ATOM 2860 N N . ILE B 1 13 ? -26 -25.516 -11.438 1 95.81 13 ILE B N 1
ATOM 2861 C CA . ILE B 1 13 ? -26.406 -24.562 -10.414 1 95.81 13 ILE B CA 1
ATOM 2862 C C . ILE B 1 13 ? -25.203 -23.734 -9.969 1 95.81 13 ILE B C 1
ATOM 2864 O O . ILE B 1 13 ? -25.281 -22.516 -9.859 1 95.81 13 ILE B O 1
ATOM 2868 N N . ILE B 1 14 ? -24.109 -24.375 -9.727 1 95.06 14 ILE B N 1
ATOM 2869 C CA . ILE B 1 14 ? -22.906 -23.703 -9.242 1 95.06 14 ILE B CA 1
ATOM 2870 C C . ILE B 1 14 ? -22.406 -22.719 -10.305 1 95.06 14 ILE B C 1
ATOM 2872 O O . ILE B 1 14 ? -22.125 -21.562 -10 1 95.06 14 ILE B O 1
ATOM 2876 N N . MET B 1 15 ? -22.344 -23.094 -11.508 1 92.38 15 MET B N 1
ATOM 2877 C CA . MET B 1 15 ? -21.875 -22.234 -12.586 1 92.38 15 MET B CA 1
ATOM 2878 C C . MET B 1 15 ? -22.797 -21.031 -12.766 1 92.38 15 MET B C 1
ATOM 2880 O O . MET B 1 15 ? -22.328 -19.906 -12.945 1 92.38 15 MET B O 1
ATOM 2884 N N . ASP B 1 16 ? -24.047 -21.328 -12.672 1 93.5 16 ASP B N 1
ATOM 2885 C CA . ASP B 1 16 ? -25.016 -20.25 -12.82 1 93.5 16 ASP B CA 1
ATOM 2886 C C . ASP B 1 16 ? -24.938 -19.266 -11.648 1 93.5 16 ASP B C 1
ATOM 2888 O O . ASP B 1 16 ? -24.875 -18.047 -11.844 1 93.5 16 ASP B O 1
ATOM 2892 N N . PHE B 1 17 ? -24.875 -19.844 -10.484 1 92.06 17 PHE B N 1
ATOM 2893 C CA . PHE B 1 17 ? -24.875 -19.016 -9.273 1 92.06 17 PHE B CA 1
ATOM 2894 C C . PHE B 1 17 ? -23.609 -18.156 -9.211 1 92.06 17 PHE B C 1
ATOM 2896 O O . PHE B 1 17 ? -23.672 -17 -8.773 1 92.06 17 PHE B O 1
ATOM 2903 N N . THR B 1 18 ? -22.5 -18.594 -9.578 1 89.5 18 THR B N 1
ATOM 2904 C CA . THR B 1 18 ? -21.25 -17.859 -9.508 1 89.5 18 THR B CA 1
ATOM 2905 C C . THR B 1 18 ? -21.234 -16.719 -10.508 1 89.5 18 THR B C 1
ATOM 2907 O O . THR B 1 18 ? -20.453 -15.773 -10.383 1 89.5 18 THR B O 1
ATOM 2910 N N . GLN B 1 19 ? -22.109 -16.781 -11.445 1 86.38 19 GLN B N 1
ATOM 2911 C CA . GLN B 1 19 ? -22.188 -15.719 -12.445 1 86.38 19 GLN B CA 1
ATOM 2912 C C . GLN B 1 19 ? -23.266 -14.711 -12.07 1 86.38 19 GLN B C 1
ATOM 2914 O O . GLN B 1 19 ? -23.031 -13.5 -12.109 1 86.38 19 GLN B O 1
ATOM 2919 N N . SER B 1 20 ? -24.422 -15.234 -11.656 1 86.31 20 SER B N 1
ATOM 2920 C CA . SER B 1 20 ? -25.578 -14.359 -11.445 1 86.31 20 SER B CA 1
ATOM 2921 C C . SER B 1 20 ? -25.688 -13.93 -9.984 1 86.31 20 SER B C 1
ATOM 2923 O O . SER B 1 20 ? -26.312 -12.914 -9.68 1 86.31 20 SER B O 1
ATOM 2925 N N . HIS B 1 21 ? -25.219 -14.719 -9.094 1 85.88 21 HIS B N 1
ATOM 2926 C CA . HIS B 1 21 ? -25.297 -14.531 -7.652 1 85.88 21 HIS B CA 1
ATOM 2927 C C . HIS B 1 21 ? -26.75 -14.562 -7.172 1 85.88 21 HIS B C 1
ATOM 2929 O O . HIS B 1 21 ? -27.078 -14.008 -6.121 1 85.88 21 HIS B O 1
ATOM 2935 N N . GLU B 1 22 ? -27.562 -15.148 -7.996 1 88.75 22 GLU B N 1
ATOM 2936 C CA . GLU B 1 22 ? -28.969 -15.328 -7.656 1 88.75 22 GLU B CA 1
ATOM 2937 C C . GLU B 1 22 ? -29.312 -16.812 -7.512 1 88.75 22 GLU B C 1
ATOM 2939 O O . GLU B 1 22 ? -28.812 -17.641 -8.273 1 88.75 22 GLU B O 1
ATOM 2944 N N . PRO B 1 23 ? -30.188 -17.016 -6.539 1 94.06 23 PRO B N 1
ATOM 2945 C CA . PRO B 1 23 ? -30.641 -18.406 -6.438 1 94.06 23 PRO B CA 1
ATOM 2946 C C . PRO B 1 23 ? -31.156 -18.953 -7.762 1 94.06 23 PRO B C 1
ATOM 2948 O O . PRO B 1 23 ? -31.812 -18.234 -8.523 1 94.06 23 PRO B O 1
ATOM 2951 N N . VAL B 1 24 ? -30.922 -20.234 -7.961 1 95.12 24 VAL B N 1
ATOM 2952 C CA . VAL B 1 24 ? -31.203 -20.828 -9.266 1 95.12 24 VAL B CA 1
ATOM 2953 C C . VAL B 1 24 ? -32.438 -21.719 -9.18 1 95.12 24 VAL B C 1
ATOM 2955 O O . VAL B 1 24 ? -32.5 -22.625 -8.344 1 95.12 24 VAL B O 1
ATOM 2958 N N . GLY B 1 25 ? -33.406 -21.406 -10.039 1 94.19 25 GLY B N 1
ATOM 2959 C CA . GLY B 1 25 ? -34.625 -22.203 -10.07 1 94.19 25 GLY B CA 1
ATOM 2960 C C . GLY B 1 25 ? -34.562 -23.391 -11.008 1 94.19 25 GLY B C 1
ATOM 2961 O O . GLY B 1 25 ? -33.656 -23.453 -11.859 1 94.19 25 GLY B O 1
ATOM 2962 N N . SER B 1 26 ? -35.594 -24.281 -10.859 1 94.62 26 SER B N 1
ATOM 2963 C CA . SER B 1 26 ? -35.625 -25.516 -11.633 1 94.62 26 SER B CA 1
ATOM 2964 C C . SER B 1 26 ? -35.781 -25.234 -13.125 1 94.62 26 SER B C 1
ATOM 2966 O O . SER B 1 26 ? -35.188 -25.922 -13.953 1 94.62 26 SER B O 1
ATOM 2968 N N . LYS B 1 27 ? -36.5 -24.219 -13.422 1 94.31 27 LYS B N 1
ATOM 2969 C CA . LYS B 1 27 ? -36.688 -23.875 -14.828 1 94.31 27 LYS B CA 1
ATOM 2970 C C . LYS B 1 27 ? -35.375 -23.406 -15.469 1 94.31 27 LYS B C 1
ATOM 2972 O O . LYS B 1 27 ? -35.062 -23.766 -16.594 1 94.31 27 LYS B O 1
ATOM 2977 N N . THR B 1 28 ? -34.688 -22.625 -14.742 1 94.88 28 THR B N 1
ATOM 2978 C CA . THR B 1 28 ? -33.406 -22.109 -15.219 1 94.88 28 THR B CA 1
ATOM 2979 C C . THR B 1 28 ? -32.438 -23.25 -15.445 1 94.88 28 THR B C 1
ATOM 2981 O O . THR B 1 28 ? -31.75 -23.297 -16.469 1 94.88 28 THR B O 1
ATOM 2984 N N . VAL B 1 29 ? -32.375 -24.156 -14.547 1 96.19 29 VAL B N 1
ATOM 2985 C CA . VAL B 1 29 ? -31.5 -25.312 -14.633 1 96.19 29 VAL B CA 1
ATOM 2986 C C . VAL B 1 29 ? -31.891 -26.172 -15.828 1 96.19 29 VAL B C 1
ATOM 2988 O O . VAL B 1 29 ? -31.031 -26.578 -16.625 1 96.19 29 VAL B O 1
ATOM 2991 N N . MET B 1 30 ? -33.188 -26.406 -15.93 1 95.81 30 MET B N 1
ATOM 2992 C CA . MET B 1 30 ? -33.719 -27.25 -17.016 1 95.81 30 MET B CA 1
ATOM 2993 C C . MET B 1 30 ? -33.25 -26.719 -18.375 1 95.81 30 MET B C 1
ATOM 2995 O O . MET B 1 30 ? -32.844 -27.5 -19.234 1 95.81 30 MET B O 1
ATOM 2999 N N . ASN B 1 31 ? -33.219 -25.453 -18.516 1 95.44 31 ASN B N 1
ATOM 3000 C CA . ASN B 1 31 ? -32.906 -24.828 -19.797 1 95.44 31 ASN B CA 1
ATOM 3001 C C . ASN B 1 31 ? -31.422 -24.891 -20.094 1 95.44 31 ASN B C 1
ATOM 3003 O O . ASN B 1 31 ? -31 -24.703 -21.25 1 95.44 31 ASN B O 1
ATOM 3007 N N . GLN B 1 32 ? -30.609 -25.172 -19.109 1 93.88 32 GLN B N 1
ATOM 3008 C CA . GLN B 1 32 ? -29.156 -25.156 -19.281 1 93.88 32 GLN B CA 1
ATOM 3009 C C . GLN B 1 32 ? -28.594 -26.562 -19.391 1 93.88 32 GLN B C 1
ATOM 3011 O O . GLN B 1 32 ? -27.422 -26.75 -19.734 1 93.88 32 GLN B O 1
ATOM 3016 N N . LEU B 1 33 ? -29.406 -27.531 -19.109 1 93.62 33 LEU B N 1
ATOM 3017 C CA . LEU B 1 33 ? -28.938 -28.906 -19.109 1 93.62 33 LEU B CA 1
ATOM 3018 C C . LEU B 1 33 ? -28.859 -29.469 -20.531 1 93.62 33 LEU B C 1
ATOM 3020 O O . LEU B 1 33 ? -29.703 -29.156 -21.359 1 93.62 33 LEU B O 1
ATOM 3024 N N . PRO B 1 34 ? -27.938 -30.281 -20.75 1 91.31 34 PRO B N 1
ATOM 3025 C CA . PRO B 1 34 ? -27.828 -30.906 -22.062 1 91.31 34 PRO B CA 1
ATOM 3026 C C . PRO B 1 34 ? -28.797 -32.062 -22.25 1 91.31 34 PRO B C 1
ATOM 3028 O O . PRO B 1 34 ? -28.875 -32.656 -23.344 1 91.31 34 PRO B O 1
ATOM 3031 N N . VAL B 1 35 ? -29.516 -32.5 -21.25 1 90.5 35 VAL B N 1
ATOM 3032 C CA . VAL B 1 35 ? -30.484 -33.594 -21.297 1 90.5 35 VAL B CA 1
ATOM 3033 C C . VAL B 1 35 ? -31.891 -33.062 -21.109 1 90.5 35 VAL B C 1
ATOM 3035 O O . VAL B 1 35 ? -32.094 -32.062 -20.406 1 90.5 35 VAL B O 1
ATOM 3038 N N . LYS B 1 36 ? -32.781 -33.656 -21.781 1 91.06 36 LYS B N 1
ATOM 3039 C CA . LYS B 1 36 ? -34.188 -33.281 -21.641 1 91.06 36 LYS B CA 1
ATOM 3040 C C . LYS B 1 36 ? -34.812 -33.844 -20.375 1 91.06 36 LYS B C 1
ATOM 3042 O O . LYS B 1 36 ? -34.906 -35.062 -20.219 1 91.06 36 LYS B O 1
ATOM 3047 N N . VAL B 1 37 ? -35 -33.031 -19.469 1 93.12 37 VAL B N 1
ATOM 3048 C CA . VAL B 1 37 ? -35.656 -33.375 -18.219 1 93.12 37 VAL B CA 1
ATOM 3049 C C . VAL B 1 37 ? -36.719 -32.344 -17.859 1 93.12 37 VAL B C 1
ATOM 3051 O O . VAL B 1 37 ? -36.562 -31.156 -18.203 1 93.12 37 VAL B O 1
ATOM 3054 N N . SER B 1 38 ? -37.812 -32.75 -17.297 1 93.94 38 SER B N 1
ATOM 3055 C CA . SER B 1 38 ? -38.844 -31.797 -16.906 1 93.94 38 SER B CA 1
ATOM 3056 C C . SER B 1 38 ? -38.406 -30.953 -15.711 1 93.94 38 SER B C 1
ATOM 3058 O O . SER B 1 38 ? -37.531 -31.359 -14.953 1 93.94 38 SER B O 1
ATOM 3060 N N . SER B 1 39 ? -39.062 -29.844 -15.562 1 94.19 39 SER B N 1
ATOM 3061 C CA . SER B 1 39 ? -38.812 -28.969 -14.414 1 94.19 39 SER B CA 1
ATOM 3062 C C . SER B 1 39 ? -39.125 -29.672 -13.102 1 94.19 39 SER B C 1
ATOM 3064 O O . SER B 1 39 ? -38.469 -29.469 -12.094 1 94.19 39 SER B O 1
ATOM 3066 N N . ALA B 1 40 ? -40.156 -30.469 -13.117 1 93.56 40 ALA B N 1
ATOM 3067 C CA . ALA B 1 40 ? -40.562 -31.219 -11.93 1 93.56 40 ALA B CA 1
ATOM 3068 C C . ALA B 1 40 ? -39.469 -32.219 -11.516 1 93.56 40 ALA B C 1
ATOM 3070 O O . ALA B 1 40 ? -39.156 -32.344 -10.328 1 93.56 40 ALA B O 1
ATOM 3071 N N . THR B 1 41 ? -38.875 -32.812 -12.492 1 96 41 THR B N 1
ATOM 3072 C CA . THR B 1 41 ? -37.75 -33.75 -12.219 1 96 41 THR B CA 1
ATOM 3073 C C . THR B 1 41 ? -36.562 -33 -11.633 1 96 41 THR B C 1
ATOM 3075 O O . THR B 1 41 ? -35.969 -33.469 -10.664 1 96 41 THR B O 1
ATOM 3078 N N . VAL B 1 42 ? -36.281 -31.844 -12.211 1 96.56 42 VAL B N 1
ATOM 3079 C CA . VAL B 1 42 ? -35.156 -31.031 -11.734 1 96.56 42 VAL B CA 1
ATOM 3080 C C . VAL B 1 42 ? -35.406 -30.594 -10.289 1 96.56 42 VAL B C 1
ATOM 3082 O O . VAL B 1 42 ? -34.531 -30.656 -9.445 1 96.56 42 VAL B O 1
ATOM 3085 N N . ARG B 1 43 ? -36.625 -30.219 -10.008 1 95.12 43 ARG B N 1
ATOM 3086 C CA . ARG B 1 43 ? -37 -29.781 -8.664 1 95.12 43 ARG B CA 1
ATOM 3087 C C . ARG B 1 43 ? -36.781 -30.891 -7.648 1 95.12 43 ARG B C 1
ATOM 3089 O O . ARG B 1 43 ? -36.281 -30.641 -6.551 1 95.12 43 ARG B O 1
ATOM 3096 N N . ASN B 1 44 ? -37.125 -32.062 -8.062 1 95.62 44 ASN B N 1
ATOM 3097 C CA . ASN B 1 44 ? -36.938 -33.219 -7.18 1 95.62 44 ASN B CA 1
ATOM 3098 C C . ASN B 1 44 ? -35.469 -33.5 -6.926 1 95.62 44 ASN B C 1
ATOM 3100 O O . ASN B 1 44 ? -35.094 -33.812 -5.797 1 95.62 44 ASN B O 1
ATOM 3104 N N . GLU B 1 45 ? -34.719 -33.406 -7.961 1 96.38 45 GLU B N 1
ATOM 3105 C CA . GLU B 1 45 ? -33.281 -33.625 -7.816 1 96.38 45 GLU B CA 1
ATOM 3106 C C . GLU B 1 45 ? -32.656 -32.562 -6.957 1 96.38 45 GLU B C 1
ATOM 3108 O O . GLU B 1 45 ? -31.734 -32.844 -6.18 1 96.38 45 GLU B O 1
ATOM 3113 N N . MET B 1 46 ? -33.094 -31.297 -7.133 1 96.56 46 MET B N 1
ATOM 3114 C CA . MET B 1 46 ? -32.594 -30.203 -6.305 1 96.56 46 MET B CA 1
ATOM 3115 C C . MET B 1 46 ? -32.875 -30.453 -4.832 1 96.56 46 MET B C 1
ATOM 3117 O O . MET B 1 46 ? -32.062 -30.172 -3.967 1 96.56 46 MET B O 1
ATOM 3121 N N . ALA B 1 47 ? -34.062 -30.969 -4.602 1 94.88 47 ALA B N 1
ATOM 3122 C CA . ALA B 1 47 ? -34.438 -31.312 -3.234 1 94.88 47 ALA B CA 1
ATOM 3123 C C . ALA B 1 47 ? -33.562 -32.406 -2.676 1 94.88 47 ALA B C 1
ATOM 3125 O O . ALA B 1 47 ? -33.156 -32.375 -1.506 1 94.88 47 ALA B O 1
ATOM 3126 N N . ALA B 1 48 ? -33.312 -33.375 -3.518 1 96.69 48 ALA B N 1
ATOM 3127 C CA . ALA B 1 48 ? -32.406 -34.469 -3.107 1 96.69 48 ALA B CA 1
ATOM 3128 C C . ALA B 1 48 ? -31.016 -33.938 -2.779 1 96.69 48 ALA B C 1
ATOM 3130 O O . ALA B 1 48 ? -30.406 -34.375 -1.796 1 96.69 48 ALA B O 1
ATOM 3131 N N . LEU B 1 49 ? -30.516 -33.062 -3.6 1 97.69 49 LEU B N 1
ATOM 3132 C CA . LEU B 1 49 ? -29.203 -32.469 -3.379 1 97.69 49 LEU B CA 1
ATOM 3133 C C . LEU B 1 49 ? -29.203 -31.625 -2.105 1 97.69 49 LEU B C 1
ATOM 3135 O O . LEU B 1 49 ? -28.188 -31.562 -1.401 1 97.69 49 LEU B O 1
ATOM 3139 N N . GLU B 1 50 ? -30.297 -30.984 -1.8 1 96.25 50 GLU B N 1
ATOM 3140 C CA . GLU B 1 50 ? -30.453 -30.234 -0.557 1 96.25 50 GLU B CA 1
ATOM 3141 C C . GLU B 1 50 ? -30.422 -31.156 0.655 1 96.25 50 GLU B C 1
ATOM 3143 O O . GLU B 1 50 ? -29.766 -30.844 1.659 1 96.25 50 GLU B O 1
ATOM 3148 N N . GLU B 1 51 ? -31.078 -32.25 0.512 1 95.62 51 GLU B N 1
ATOM 3149 C CA . GLU B 1 51 ? -31.094 -33.219 1.591 1 95.62 51 GLU B CA 1
ATOM 3150 C C . GLU B 1 51 ? -29.703 -33.781 1.856 1 95.62 51 GLU B C 1
ATOM 3152 O O . GLU B 1 51 ? -29.359 -34.094 2.998 1 95.62 51 GLU B O 1
ATOM 3157 N N . LYS B 1 52 ? -28.984 -33.844 0.796 1 96.94 52 LYS B N 1
ATOM 3158 C CA . LYS B 1 52 ? -27.609 -34.344 0.921 1 96.94 52 LYS B CA 1
ATOM 3159 C C . LYS B 1 52 ? -26.688 -33.25 1.431 1 96.94 52 LYS B C 1
ATOM 3161 O O . LYS B 1 52 ? -25.5 -33.469 1.634 1 96.94 52 LYS B O 1
ATOM 3166 N N . GLY B 1 53 ? -27.156 -32 1.546 1 96.06 53 GLY B N 1
ATOM 3167 C CA . GLY B 1 53 ? -26.406 -30.891 2.105 1 96.06 53 GLY B CA 1
ATOM 3168 C C . GLY B 1 53 ? -25.578 -30.141 1.068 1 96.06 53 GLY B C 1
ATOM 3169 O O . GLY B 1 53 ? -24.703 -29.344 1.416 1 96.06 53 GLY B O 1
ATOM 3170 N N . LEU B 1 54 ? -25.828 -30.375 -0.222 1 97.5 54 LEU B N 1
ATOM 3171 C CA . LEU B 1 54 ? -25.016 -29.781 -1.278 1 97.5 54 LEU B CA 1
ATOM 3172 C C . LEU B 1 54 ? -25.641 -28.5 -1.79 1 97.5 54 LEU B C 1
ATOM 3174 O O . LEU B 1 54 ? -24.953 -27.672 -2.406 1 97.5 54 LEU B O 1
ATOM 3178 N N . LEU B 1 55 ? -26.922 -28.328 -1.536 1 96.94 55 LEU B N 1
ATOM 3179 C CA . LEU B 1 55 ? -27.656 -27.109 -1.872 1 96.94 55 LEU B CA 1
ATOM 3180 C C . LEU B 1 55 ? -28.406 -26.578 -0.658 1 96.94 55 LEU B C 1
ATOM 3182 O O . LEU B 1 55 ? -28.625 -27.297 0.316 1 96.94 55 LEU B O 1
ATOM 3186 N N . GLU B 1 56 ? -28.656 -25.344 -0.748 1 95.06 56 GLU B N 1
ATOM 3187 C CA . GLU B 1 56 ? -29.422 -24.703 0.313 1 95.06 56 GLU B CA 1
ATOM 3188 C C . GLU B 1 56 ? -30.516 -23.797 -0.262 1 95.06 56 GLU B C 1
ATOM 3190 O O . GLU B 1 56 ? -30.344 -23.219 -1.333 1 95.06 56 GLU B O 1
ATOM 3195 N N . LYS B 1 57 ? -31.562 -23.719 0.488 1 89.62 57 LYS B N 1
ATOM 3196 C CA . LYS B 1 57 ? -32.656 -22.828 0.126 1 89.62 57 LYS B CA 1
ATOM 3197 C C . LYS B 1 57 ? -32.469 -21.453 0.764 1 89.62 57 LYS B C 1
ATOM 3199 O O . LYS B 1 57 ? -32.031 -21.344 1.913 1 89.62 57 LYS B O 1
ATOM 3204 N N . THR B 1 58 ? -32.719 -20.406 -0.109 1 82.88 58 THR B N 1
ATOM 3205 C CA . THR B 1 58 ? -32.719 -19.078 0.462 1 82.88 58 THR B CA 1
ATOM 3206 C C . THR B 1 58 ? -34.125 -18.656 0.906 1 82.88 58 THR B C 1
ATOM 3208 O O . THR B 1 58 ? -35.094 -19.188 0.414 1 82.88 58 THR B O 1
ATOM 3211 N N . HIS B 1 59 ? -34.219 -17.828 1.863 1 74.81 59 HIS B N 1
ATOM 3212 C CA . HIS B 1 59 ? -35.5 -17.422 2.439 1 74.81 59 HIS B CA 1
ATOM 3213 C C . HIS B 1 59 ? -36.312 -16.625 1.432 1 74.81 59 HIS B C 1
ATOM 3215 O O . HIS B 1 59 ? -37.562 -16.641 1.494 1 74.81 59 HIS B O 1
ATOM 3221 N N . SER B 1 60 ? -35.625 -16.031 0.58 1 68.44 60 SER B N 1
ATOM 3222 C CA . SER B 1 60 ? -36.312 -15.023 -0.244 1 68.44 60 SER B CA 1
ATOM 3223 C C . SER B 1 60 ? -36.688 -15.602 -1.6 1 68.44 60 SER B C 1
ATOM 3225 O O . SER B 1 60 ? -37.406 -14.945 -2.381 1 68.44 60 SER B O 1
ATOM 3227 N N . SER B 1 61 ? -36.219 -16.844 -1.881 1 68.94 61 SER B N 1
ATOM 3228 C CA . SER B 1 61 ? -36.469 -17.312 -3.236 1 68.94 61 SER B CA 1
ATOM 3229 C C . SER B 1 61 ? -36.75 -18.812 -3.252 1 68.94 61 SER B C 1
ATOM 3231 O O . SER B 1 61 ? -36.438 -19.516 -2.285 1 68.94 61 SER B O 1
ATOM 3233 N N . SER B 1 62 ? -37.469 -19.219 -4.25 1 77.25 62 SER B N 1
ATOM 3234 C CA . SER B 1 62 ? -37.719 -20.641 -4.465 1 77.25 62 SER B CA 1
ATOM 3235 C C . SER B 1 62 ? -36.5 -21.344 -5.059 1 77.25 62 SER B C 1
ATOM 3237 O O . SER B 1 62 ? -36.438 -22.562 -5.121 1 77.25 62 SER B O 1
ATOM 3239 N N . GLY B 1 63 ? -35.5 -20.562 -5.363 1 90.88 63 GLY B N 1
ATOM 3240 C CA . GLY B 1 63 ? -34.281 -21.125 -5.922 1 90.88 63 GLY B CA 1
ATOM 3241 C C . GLY B 1 63 ? -33.312 -21.656 -4.867 1 90.88 63 GLY B C 1
ATOM 3242 O O . GLY B 1 63 ? -33.625 -21.609 -3.674 1 90.88 63 GLY B O 1
ATOM 3243 N N . ARG B 1 64 ? -32.344 -22.453 -5.332 1 94.81 64 ARG B N 1
ATOM 3244 C CA . ARG B 1 64 ? -31.328 -23 -4.449 1 94.81 64 ARG B CA 1
ATOM 3245 C C . ARG B 1 64 ? -29.969 -22.344 -4.719 1 94.81 64 ARG B C 1
ATOM 3247 O O . ARG B 1 64 ? -29.734 -21.797 -5.797 1 94.81 64 ARG B O 1
ATOM 3254 N N . ILE B 1 65 ? -29.141 -22.312 -3.717 1 94.88 65 ILE B N 1
ATOM 3255 C CA . ILE B 1 65 ? -27.75 -21.906 -3.84 1 94.88 65 ILE B CA 1
ATOM 3256 C C . ILE B 1 65 ? -26.828 -23.031 -3.387 1 94.88 65 ILE B C 1
ATOM 3258 O O . ILE B 1 65 ? -27.234 -23.891 -2.602 1 94.88 65 ILE B O 1
ATOM 3262 N N . PRO B 1 66 ? -25.625 -23.047 -3.934 1 95.62 66 PRO B N 1
ATOM 3263 C CA . PRO B 1 66 ? -24.688 -24.078 -3.459 1 95.62 66 PRO B CA 1
ATOM 3264 C C . PRO B 1 66 ? -24.281 -23.875 -2.002 1 95.62 66 PRO B C 1
ATOM 3266 O O . PRO B 1 66 ? -24.141 -22.734 -1.55 1 95.62 66 PRO B O 1
ATOM 3269 N N . SER B 1 67 ? -24.219 -24.984 -1.301 1 93.69 67 SER B N 1
ATOM 3270 C CA . SER B 1 67 ? -23.609 -24.953 0.02 1 93.69 67 SER B CA 1
ATOM 3271 C C . SER B 1 67 ? -22.078 -25.062 -0.079 1 93.69 67 SER B C 1
ATOM 3273 O O . SER B 1 67 ? -21.547 -25.297 -1.161 1 93.69 67 SER B O 1
ATOM 3275 N N . THR B 1 68 ? -21.484 -24.875 1.028 1 91.94 68 THR B N 1
ATOM 3276 C CA . THR B 1 68 ? -20.031 -25.062 1.064 1 91.94 68 THR B CA 1
ATOM 3277 C C . THR B 1 68 ? -19.656 -26.469 0.629 1 91.94 68 THR B C 1
ATOM 3279 O O . THR B 1 68 ? -18.703 -26.656 -0.133 1 91.94 68 THR B O 1
ATOM 3282 N N . ALA B 1 69 ? -20.422 -27.359 1.104 1 94.06 69 ALA B N 1
ATOM 3283 C CA . ALA B 1 69 ? -20.188 -28.75 0.716 1 94.06 69 ALA B CA 1
ATOM 3284 C C . ALA B 1 69 ? -20.438 -28.953 -0.778 1 94.06 69 ALA B C 1
ATOM 3286 O O . ALA B 1 69 ? -19.75 -29.766 -1.419 1 94.06 69 ALA B O 1
ATOM 3287 N N . GLY B 1 70 ? -21.391 -28.266 -1.26 1 95.12 70 GLY B N 1
ATOM 3288 C CA . GLY B 1 70 ? -21.625 -28.312 -2.693 1 95.12 70 GLY B CA 1
ATOM 3289 C C . GLY B 1 70 ? -20.453 -27.844 -3.514 1 95.12 70 GLY B C 1
ATOM 3290 O O . GLY B 1 70 ? -20.062 -28.484 -4.484 1 95.12 70 GLY B O 1
ATOM 3291 N N . TYR B 1 71 ? -19.891 -26.766 -3.086 1 94.19 71 TYR B N 1
ATOM 3292 C CA . TYR B 1 71 ? -18.703 -26.25 -3.756 1 94.19 71 TYR B CA 1
ATOM 3293 C C . TYR B 1 71 ? -17.547 -27.25 -3.67 1 94.19 71 TYR B C 1
ATOM 3295 O O . TYR B 1 71 ? -16.828 -27.469 -4.652 1 94.19 71 TYR B O 1
ATOM 3303 N N . ARG B 1 72 ? -17.359 -27.812 -2.535 1 94 72 ARG B N 1
ATOM 3304 C CA . ARG B 1 72 ? -16.281 -28.781 -2.334 1 94 72 ARG B CA 1
ATOM 3305 C C . ARG B 1 72 ? -16.438 -29.969 -3.266 1 94 72 ARG B C 1
ATOM 3307 O O . ARG B 1 72 ? -15.477 -30.406 -3.896 1 94 72 ARG B O 1
ATOM 3314 N N . TYR B 1 73 ? -17.641 -30.438 -3.369 1 94.5 73 TYR B N 1
ATOM 3315 C CA . TYR B 1 73 ? -17.906 -31.547 -4.277 1 94.5 73 TYR B CA 1
ATOM 3316 C C . TYR B 1 73 ? -17.594 -31.172 -5.719 1 94.5 73 TYR B C 1
ATOM 3318 O O . TYR B 1 73 ? -16.969 -31.938 -6.449 1 94.5 73 TYR B O 1
ATOM 3326 N N . TYR B 1 74 ? -18.047 -30.062 -6.078 1 94.56 74 TYR B N 1
ATOM 3327 C CA . TYR B 1 74 ? -17.812 -29.547 -7.422 1 94.56 74 TYR B CA 1
ATOM 3328 C C . TYR B 1 74 ? -16.328 -29.469 -7.719 1 94.56 74 TYR B C 1
ATOM 3330 O O . TYR B 1 74 ? -15.867 -29.938 -8.758 1 94.56 74 TYR B O 1
ATOM 3338 N N . LEU B 1 75 ? -15.547 -28.922 -6.812 1 92.44 75 LEU B N 1
ATOM 3339 C CA . LEU B 1 75 ? -14.117 -28.719 -6.98 1 92.44 75 LEU B CA 1
ATOM 3340 C C . LEU B 1 75 ? -13.375 -30.047 -7.035 1 92.44 75 LEU B C 1
ATOM 3342 O O . LEU B 1 75 ? -12.406 -30.188 -7.785 1 92.44 75 LEU B O 1
ATOM 3346 N N . ASP B 1 76 ? -13.883 -31.047 -6.336 1 91.38 76 ASP B N 1
ATOM 3347 C CA . ASP B 1 76 ? -13.188 -32.312 -6.23 1 91.38 76 ASP B CA 1
ATOM 3348 C C . ASP B 1 76 ? -13.547 -33.25 -7.395 1 91.38 76 ASP B C 1
ATOM 3350 O O . ASP B 1 76 ? -12.727 -34.062 -7.828 1 91.38 76 ASP B O 1
ATOM 3354 N N . HIS B 1 77 ? -14.805 -33 -7.957 1 91.44 77 HIS B N 1
ATOM 3355 C CA . HIS B 1 77 ? -15.266 -34.062 -8.828 1 91.44 77 HIS B CA 1
ATOM 3356 C C . HIS B 1 77 ? -15.727 -33.531 -10.18 1 91.44 77 HIS B C 1
ATOM 3358 O O . HIS B 1 77 ? -15.766 -34.25 -11.164 1 91.44 77 HIS B O 1
ATOM 3364 N N . LEU B 1 78 ? -16.062 -32.312 -10.156 1 91.38 78 LEU B N 1
ATOM 3365 C CA . LEU B 1 78 ? -16.828 -31.922 -11.32 1 91.38 78 LEU B CA 1
ATOM 3366 C C . LEU B 1 78 ? -16.094 -30.812 -12.094 1 91.38 78 LEU B C 1
ATOM 3368 O O . LEU B 1 78 ? -16.453 -30.516 -13.234 1 91.38 78 LEU B O 1
ATOM 3372 N N . ILE B 1 79 ? -15.086 -30.234 -11.516 1 89.5 79 ILE B N 1
ATOM 3373 C CA . ILE B 1 79 ? -14.477 -29.031 -12.062 1 89.5 79 ILE B CA 1
ATOM 3374 C C . ILE B 1 79 ? -13.781 -29.359 -13.375 1 89.5 79 ILE B C 1
ATOM 3376 O O . ILE B 1 79 ? -13.141 -30.406 -13.508 1 89.5 79 ILE B O 1
ATOM 3380 N N . ASN B 1 80 ? -13.992 -28.516 -14.391 1 86.75 80 ASN B N 1
ATOM 3381 C CA . ASN B 1 80 ? -13.25 -28.484 -15.641 1 86.75 80 ASN B CA 1
ATOM 3382 C C . ASN B 1 80 ? -12.727 -27.078 -15.945 1 86.75 80 ASN B C 1
ATOM 3384 O O . ASN B 1 80 ? -13.5 -26.203 -16.312 1 86.75 80 ASN B O 1
ATOM 3388 N N . PRO B 1 81 ? -11.469 -26.938 -15.828 1 84.38 81 PRO B N 1
ATOM 3389 C CA . PRO B 1 81 ? -10.93 -25.594 -16.047 1 84.38 81 PRO B CA 1
ATOM 3390 C C . PRO B 1 81 ? -11.164 -25.094 -17.469 1 84.38 81 PRO B C 1
ATOM 3392 O O . PRO B 1 81 ? -11.086 -25.875 -18.422 1 84.38 81 PRO B O 1
ATOM 3395 N N . VAL B 1 82 ? -11.578 -23.875 -17.516 1 83.62 82 VAL B N 1
ATOM 3396 C CA . VAL B 1 82 ? -11.852 -23.281 -18.828 1 83.62 82 VAL B CA 1
ATOM 3397 C C . VAL B 1 82 ? -10.602 -22.594 -19.344 1 83.62 82 VAL B C 1
ATOM 3399 O O . VAL B 1 82 ? -9.773 -22.109 -18.578 1 83.62 82 VAL B O 1
ATOM 3402 N N . LYS B 1 83 ? -10.555 -22.578 -20.656 1 86.19 83 LYS B N 1
ATOM 3403 C CA . LYS B 1 83 ? -9.469 -21.859 -21.297 1 86.19 83 LYS B CA 1
ATOM 3404 C C . LYS B 1 83 ? -9.695 -20.359 -21.234 1 86.19 83 LYS B C 1
ATOM 3406 O O . LYS B 1 83 ? -10.828 -19.891 -21.359 1 86.19 83 LYS B O 1
ATOM 3411 N N . ILE B 1 84 ? -8.633 -19.703 -21.031 1 88.62 84 ILE B N 1
ATOM 3412 C CA . ILE B 1 84 ? -8.734 -18.25 -20.938 1 88.62 84 ILE B CA 1
ATOM 3413 C C . ILE B 1 84 ? -8.867 -17.656 -22.344 1 88.62 84 ILE B C 1
ATOM 3415 O O . ILE B 1 84 ? -8.258 -18.156 -23.281 1 88.62 84 ILE B O 1
ATOM 3419 N N . PRO B 1 85 ? -9.664 -16.641 -22.484 1 91.5 85 PRO B N 1
ATOM 3420 C CA . PRO B 1 85 ? -9.766 -15.961 -23.781 1 91.5 85 PRO B CA 1
ATOM 3421 C C . PRO B 1 85 ? -8.43 -15.383 -24.25 1 91.5 85 PRO B C 1
ATOM 3423 O O . PRO B 1 85 ? -7.566 -15.062 -23.422 1 91.5 85 PRO B O 1
ATOM 3426 N N . ALA B 1 86 ? -8.32 -15.156 -25.547 1 91.94 86 ALA B N 1
ATOM 3427 C CA . ALA B 1 86 ? -7.098 -14.641 -26.156 1 91.94 86 ALA B CA 1
ATOM 3428 C C . ALA B 1 86 ? -6.789 -13.234 -25.672 1 91.94 86 ALA B C 1
ATOM 3430 O O . ALA B 1 86 ? -5.625 -12.867 -25.5 1 91.94 86 ALA B O 1
ATOM 3431 N N . SER B 1 87 ? -7.809 -12.523 -25.469 1 93.44 87 SER B N 1
ATOM 3432 C CA . SER B 1 87 ? -7.613 -11.148 -25.016 1 93.44 87 SER B CA 1
ATOM 3433 C C . SER B 1 87 ? -6.914 -11.109 -23.656 1 93.44 87 SER B C 1
ATOM 3435 O O . SER B 1 87 ? -6.043 -10.266 -23.438 1 93.44 87 SER B O 1
ATOM 3437 N N . VAL B 1 88 ? -7.281 -11.984 -22.812 1 93.56 88 VAL B N 1
ATOM 3438 C CA . VAL B 1 88 ? -6.672 -12.078 -21.5 1 93.56 88 VAL B CA 1
ATOM 3439 C C . VAL B 1 88 ? -5.219 -12.531 -21.625 1 93.56 88 VAL B C 1
ATOM 3441 O O . VAL B 1 88 ? -4.328 -11.977 -20.984 1 93.56 88 VAL B O 1
ATOM 3444 N N . TYR B 1 89 ? -5.051 -13.445 -22.516 1 91.75 89 TYR B N 1
ATOM 3445 C CA . TYR B 1 89 ? -3.705 -13.938 -22.797 1 91.75 89 TYR B CA 1
ATOM 3446 C C . TYR B 1 89 ? -2.793 -12.805 -23.25 1 91.75 89 TYR B C 1
ATOM 3448 O O . TYR B 1 89 ? -1.693 -12.633 -22.734 1 91.75 89 TYR B O 1
ATOM 3456 N N . ASN B 1 90 ? -3.25 -12.102 -24.141 1 94 90 ASN B N 1
ATOM 3457 C CA . ASN B 1 90 ? -2.463 -11.008 -24.703 1 94 90 ASN B CA 1
ATOM 3458 C C . ASN B 1 90 ? -2.152 -9.938 -23.656 1 94 90 ASN B C 1
ATOM 3460 O O . ASN B 1 90 ? -1.057 -9.375 -23.656 1 94 90 ASN B O 1
ATOM 3464 N N . ARG B 1 91 ? -3.051 -9.773 -22.844 1 94.19 91 ARG B N 1
ATOM 3465 C CA . ARG B 1 91 ? -2.855 -8.773 -21.797 1 94.19 91 ARG B CA 1
ATOM 3466 C C . ARG B 1 91 ? -1.772 -9.219 -20.828 1 94.19 91 ARG B C 1
ATOM 3468 O O . ARG B 1 91 ? -0.935 -8.414 -20.406 1 94.19 91 ARG B O 1
ATOM 3475 N N . ILE B 1 92 ? -1.793 -10.43 -20.484 1 95.44 92 ILE B N 1
ATOM 3476 C CA . ILE B 1 92 ? -0.808 -10.992 -19.562 1 95.44 92 ILE B CA 1
ATOM 3477 C C . ILE B 1 92 ? 0.59 -10.859 -20.156 1 95.44 92 ILE B C 1
ATOM 3479 O O . ILE B 1 92 ? 1.507 -10.352 -19.516 1 95.44 92 ILE B O 1
ATOM 3483 N N . ILE B 1 93 ? 0.724 -11.227 -21.406 1 94.06 93 ILE B N 1
ATOM 3484 C CA . ILE B 1 93 ? 2.018 -11.203 -22.078 1 94.06 93 ILE B CA 1
ATOM 3485 C C . ILE B 1 93 ? 2.52 -9.766 -22.188 1 94.06 93 ILE B C 1
ATOM 3487 O O . ILE B 1 93 ? 3.691 -9.492 -21.922 1 94.06 93 ILE B O 1
ATOM 3491 N N . TYR B 1 94 ? 1.601 -8.945 -22.5 1 93.94 94 TYR B N 1
ATOM 3492 C CA . TYR B 1 94 ? 1.955 -7.543 -22.672 1 93.94 94 TYR B CA 1
ATOM 3493 C C . TYR B 1 94 ? 2.459 -6.949 -21.359 1 93.94 94 TYR B C 1
ATOM 3495 O O . TYR B 1 94 ? 3.494 -6.277 -21.328 1 93.94 94 TYR B O 1
ATOM 3503 N N . GLN B 1 95 ? 1.802 -7.203 -20.281 1 94.56 95 GLN B N 1
ATOM 3504 C CA . GLN B 1 95 ? 2.143 -6.609 -19 1 94.56 95 GLN B CA 1
ATOM 3505 C C . GLN B 1 95 ? 3.404 -7.238 -18.422 1 94.56 95 GLN B C 1
ATOM 3507 O O . GLN B 1 95 ? 4.164 -6.578 -17.703 1 94.56 95 GLN B O 1
ATOM 3512 N N . LEU B 1 96 ? 3.658 -8.43 -18.781 1 94.75 96 LEU B N 1
ATOM 3513 C CA . LEU B 1 96 ? 4.855 -9.109 -18.281 1 94.75 96 LEU B CA 1
ATOM 3514 C C . LEU B 1 96 ? 6.059 -8.781 -19.172 1 94.75 96 LEU B C 1
ATOM 3516 O O . LEU B 1 96 ? 7.203 -9.031 -18.766 1 94.75 96 LEU B O 1
ATOM 3520 N N . ASP B 1 97 ? 5.691 -8.242 -20.328 1 90.75 97 ASP B N 1
ATOM 3521 C CA . ASP B 1 97 ? 6.773 -7.949 -21.266 1 90.75 97 ASP B CA 1
ATOM 3522 C C . ASP B 1 97 ? 7.371 -6.57 -21 1 90.75 97 ASP B C 1
ATOM 3524 O O . ASP B 1 97 ? 7.387 -5.711 -21.875 1 90.75 97 ASP B O 1
ATOM 3528 N N . GLN B 1 98 ? 7.695 -6.234 -19.844 1 87.19 98 GLN B N 1
ATOM 3529 C CA . GLN B 1 98 ? 8.352 -4.992 -19.453 1 87.19 98 GLN B CA 1
ATOM 3530 C C . GLN B 1 98 ? 9.805 -5.238 -19.062 1 87.19 98 GLN B C 1
ATOM 3532 O O . GLN B 1 98 ? 10.172 -6.352 -18.672 1 87.19 98 GLN B O 1
ATOM 3537 N N . PRO B 1 99 ? 10.57 -4.199 -19.297 1 83.25 99 PRO B N 1
ATOM 3538 C CA . PRO B 1 99 ? 11.977 -4.363 -18.938 1 83.25 99 PRO B CA 1
ATOM 3539 C C . PRO B 1 99 ? 12.203 -4.281 -17.422 1 83.25 99 PRO B C 1
ATOM 3541 O O . PRO B 1 99 ? 12.688 -3.266 -16.922 1 83.25 99 PRO B O 1
ATOM 3544 N N . PHE B 1 100 ? 11.953 -5.426 -16.781 1 85.69 100 PHE B N 1
ATOM 3545 C CA . PHE B 1 100 ? 12.148 -5.477 -15.336 1 85.69 100 PHE B CA 1
ATOM 3546 C C . PHE B 1 100 ? 13.633 -5.547 -14.992 1 85.69 100 PHE B C 1
ATOM 3548 O O . PHE B 1 100 ? 14.406 -6.195 -15.703 1 85.69 100 PHE B O 1
ATOM 3555 N N . GLN B 1 101 ? 13.945 -4.902 -13.922 1 79.25 101 GLN B N 1
ATOM 3556 C CA . GLN B 1 101 ? 15.352 -4.852 -13.531 1 79.25 101 GLN B CA 1
ATOM 3557 C C . GLN B 1 101 ? 15.641 -5.84 -12.406 1 79.25 101 GLN B C 1
ATOM 3559 O O . GLN B 1 101 ? 16.812 -6.168 -12.148 1 79.25 101 GLN B O 1
ATOM 3564 N N . GLN B 1 102 ? 14.578 -6.25 -11.766 1 83.06 102 GLN B N 1
ATOM 3565 C CA . GLN B 1 102 ? 14.734 -7.18 -10.656 1 83.06 102 GLN B CA 1
ATOM 3566 C C . GLN B 1 102 ? 13.578 -8.172 -10.602 1 83.06 102 GLN B C 1
ATOM 3568 O O . GLN B 1 102 ? 12.484 -7.887 -11.094 1 83.06 102 GLN B O 1
ATOM 3573 N N . VAL B 1 103 ? 13.828 -9.242 -9.938 1 85.38 103 VAL B N 1
ATOM 3574 C CA . VAL B 1 103 ? 12.844 -10.312 -9.797 1 85.38 103 VAL B CA 1
ATOM 3575 C C . VAL B 1 103 ? 11.625 -9.797 -9.031 1 85.38 103 VAL B C 1
ATOM 3577 O O . VAL B 1 103 ? 10.484 -10.086 -9.398 1 85.38 103 VAL B O 1
ATOM 3580 N N . ASN B 1 104 ? 11.883 -9.078 -8.062 1 85.94 104 ASN B N 1
ATOM 3581 C CA . ASN B 1 104 ? 10.781 -8.602 -7.23 1 85.94 104 ASN B CA 1
ATOM 3582 C C . ASN B 1 104 ? 9.805 -7.746 -8.023 1 85.94 104 ASN B C 1
ATOM 3584 O O . ASN B 1 104 ? 8.602 -7.734 -7.738 1 85.94 104 ASN B O 1
ATOM 3588 N N . GLU B 1 105 ? 10.281 -7.027 -8.984 1 89.25 105 GLU B N 1
ATOM 3589 C CA . GLU B 1 105 ? 9.398 -6.227 -9.828 1 89.25 105 GLU B CA 1
ATOM 3590 C C . GLU B 1 105 ? 8.445 -7.105 -10.625 1 89.25 105 GLU B C 1
ATOM 3592 O O . GLU B 1 105 ? 7.281 -6.758 -10.82 1 89.25 105 GLU B O 1
ATOM 3597 N N . ILE B 1 106 ? 8.992 -8.18 -11.078 1 93.38 106 ILE B N 1
ATOM 3598 C CA . ILE B 1 106 ? 8.18 -9.125 -11.852 1 93.38 106 ILE B CA 1
ATOM 3599 C C . ILE B 1 106 ? 7.094 -9.719 -10.961 1 93.38 106 ILE B C 1
ATOM 3601 O O . ILE B 1 106 ? 5.926 -9.789 -11.352 1 93.38 106 ILE B O 1
ATOM 3605 N N . VAL B 1 107 ? 7.492 -10.094 -9.781 1 92.44 107 VAL B N 1
ATOM 3606 C CA . VAL B 1 107 ? 6.578 -10.734 -8.844 1 92.44 107 VAL B CA 1
ATOM 3607 C C . VAL B 1 107 ? 5.5 -9.734 -8.414 1 92.44 107 VAL B C 1
ATOM 3609 O O . VAL B 1 107 ? 4.32 -10.086 -8.336 1 92.44 107 VAL B O 1
ATOM 3612 N N . GLN B 1 108 ? 5.898 -8.562 -8.172 1 93.31 108 GLN B N 1
ATOM 3613 C CA . GLN B 1 108 ? 4.941 -7.512 -7.836 1 93.31 108 GLN B CA 1
ATOM 3614 C C . GLN B 1 108 ? 3.957 -7.281 -8.977 1 93.31 108 GLN B C 1
ATOM 3616 O O . GLN B 1 108 ? 2.752 -7.145 -8.75 1 93.31 108 GLN B O 1
ATOM 3621 N N . GLU B 1 109 ? 4.449 -7.215 -10.148 1 96.25 109 GLU B N 1
ATOM 3622 C CA . GLU B 1 109 ? 3.602 -7.027 -11.32 1 96.25 109 GLU B CA 1
ATOM 3623 C C . GLU B 1 109 ? 2.619 -8.188 -11.484 1 96.25 109 GLU B C 1
ATOM 3625 O O . GLU B 1 109 ? 1.485 -7.984 -11.93 1 96.25 109 GLU B O 1
ATOM 3630 N N . ALA B 1 110 ? 3.102 -9.312 -11.156 1 97 110 ALA B N 1
ATOM 3631 C CA . ALA B 1 110 ? 2.24 -10.492 -11.242 1 97 110 ALA B CA 1
ATOM 3632 C C . ALA B 1 110 ? 0.999 -10.32 -10.367 1 97 110 ALA B C 1
ATOM 3634 O O . ALA B 1 110 ? -0.121 -10.586 -10.82 1 97 110 ALA B O 1
ATOM 3635 N N . ALA B 1 111 ? 1.189 -9.922 -9.141 1 95.19 111 ALA B N 1
ATOM 3636 C CA . ALA B 1 111 ? 0.057 -9.688 -8.25 1 95.19 111 ALA B CA 1
ATOM 3637 C C . ALA B 1 111 ? -0.888 -8.641 -8.828 1 95.19 111 ALA B C 1
ATOM 3639 O O . ALA B 1 111 ? -2.109 -8.805 -8.781 1 95.19 111 ALA B O 1
ATOM 3640 N N . LYS B 1 112 ? -0.319 -7.66 -9.422 1 95.62 112 LYS B N 1
ATOM 3641 C CA . LYS B 1 112 ? -1.113 -6.582 -10 1 95.62 112 LYS B CA 1
ATOM 3642 C C . LYS B 1 112 ? -1.936 -7.082 -11.188 1 95.62 112 LYS B C 1
ATOM 3644 O O . LYS B 1 112 ? -3.127 -6.781 -11.289 1 95.62 112 LYS B O 1
ATOM 3649 N N . ILE B 1 113 ? -1.344 -7.801 -12.023 1 97.44 113 ILE B N 1
ATOM 3650 C CA . ILE B 1 113 ? -2.027 -8.328 -13.203 1 97.44 113 ILE B CA 1
ATOM 3651 C C . ILE B 1 113 ? -3.207 -9.195 -12.766 1 97.44 113 ILE B C 1
ATOM 3653 O O . ILE B 1 113 ? -4.324 -9.031 -13.258 1 97.44 113 ILE B O 1
ATOM 3657 N N . LEU B 1 114 ? -2.959 -10.062 -11.836 1 97.31 114 LEU B N 1
ATOM 3658 C CA . LEU B 1 114 ? -3.998 -10.977 -11.375 1 97.31 114 LEU B CA 1
ATOM 3659 C C . LEU B 1 114 ? -5.156 -10.211 -10.742 1 97.31 114 LEU B C 1
ATOM 3661 O O . LEU B 1 114 ? -6.32 -10.516 -11 1 97.31 114 LEU B O 1
ATOM 3665 N N . SER B 1 115 ? -4.816 -9.281 -9.914 1 95.31 115 SER B N 1
ATOM 3666 C CA . SER B 1 115 ? -5.867 -8.492 -9.273 1 95.31 115 SER B CA 1
ATOM 3667 C C . SER B 1 115 ? -6.676 -7.715 -10.305 1 95.31 115 SER B C 1
ATOM 3669 O O . SER B 1 115 ? -7.902 -7.648 -10.219 1 95.31 115 SER B O 1
ATOM 3671 N N . ASP B 1 116 ? -6.02 -7.172 -11.32 1 93.31 116 ASP B N 1
ATOM 3672 C CA . ASP B 1 116 ? -6.684 -6.391 -12.352 1 93.31 116 ASP B CA 1
ATOM 3673 C C . ASP B 1 116 ? -7.609 -7.266 -13.195 1 93.31 116 ASP B C 1
ATOM 3675 O O . ASP B 1 116 ? -8.719 -6.848 -13.547 1 93.31 116 ASP B O 1
ATOM 3679 N N . LEU B 1 117 ? -7.176 -8.398 -13.43 1 95.31 117 LEU B N 1
ATOM 3680 C CA . LEU B 1 117 ? -7.914 -9.289 -14.32 1 95.31 117 LEU B CA 1
ATOM 3681 C C . LEU B 1 117 ? -9.109 -9.898 -13.602 1 95.31 117 LEU B C 1
ATOM 3683 O O . LEU B 1 117 ? -10.117 -10.234 -14.234 1 95.31 117 LEU B O 1
ATOM 3687 N N . THR B 1 118 ? -9.078 -10.07 -12.281 1 94.62 118 THR B N 1
ATOM 3688 C CA . THR B 1 118 ? -10.078 -10.875 -11.594 1 94.62 118 THR B CA 1
ATOM 3689 C C . THR B 1 118 ? -10.945 -10 -10.695 1 94.62 118 THR B C 1
ATOM 3691 O O . THR B 1 118 ? -12.031 -10.414 -10.273 1 94.62 118 THR B O 1
ATOM 3694 N N . ASN B 1 119 ? -10.398 -8.836 -10.281 1 91.56 119 ASN B N 1
ATOM 3695 C CA . ASN B 1 119 ? -11.023 -7.965 -9.289 1 91.56 119 ASN B CA 1
ATOM 3696 C C . ASN B 1 119 ? -11.094 -8.633 -7.922 1 91.56 119 ASN B C 1
ATOM 3698 O O . ASN B 1 119 ? -12.039 -8.414 -7.164 1 91.56 119 ASN B O 1
ATOM 3702 N N . TYR B 1 120 ? -10.148 -9.555 -7.695 1 93.56 120 TYR B N 1
ATOM 3703 C CA . TYR B 1 120 ? -9.945 -10.148 -6.379 1 93.56 120 TYR B CA 1
ATOM 3704 C C . TYR B 1 120 ? -8.609 -9.719 -5.785 1 93.56 120 TYR B C 1
ATOM 3706 O O . TYR B 1 120 ? -7.809 -9.062 -6.453 1 93.56 120 TYR B O 1
ATOM 3714 N N . THR B 1 121 ? -8.453 -9.977 -4.516 1 92.06 121 THR B N 1
ATOM 3715 C CA . THR B 1 121 ? -7.141 -9.742 -3.918 1 92.06 121 THR B CA 1
ATOM 3716 C C . THR B 1 121 ? -6.145 -10.812 -4.371 1 92.06 121 THR B C 1
ATOM 3718 O O . THR B 1 121 ? -6.445 -12.008 -4.324 1 92.06 121 THR B O 1
ATOM 3721 N N . ALA B 1 122 ? -5.023 -10.312 -4.855 1 94.12 122 ALA B N 1
ATOM 3722 C CA . ALA B 1 122 ? -4.023 -11.234 -5.391 1 94.12 122 ALA B CA 1
ATOM 3723 C C . ALA B 1 122 ? -2.736 -11.18 -4.574 1 94.12 122 ALA B C 1
ATOM 3725 O O . ALA B 1 122 ? -2.365 -10.133 -4.051 1 94.12 122 ALA B O 1
ATOM 3726 N N . PHE B 1 123 ? -2.104 -12.328 -4.504 1 91.44 123 PHE B N 1
ATOM 3727 C CA . PHE B 1 123 ? -0.817 -12.484 -3.836 1 91.44 123 PHE B CA 1
ATOM 3728 C C . PHE B 1 123 ? 0.203 -13.125 -4.766 1 91.44 123 PHE B C 1
ATOM 3730 O O . PHE B 1 123 ? -0.144 -13.992 -5.57 1 91.44 123 PHE B O 1
ATOM 3737 N N . ALA B 1 124 ? 1.398 -12.695 -4.605 1 92.06 124 ALA B N 1
ATOM 3738 C CA . ALA B 1 124 ? 2.498 -13.32 -5.336 1 92.06 124 ALA B CA 1
ATOM 3739 C C . ALA B 1 124 ? 3.76 -13.375 -4.48 1 92.06 124 ALA B C 1
ATOM 3741 O O . ALA B 1 124 ? 4.137 -12.383 -3.85 1 92.06 124 ALA B O 1
ATOM 3742 N N . ALA B 1 125 ? 4.285 -14.492 -4.398 1 88.38 125 ALA B N 1
ATOM 3743 C CA . ALA B 1 125 ? 5.582 -14.711 -3.764 1 88.38 125 ALA B CA 1
ATOM 3744 C C . ALA B 1 125 ? 6.594 -15.266 -4.762 1 88.38 125 ALA B C 1
ATOM 3746 O O . ALA B 1 125 ? 6.285 -16.188 -5.523 1 88.38 125 ALA B O 1
ATOM 3747 N N . GLY B 1 126 ? 7.711 -14.633 -4.75 1 86.94 126 GLY B N 1
ATOM 3748 C CA . GLY B 1 126 ? 8.75 -15.062 -5.672 1 86.94 126 GLY B CA 1
ATOM 3749 C C . GLY B 1 126 ? 9.375 -16.391 -5.297 1 86.94 126 GLY B C 1
ATOM 3750 O O . GLY B 1 126 ? 9.016 -16.984 -4.273 1 86.94 126 GLY B O 1
ATOM 3751 N N . PRO B 1 127 ? 10.266 -16.875 -6.238 1 84 127 PRO B N 1
ATOM 3752 C CA . PRO B 1 127 ? 10.93 -18.141 -5.957 1 84 127 PRO B CA 1
ATOM 3753 C C . PRO B 1 127 ? 11.719 -18.109 -4.648 1 84 127 PRO B C 1
ATOM 3755 O O . PRO B 1 127 ? 12.195 -17.047 -4.23 1 84 127 PRO B O 1
ATOM 3758 N N . GLU B 1 128 ? 11.812 -19.25 -3.994 1 74.5 128 GLU B N 1
ATOM 3759 C CA . GLU B 1 128 ? 12.445 -19.406 -2.688 1 74.5 128 GLU B CA 1
ATOM 3760 C C . GLU B 1 128 ? 13.883 -18.875 -2.705 1 74.5 128 GLU B C 1
ATOM 3762 O O . GLU B 1 128 ? 14.594 -19.047 -3.695 1 74.5 128 GLU B O 1
ATOM 3767 N N . THR B 1 129 ? 14.172 -18.203 -1.608 1 67.44 129 THR B N 1
ATOM 3768 C CA . THR B 1 129 ? 15.477 -17.562 -1.492 1 67.44 129 THR B CA 1
ATOM 3769 C C . THR B 1 129 ? 16.453 -18.484 -0.759 1 67.44 129 THR B C 1
ATOM 3771 O O . THR B 1 129 ? 17.641 -18.172 -0.644 1 67.44 129 THR B O 1
ATOM 3774 N N . ARG B 1 130 ? 15.984 -19.688 -0.251 1 65.81 130 ARG B N 1
ATOM 3775 C CA . ARG B 1 130 ? 16.828 -20.469 0.652 1 65.81 130 ARG B CA 1
ATOM 3776 C C . ARG B 1 130 ? 18.094 -20.938 -0.043 1 65.81 130 ARG B C 1
ATOM 3778 O O . ARG B 1 130 ? 19.156 -21.047 0.59 1 65.81 130 ARG B O 1
ATOM 3785 N N . SER B 1 131 ? 18 -21.016 -1.34 1 73.5 131 SER B N 1
ATOM 3786 C CA . SER B 1 131 ? 19.188 -21.547 -2.008 1 73.5 131 SER B CA 1
ATOM 3787 C C . SER B 1 131 ? 19.953 -20.453 -2.729 1 73.5 131 SER B C 1
ATOM 3789 O O . SER B 1 131 ? 20.953 -20.719 -3.412 1 73.5 131 SER B O 1
ATOM 3791 N N . VAL B 1 132 ? 19.531 -19.297 -2.363 1 81.94 132 VAL B N 1
ATOM 3792 C CA . VAL B 1 132 ? 20.188 -18.188 -3.043 1 81.94 132 VAL B CA 1
ATOM 3793 C C . VAL B 1 132 ? 21.516 -17.875 -2.352 1 81.94 132 VAL B C 1
ATOM 3795 O O . VAL B 1 132 ? 21.578 -17.812 -1.122 1 81.94 132 VAL B O 1
ATOM 3798 N N . LYS B 1 133 ? 22.562 -17.703 -3.127 1 89.44 133 LYS B N 1
ATOM 3799 C CA . LYS B 1 133 ? 23.891 -17.5 -2.594 1 89.44 133 LYS B CA 1
ATOM 3800 C C . LYS B 1 133 ? 24.312 -16.031 -2.707 1 89.44 133 LYS B C 1
ATOM 3802 O O . LYS B 1 133 ? 23.953 -15.352 -3.666 1 89.44 133 LYS B O 1
ATOM 3807 N N . VAL B 1 134 ? 25.125 -15.672 -1.739 1 91.31 134 VAL B N 1
ATOM 3808 C CA . VAL B 1 134 ? 25.703 -14.328 -1.771 1 91.31 134 VAL B CA 1
ATOM 3809 C C . VAL B 1 134 ? 26.812 -14.266 -2.824 1 91.31 134 VAL B C 1
ATOM 3811 O O . VAL B 1 134 ? 27.688 -15.141 -2.869 1 91.31 134 VAL B O 1
ATOM 3814 N N . THR B 1 135 ? 26.75 -13.305 -3.713 1 91.44 135 THR B N 1
ATOM 3815 C CA . THR B 1 135 ? 27.781 -13.164 -4.727 1 91.44 135 THR B CA 1
ATOM 3816 C C . THR B 1 135 ? 28.656 -11.945 -4.445 1 91.44 135 THR B C 1
ATOM 3818 O O . THR B 1 135 ? 29.766 -11.828 -4.984 1 91.44 135 THR B O 1
ATOM 3821 N N . GLY B 1 136 ? 28.094 -11.055 -3.621 1 92.12 136 GLY B N 1
ATOM 3822 C CA . GLY B 1 136 ? 28.922 -9.898 -3.316 1 92.12 136 GLY B CA 1
ATOM 3823 C C . GLY B 1 136 ? 28.297 -8.977 -2.285 1 92.12 136 GLY B C 1
ATOM 3824 O O . GLY B 1 136 ? 27.078 -8.82 -2.242 1 92.12 136 GLY B O 1
ATOM 3825 N N . PHE B 1 137 ? 29.188 -8.422 -1.466 1 92.5 137 PHE B N 1
ATOM 3826 C CA . PHE B 1 137 ? 28.812 -7.402 -0.492 1 92.5 137 PHE B CA 1
ATOM 3827 C C . PHE B 1 137 ? 29.688 -6.16 -0.665 1 92.5 137 PHE B C 1
ATOM 3829 O O . PHE B 1 137 ? 30.891 -6.262 -0.849 1 92.5 137 PHE B O 1
ATOM 3836 N N . ARG B 1 138 ? 29 -5.023 -0.71 1 92.5 138 ARG B N 1
ATOM 3837 C CA . ARG B 1 138 ? 29.719 -3.768 -0.914 1 92.5 138 ARG B CA 1
ATOM 3838 C C . ARG B 1 138 ? 29.203 -2.686 0.032 1 92.5 138 ARG B C 1
ATOM 3840 O O . ARG B 1 138 ? 28.062 -2.732 0.478 1 92.5 138 ARG B O 1
ATOM 3847 N N . ILE B 1 139 ? 30.141 -1.825 0.381 1 90.06 139 ILE B N 1
ATOM 3848 C CA . ILE B 1 139 ? 29.781 -0.598 1.084 1 90.06 139 ILE B CA 1
ATOM 3849 C C . ILE B 1 139 ? 30.25 0.613 0.277 1 90.06 139 ILE B C 1
ATOM 3851 O O . ILE B 1 139 ? 31.422 0.719 -0.073 1 90.06 139 ILE B O 1
ATOM 3855 N N . VAL B 1 140 ? 29.266 1.423 -0.042 1 89.56 140 VAL B N 1
ATOM 3856 C CA . VAL B 1 140 ? 29.562 2.607 -0.841 1 89.56 140 VAL B CA 1
ATOM 3857 C C . VAL B 1 140 ? 29.406 3.861 0.02 1 89.56 140 VAL B C 1
ATOM 3859 O O . VAL B 1 140 ? 28.344 4.121 0.566 1 89.56 140 VAL B O 1
ATOM 3862 N N . PRO B 1 141 ? 30.531 4.562 0.174 1 87.44 141 PRO B N 1
ATOM 3863 C CA . PRO B 1 141 ? 30.391 5.832 0.889 1 87.44 141 PRO B CA 1
ATOM 3864 C C . PRO B 1 141 ? 29.547 6.852 0.128 1 87.44 141 PRO B C 1
ATOM 3866 O O . PRO B 1 141 ? 29.75 7.055 -1.071 1 87.44 141 PRO B O 1
ATOM 3869 N N . LEU B 1 142 ? 28.562 7.391 0.72 1 86.06 142 LEU B N 1
ATOM 3870 C CA . LEU B 1 142 ? 27.672 8.367 0.1 1 86.06 142 LEU B CA 1
ATOM 3871 C C . LEU B 1 142 ? 28.031 9.781 0.521 1 86.06 142 LEU B C 1
ATOM 3873 O O . LEU B 1 142 ? 27.969 10.711 -0.29 1 86.06 142 LEU B O 1
ATOM 3877 N N . SER B 1 143 ? 28.328 10.008 1.729 1 80.69 143 SER B N 1
ATOM 3878 C CA . SER B 1 143 ? 28.797 11.258 2.336 1 80.69 143 SER B CA 1
ATOM 3879 C C . SER B 1 143 ? 29.766 10.984 3.475 1 80.69 143 SER B C 1
ATOM 3881 O O . SER B 1 143 ? 30.281 9.875 3.609 1 80.69 143 SER B O 1
ATOM 3883 N N . SER B 1 144 ? 30.062 12.008 4.195 1 77 144 SER B N 1
ATOM 3884 C CA . SER B 1 144 ? 31.016 11.859 5.289 1 77 144 SER B CA 1
ATOM 3885 C C . SER B 1 144 ? 30.453 10.953 6.383 1 77 144 SER B C 1
ATOM 3887 O O . SER B 1 144 ? 31.219 10.32 7.121 1 77 144 SER B O 1
ATOM 3889 N N . HIS B 1 145 ? 29.125 10.781 6.336 1 78.12 145 HIS B N 1
ATOM 3890 C CA . HIS B 1 145 ? 28.562 10.039 7.465 1 78.12 145 HIS B CA 1
ATOM 3891 C C . HIS B 1 145 ? 27.562 8.984 6.996 1 78.12 145 HIS B C 1
ATOM 3893 O O . HIS B 1 145 ? 26.953 8.297 7.812 1 78.12 145 HIS B O 1
ATOM 3899 N N . GLN B 1 146 ? 27.422 8.906 5.703 1 83.5 146 GLN B N 1
ATOM 3900 C CA . GLN B 1 146 ? 26.438 7.949 5.211 1 83.5 146 GLN B CA 1
ATOM 3901 C C . GLN B 1 146 ? 27.078 6.938 4.266 1 83.5 146 GLN B C 1
ATOM 3903 O O . GLN B 1 146 ? 27.938 7.293 3.459 1 83.5 146 GLN B O 1
ATOM 3908 N N . VAL B 1 147 ? 26.672 5.738 4.512 1 87.62 147 VAL B N 1
ATOM 3909 C CA . VAL B 1 147 ? 27.125 4.68 3.619 1 87.62 147 VAL B CA 1
ATOM 3910 C C . VAL B 1 147 ? 25.938 3.85 3.148 1 87.62 147 VAL B C 1
ATOM 3912 O O . VAL B 1 147 ? 24.875 3.867 3.775 1 87.62 147 VAL B O 1
ATOM 3915 N N . MET B 1 148 ? 26.094 3.223 2.039 1 90.75 148 MET B N 1
ATOM 3916 C CA . MET B 1 148 ? 25.109 2.268 1.541 1 90.75 148 MET B CA 1
ATOM 3917 C C . MET B 1 148 ? 25.688 0.864 1.464 1 90.75 148 MET B C 1
ATOM 3919 O O . MET B 1 148 ? 26.734 0.656 0.827 1 90.75 148 MET B O 1
ATOM 3923 N N . ALA B 1 149 ? 25.047 0.018 2.178 1 91.56 149 ALA B N 1
ATOM 3924 C CA . ALA B 1 149 ? 25.406 -1.393 2.041 1 91.56 149 ALA B CA 1
ATOM 3925 C C . ALA B 1 149 ? 24.609 -2.051 0.915 1 91.56 149 ALA B C 1
ATOM 3927 O O . ALA B 1 149 ? 23.422 -1.814 0.769 1 91.56 149 ALA B O 1
ATOM 3928 N N . ILE B 1 150 ? 25.312 -2.797 0.104 1 93.56 150 ILE B N 1
ATOM 3929 C CA . ILE B 1 150 ? 24.688 -3.465 -1.036 1 93.56 150 ILE B CA 1
ATOM 3930 C C . ILE B 1 150 ? 25 -4.961 -0.987 1 93.56 150 ILE B C 1
ATOM 3932 O O . ILE B 1 150 ? 26.172 -5.355 -0.897 1 93.56 150 ILE B O 1
ATOM 3936 N N . LEU B 1 151 ? 24 -5.738 -0.989 1 92.94 151 LEU B N 1
ATOM 3937 C CA . LEU B 1 151 ? 24.125 -7.191 -1.036 1 92.94 151 LEU B CA 1
ATOM 3938 C C . LEU B 1 151 ? 23.578 -7.746 -2.346 1 92.94 151 LEU B C 1
ATOM 3940 O O . LEU B 1 151 ? 22.453 -7.434 -2.732 1 92.94 151 LEU B O 1
ATOM 3944 N N . VAL B 1 152 ? 24.422 -8.531 -3.006 1 91.38 152 VAL B N 1
ATOM 3945 C CA . VAL B 1 152 ? 24.031 -9.117 -4.285 1 91.38 152 VAL B CA 1
ATOM 3946 C C . VAL B 1 152 ? 23.969 -10.633 -4.16 1 91.38 152 VAL B C 1
ATOM 3948 O O . VAL B 1 152 ? 24.828 -11.25 -3.52 1 91.38 152 VAL B O 1
ATOM 3951 N N . THR B 1 153 ? 22.953 -11.211 -4.793 1 87.56 153 THR B N 1
ATOM 3952 C CA . THR B 1 153 ? 22.797 -12.656 -4.77 1 87.56 153 THR B CA 1
ATOM 3953 C C . THR B 1 153 ? 22.828 -13.227 -6.184 1 87.56 153 THR B C 1
ATOM 3955 O O . THR B 1 153 ? 22.75 -12.484 -7.164 1 87.56 153 THR B O 1
ATOM 3958 N N . ASP B 1 154 ? 22.969 -14.523 -6.285 1 82.81 154 ASP B N 1
ATOM 3959 C CA . ASP B 1 154 ? 23.219 -15.18 -7.562 1 82.81 154 ASP B CA 1
ATOM 3960 C C . ASP B 1 154 ? 21.953 -15.234 -8.406 1 82.81 154 ASP B C 1
ATOM 3962 O O . ASP B 1 154 ? 22 -15.562 -9.594 1 82.81 154 ASP B O 1
ATOM 3966 N N . ASP B 1 155 ? 20.844 -14.891 -7.852 1 77.38 155 ASP B N 1
ATOM 3967 C CA . ASP B 1 155 ? 19.609 -14.844 -8.641 1 77.38 155 ASP B CA 1
ATOM 3968 C C . ASP B 1 155 ? 19.406 -13.453 -9.242 1 77.38 155 ASP B C 1
ATOM 3970 O O . ASP B 1 155 ? 18.344 -13.172 -9.805 1 77.38 155 ASP B O 1
ATOM 3974 N N . GLY B 1 156 ? 20.344 -12.609 -8.969 1 77.62 156 GLY B N 1
ATOM 3975 C CA . GLY B 1 156 ? 20.297 -11.289 -9.57 1 77.62 156 GLY B CA 1
ATOM 3976 C C . GLY B 1 156 ? 19.594 -10.258 -8.695 1 77.62 156 GLY B C 1
ATOM 3977 O O . GLY B 1 156 ? 19.438 -9.102 -9.094 1 77.62 156 GLY B O 1
ATOM 3978 N N . ASN B 1 157 ? 19.266 -10.656 -7.535 1 81.06 157 ASN B N 1
ATOM 3979 C CA . ASN B 1 157 ? 18.625 -9.719 -6.609 1 81.06 157 ASN B CA 1
ATOM 3980 C C . ASN B 1 157 ? 19.672 -8.844 -5.906 1 81.06 157 ASN B C 1
ATOM 3982 O O . ASN B 1 157 ? 20.797 -9.281 -5.672 1 81.06 157 ASN B O 1
ATOM 3986 N N . VAL B 1 158 ? 19.234 -7.617 -5.676 1 88.62 158 VAL B N 1
ATOM 3987 C CA . VAL B 1 158 ? 20.094 -6.652 -4.992 1 88.62 158 VAL B CA 1
ATOM 3988 C C . VAL B 1 158 ? 19.328 -6.008 -3.842 1 88.62 158 VAL B C 1
ATOM 3990 O O . VAL B 1 158 ? 18.203 -5.531 -4.023 1 88.62 158 VAL B O 1
ATOM 3993 N N . LYS B 1 159 ? 19.906 -6.172 -2.664 1 89.06 159 LYS B N 1
ATOM 3994 C CA . LYS B 1 159 ? 19.359 -5.469 -1.504 1 89.06 159 LYS B CA 1
ATOM 3995 C C . LYS B 1 159 ? 20.328 -4.398 -1.006 1 89.06 159 LYS B C 1
ATOM 3997 O O . LYS B 1 159 ? 21.547 -4.617 -0.972 1 89.06 159 LYS B O 1
ATOM 4002 N N . ASN B 1 160 ? 19.734 -3.242 -0.767 1 89.94 160 ASN B N 1
ATOM 4003 C CA . ASN B 1 160 ? 20.594 -2.184 -0.25 1 89.94 160 ASN B CA 1
ATOM 4004 C C . ASN B 1 160 ? 19.953 -1.482 0.949 1 89.94 160 ASN B C 1
ATOM 4006 O O . ASN B 1 160 ? 18.734 -1.507 1.115 1 89.94 160 ASN B O 1
ATOM 4010 N N . GLN B 1 161 ? 20.844 -0.977 1.779 1 87.62 161 GLN B N 1
ATOM 4011 C CA . GLN B 1 161 ? 20.422 -0.218 2.955 1 87.62 161 GLN B CA 1
ATOM 4012 C C . GLN B 1 161 ? 21.391 0.94 3.227 1 87.62 161 GLN B C 1
ATOM 4014 O O . GLN B 1 161 ? 22.609 0.784 3.121 1 87.62 161 GLN B O 1
ATOM 4019 N N . ILE B 1 162 ? 20.75 2.027 3.559 1 87.38 162 ILE B N 1
ATOM 4020 C CA . ILE B 1 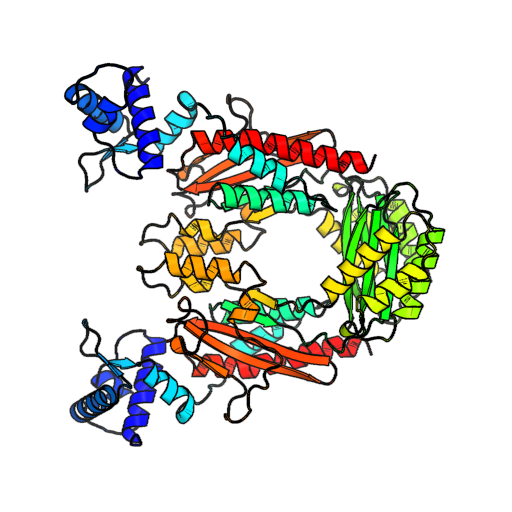162 ? 21.562 3.197 3.898 1 87.38 162 ILE B CA 1
ATOM 4021 C C . ILE B 1 162 ? 21.781 3.248 5.406 1 87.38 162 ILE B C 1
ATOM 4023 O O . ILE B 1 162 ? 20.875 2.965 6.188 1 87.38 162 ILE B O 1
ATOM 4027 N N . TYR B 1 163 ? 23.016 3.6 5.793 1 82.12 163 TYR B N 1
ATOM 4028 C CA . TYR B 1 163 ? 23.359 3.682 7.207 1 82.12 163 TYR B CA 1
ATOM 4029 C C . TYR B 1 163 ? 24.156 4.953 7.5 1 82.12 163 TYR B C 1
ATOM 4031 O O . TYR B 1 163 ? 24.906 5.434 6.648 1 82.12 163 TYR B O 1
ATOM 4039 N N . THR B 1 164 ? 23.891 5.453 8.641 1 78.69 164 THR B N 1
ATOM 4040 C CA . THR B 1 164 ? 24.719 6.551 9.141 1 78.69 164 THR B CA 1
ATOM 4041 C C . THR B 1 164 ? 25.797 6.023 10.07 1 78.69 164 THR B C 1
ATOM 4043 O O . THR B 1 164 ? 25.516 5.348 11.062 1 78.69 164 THR B O 1
ATOM 4046 N N . LEU B 1 165 ? 27.047 6.223 9.711 1 76.88 165 LEU B N 1
ATOM 4047 C CA .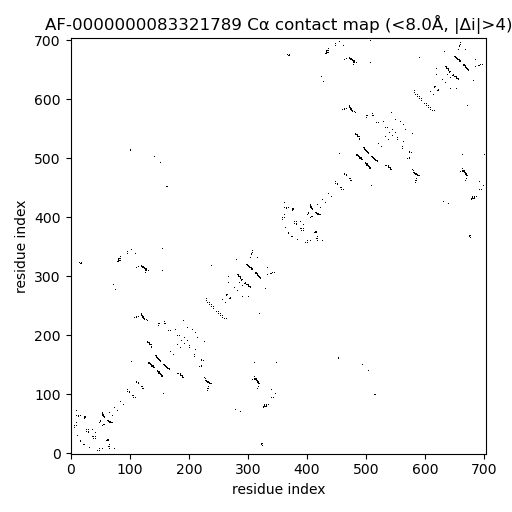 LEU B 1 165 ? 28.156 5.758 10.531 1 76.88 165 LEU B CA 1
ATOM 4048 C C . LEU B 1 165 ? 28.672 6.875 11.43 1 76.88 165 LEU B C 1
ATOM 4050 O O . LEU B 1 165 ? 28.578 8.055 11.086 1 76.88 165 LEU B O 1
ATOM 4054 N N . PRO B 1 166 ? 29.172 6.402 12.555 1 71.25 166 PRO B N 1
ATOM 4055 C CA . PRO B 1 166 ? 29.766 7.414 13.43 1 71.25 166 PRO B CA 1
ATOM 4056 C C . PRO B 1 166 ? 30.953 8.133 12.797 1 71.25 166 PRO B C 1
ATOM 4058 O O . PRO B 1 166 ? 31.578 7.594 11.891 1 71.25 166 PRO B O 1
ATOM 4061 N N . HIS B 1 167 ? 31.25 9.336 13.133 1 65.69 167 HIS B N 1
ATOM 4062 C CA . HIS B 1 167 ? 32.219 10.273 12.57 1 65.69 167 HIS B CA 1
ATOM 4063 C C . HIS B 1 167 ? 33.594 9.648 12.5 1 65.69 167 HIS B C 1
ATOM 4065 O O . HIS B 1 167 ? 34.406 10 11.625 1 65.69 167 HIS B O 1
ATOM 4071 N N . HIS B 1 168 ? 33.844 8.664 13.219 1 65.06 168 HIS B N 1
ATOM 4072 C CA . HIS B 1 168 ? 35.25 8.242 13.273 1 65.06 168 HIS B CA 1
ATOM 4073 C C . HIS B 1 168 ? 35.469 6.973 12.461 1 65.06 168 HIS B C 1
ATOM 4075 O O . HIS B 1 168 ? 36.531 6.344 12.562 1 65.06 168 HIS B O 1
ATOM 4081 N N . THR B 1 169 ? 34.5 6.859 11.57 1 69.19 169 THR B N 1
ATOM 4082 C CA . THR B 1 169 ? 34.719 5.609 10.852 1 69.19 169 THR B CA 1
ATOM 4083 C C . THR B 1 169 ? 35.719 5.812 9.711 1 69.19 169 THR B C 1
ATOM 4085 O O . THR B 1 169 ? 35.531 6.695 8.867 1 69.19 169 THR B O 1
ATOM 4088 N N . ASN B 1 170 ? 36.875 5.074 9.766 1 74.19 170 ASN B N 1
ATOM 4089 C CA . ASN B 1 170 ? 37.969 5.129 8.789 1 74.19 170 ASN B CA 1
ATOM 4090 C C . ASN B 1 170 ? 37.625 4.297 7.551 1 74.19 170 ASN B C 1
ATOM 4092 O O . ASN B 1 170 ? 37.125 3.176 7.664 1 74.19 170 ASN B O 1
ATOM 4096 N N . GLY B 1 171 ? 37.812 4.898 6.34 1 77.56 171 GLY B N 1
ATOM 4097 C CA . GLY B 1 171 ? 37.656 4.227 5.062 1 77.56 171 GLY B CA 1
ATOM 4098 C C . GLY B 1 171 ? 38.375 2.908 4.969 1 77.56 171 GLY B C 1
ATOM 4099 O O . GLY B 1 171 ? 37.875 1.938 4.406 1 77.56 171 GLY B O 1
ATOM 4100 N N . GLU B 1 172 ? 39.5 2.865 5.598 1 81.12 172 GLU B N 1
ATOM 4101 C CA . GLU B 1 172 ? 40.281 1.644 5.578 1 81.12 172 GLU B CA 1
ATOM 4102 C C . GLU B 1 172 ? 39.594 0.521 6.348 1 81.12 172 GLU B C 1
ATOM 4104 O O . GLU B 1 172 ? 39.656 -0.641 5.941 1 81.12 172 GLU B O 1
ATOM 4109 N N . GLU B 1 173 ? 39 0.945 7.383 1 80.69 173 GLU B N 1
ATOM 4110 C CA . GLU B 1 173 ? 38.281 -0.029 8.195 1 80.69 173 GLU B CA 1
ATOM 4111 C C . GLU B 1 173 ? 37.125 -0.631 7.414 1 80.69 173 GLU B C 1
ATOM 4113 O O . GLU B 1 173 ? 36.875 -1.835 7.496 1 80.69 173 GLU B O 1
ATOM 4118 N N . ILE B 1 174 ? 36.5 0.171 6.707 1 85.69 174 ILE B N 1
ATOM 4119 C CA . ILE B 1 174 ? 35.375 -0.268 5.918 1 85.69 174 ILE B CA 1
ATOM 4120 C C . ILE B 1 174 ? 35.812 -1.24 4.836 1 85.69 174 ILE B C 1
ATOM 4122 O O . ILE B 1 174 ? 35.188 -2.279 4.617 1 85.69 174 ILE B O 1
ATOM 4126 N N . GLU B 1 175 ? 36.906 -0.938 4.234 1 87.56 175 GLU B N 1
ATOM 4127 C CA . GLU B 1 175 ? 37.469 -1.797 3.184 1 87.56 175 GLU B CA 1
ATOM 4128 C C . GLU B 1 175 ? 37.844 -3.168 3.732 1 87.56 175 GLU B C 1
ATOM 4130 O O . GLU B 1 175 ? 37.562 -4.191 3.102 1 87.56 175 GLU B O 1
ATOM 4135 N N . LYS B 1 176 ? 38.438 -3.098 4.816 1 86.38 176 LYS B N 1
ATOM 4136 C CA . LYS B 1 176 ? 38.844 -4.352 5.453 1 86.38 176 LYS B CA 1
ATOM 4137 C C . LYS B 1 176 ? 37.625 -5.191 5.816 1 86.38 176 LYS B C 1
ATOM 4139 O O . LYS B 1 176 ? 37.594 -6.406 5.609 1 86.38 176 LYS B O 1
ATOM 4144 N N . ALA B 1 177 ? 36.656 -4.512 6.355 1 87.94 177 ALA B N 1
ATOM 4145 C CA . ALA B 1 177 ? 35.438 -5.207 6.738 1 87.94 177 ALA B CA 1
ATOM 4146 C C . ALA B 1 177 ? 34.75 -5.836 5.523 1 87.94 177 ALA B C 1
ATOM 4148 O O . ALA B 1 177 ? 34.312 -6.988 5.574 1 87.94 177 ALA B O 1
ATOM 4149 N N . VAL B 1 178 ? 34.688 -5.137 4.465 1 91.44 178 VAL B N 1
ATOM 4150 C CA . VAL B 1 178 ? 34.062 -5.613 3.242 1 91.44 178 VAL B CA 1
ATOM 4151 C C . VAL B 1 178 ? 34.781 -6.844 2.719 1 91.44 178 VAL B C 1
ATOM 4153 O O . VAL B 1 178 ? 34.156 -7.824 2.316 1 91.44 178 VAL B O 1
ATOM 4156 N N . ARG B 1 179 ? 36.094 -6.773 2.729 1 91.62 179 ARG B N 1
ATOM 4157 C CA . ARG B 1 179 ? 36.906 -7.902 2.275 1 91.62 179 ARG B CA 1
ATOM 4158 C C . ARG B 1 179 ? 36.656 -9.141 3.131 1 91.62 179 ARG B C 1
ATOM 4160 O O . ARG B 1 179 ? 36.438 -10.234 2.602 1 91.62 179 ARG B O 1
ATOM 4167 N N . LEU B 1 180 ? 36.688 -8.891 4.371 1 90.44 180 LEU B N 1
ATOM 4168 C CA . LEU B 1 180 ? 36.469 -9.992 5.297 1 90.44 180 LEU B CA 1
ATOM 4169 C C . LEU B 1 180 ? 35.062 -10.602 5.094 1 90.44 180 LEU B C 1
ATOM 4171 O O . LEU B 1 180 ? 34.938 -11.828 5.059 1 90.44 180 LEU B O 1
ATOM 4175 N N . ILE B 1 181 ? 34.062 -9.781 4.969 1 92.44 181 ILE B N 1
ATOM 4176 C CA . ILE B 1 181 ? 32.688 -10.227 4.797 1 92.44 181 ILE B CA 1
ATOM 4177 C C . ILE B 1 181 ? 32.562 -11.023 3.502 1 92.44 181 ILE B C 1
ATOM 4179 O O . ILE B 1 181 ? 31.953 -12.094 3.484 1 92.44 181 ILE B O 1
ATOM 4183 N N . ASN B 1 182 ? 33.156 -10.539 2.494 1 93.5 182 ASN B N 1
ATOM 4184 C CA . ASN B 1 182 ? 33.094 -11.25 1.223 1 93.5 182 ASN B CA 1
ATOM 4185 C C . ASN B 1 182 ? 33.812 -12.602 1.304 1 93.5 182 ASN B C 1
ATOM 4187 O O . ASN B 1 182 ? 33.312 -13.602 0.777 1 93.5 182 ASN B O 1
ATOM 4191 N N . ASP B 1 183 ? 34.906 -12.586 1.934 1 92.94 183 ASP B N 1
ATOM 4192 C CA . ASP B 1 183 ? 35.656 -13.836 2.094 1 92.94 183 ASP B CA 1
ATOM 4193 C C . ASP B 1 183 ? 34.812 -14.891 2.809 1 92.94 183 ASP B C 1
ATOM 4195 O O . ASP B 1 183 ? 34.906 -16.078 2.494 1 92.94 183 ASP B O 1
ATOM 4199 N N . GLN B 1 184 ? 34 -14.422 3.658 1 91.06 184 GLN B N 1
ATOM 4200 C CA . GLN B 1 184 ? 33.25 -15.352 4.496 1 91.06 184 GLN B CA 1
ATOM 4201 C C . GLN B 1 184 ? 31.906 -15.68 3.881 1 91.06 184 GLN B C 1
ATOM 4203 O O . GLN B 1 184 ? 31.359 -16.766 4.109 1 91.06 184 GLN B O 1
ATOM 4208 N N . LEU B 1 185 ? 31.312 -14.781 3.145 1 92.06 185 LEU B N 1
ATOM 4209 C CA . LEU B 1 185 ? 29.906 -14.922 2.793 1 92.06 185 LEU B CA 1
ATOM 4210 C C . LEU B 1 185 ? 29.75 -15.305 1.325 1 92.06 185 LEU B C 1
ATOM 4212 O O . LEU B 1 185 ? 28.797 -15.984 0.956 1 92.06 185 LEU B O 1
ATOM 4216 N N . VAL B 1 186 ? 30.656 -14.867 0.488 1 93.19 186 VAL B N 1
ATOM 4217 C CA . VAL B 1 186 ? 30.484 -15.086 -0.945 1 93.19 186 VAL B CA 1
ATOM 4218 C C . VAL B 1 186 ? 30.484 -16.578 -1.239 1 93.19 186 VAL B C 1
ATOM 4220 O O . VAL B 1 186 ? 31.344 -17.312 -0.755 1 93.19 186 VAL B O 1
ATOM 4223 N N . GLY B 1 187 ? 29.453 -17 -2.004 1 91.62 187 GLY B N 1
ATOM 4224 C CA . GLY B 1 187 ? 29.328 -18.406 -2.363 1 91.62 187 GLY B CA 1
ATOM 4225 C C . GLY B 1 187 ? 28.469 -19.188 -1.396 1 91.62 187 GLY B C 1
ATOM 4226 O O . GLY B 1 187 ? 28.141 -20.359 -1.654 1 91.62 187 GLY B O 1
ATOM 4227 N N . LYS B 1 188 ? 28.109 -18.609 -0.305 1 90.06 188 LYS B N 1
ATOM 4228 C CA . LYS B 1 188 ? 27.281 -19.297 0.693 1 90.06 188 LYS B CA 1
ATOM 4229 C C . LYS B 1 188 ? 25.812 -18.906 0.558 1 90.06 188 LYS B C 1
ATOM 4231 O O . LYS B 1 188 ? 25.5 -17.766 0.192 1 90.06 188 LYS B O 1
ATOM 4236 N N . PRO B 1 189 ? 24.906 -19.844 0.822 1 88.56 189 PRO B N 1
ATOM 4237 C CA . PRO B 1 189 ? 23.484 -19.516 0.833 1 88.56 189 PRO B CA 1
ATOM 4238 C C . PRO B 1 189 ? 23.141 -18.5 1.922 1 88.56 189 PRO B C 1
ATOM 4240 O O . PRO B 1 189 ? 23.734 -18.5 2.996 1 88.56 189 PRO B O 1
ATOM 4243 N N . LEU B 1 190 ? 22.172 -17.688 1.616 1 85.88 190 LEU B N 1
ATOM 4244 C CA . LEU B 1 190 ? 21.719 -16.688 2.584 1 85.88 190 LEU B CA 1
ATOM 4245 C C . LEU B 1 190 ? 21.281 -17.359 3.883 1 85.88 190 LEU B C 1
ATOM 4247 O O . LEU B 1 190 ? 21.484 -16.812 4.969 1 85.88 190 LEU B O 1
ATOM 4251 N N . SER B 1 191 ? 20.766 -18.547 3.76 1 81.38 191 SER B N 1
ATOM 4252 C CA . SER B 1 191 ? 20.266 -19.281 4.91 1 81.38 191 SER B CA 1
ATOM 4253 C C . SER B 1 191 ? 21.391 -19.719 5.836 1 81.38 191 SER B C 1
ATOM 4255 O O . SER B 1 191 ? 21.172 -20.016 7.008 1 81.38 191 SER B O 1
ATOM 4257 N N . SER B 1 192 ? 22.578 -19.719 5.352 1 83.94 192 SER B N 1
ATOM 4258 C CA . SER B 1 192 ? 23.734 -20.172 6.137 1 83.94 192 SER B CA 1
ATOM 4259 C C . SER B 1 192 ? 24.297 -19.047 6.992 1 83.94 192 SER B C 1
ATOM 4261 O O . SER B 1 192 ? 25.125 -19.281 7.871 1 83.94 192 SER B O 1
ATOM 4263 N N . VAL B 1 193 ? 23.828 -17.828 6.645 1 82.94 193 VAL B N 1
ATOM 4264 C CA . VAL B 1 193 ? 24.297 -16.703 7.43 1 82.94 193 VAL B CA 1
ATOM 4265 C C . VAL B 1 193 ? 23.578 -16.656 8.773 1 82.94 193 VAL B C 1
ATOM 4267 O O . VAL B 1 193 ? 22.422 -16.234 8.852 1 82.94 193 VAL B O 1
ATOM 4270 N N . ASN B 1 194 ? 24.156 -17.219 9.727 1 81.75 194 ASN B N 1
ATOM 4271 C CA . ASN B 1 194 ? 23.562 -17.281 11.055 1 81.75 194 ASN B CA 1
ATOM 4272 C C . ASN B 1 194 ? 24.391 -16.5 12.078 1 81.75 194 ASN B C 1
ATOM 4274 O O . ASN B 1 194 ? 25.375 -15.852 11.719 1 81.75 194 ASN B O 1
ATOM 4278 N N . GLU B 1 195 ? 23.969 -16.516 13.289 1 80.31 195 GLU B N 1
ATOM 4279 C CA . GLU B 1 195 ? 24.594 -15.727 14.352 1 80.31 195 GLU B CA 1
ATOM 4280 C C . GLU B 1 195 ? 26.047 -16.156 14.555 1 80.31 195 GLU B C 1
ATOM 4282 O O . GLU B 1 195 ? 26.906 -15.32 14.852 1 80.31 195 GLU B O 1
ATOM 4287 N N . VAL B 1 196 ? 26.281 -17.406 14.367 1 82 196 VAL B N 1
ATOM 4288 C CA . VAL B 1 196 ? 27.625 -17.938 14.57 1 82 196 VAL B CA 1
ATOM 4289 C C . VAL B 1 196 ? 28.578 -17.344 13.531 1 82 196 VAL B C 1
ATOM 4291 O O . VAL B 1 196 ? 29.672 -16.891 13.875 1 82 196 VAL B O 1
ATOM 4294 N N . LEU B 1 197 ? 28.125 -17.328 12.32 1 84.56 197 LEU B N 1
ATOM 4295 C CA . LEU B 1 197 ? 28.953 -16.766 11.25 1 84.56 197 LEU B CA 1
ATOM 4296 C C . LEU B 1 197 ? 29.156 -15.273 11.453 1 84.56 197 LEU B C 1
ATOM 4298 O O . LEU B 1 197 ? 30.25 -14.766 11.266 1 84.56 197 LEU B O 1
ATOM 4302 N N . LEU B 1 198 ? 28.156 -14.617 11.906 1 82.94 198 LEU B N 1
ATOM 4303 C CA . LEU B 1 198 ? 28.25 -13.18 12.125 1 82.94 198 LEU B CA 1
ATOM 4304 C C . LEU B 1 198 ? 29.203 -12.867 13.273 1 82.94 198 LEU B C 1
ATOM 4306 O O . LEU B 1 198 ? 29.953 -11.891 13.211 1 82.94 198 LEU B O 1
ATOM 4310 N N . LYS B 1 199 ? 29.125 -13.688 14.266 1 81.38 199 LYS B N 1
ATOM 4311 C CA . LYS B 1 199 ? 30.047 -13.516 15.391 1 81.38 199 LYS B CA 1
ATOM 4312 C C . LYS B 1 199 ? 31.5 -13.734 14.961 1 81.38 199 LYS B C 1
ATOM 4314 O O . LYS B 1 199 ? 32.406 -13.008 15.398 1 81.38 199 LYS B O 1
ATOM 4319 N N . ARG B 1 200 ? 31.719 -14.695 14.125 1 82.31 200 ARG B N 1
ATOM 4320 C CA . ARG B 1 200 ? 33.062 -14.945 13.602 1 82.31 200 ARG B CA 1
ATOM 4321 C C . ARG B 1 200 ? 33.562 -13.734 12.844 1 82.31 200 ARG B C 1
ATOM 4323 O O . ARG B 1 200 ? 34.75 -13.359 12.984 1 82.31 200 ARG B O 1
ATOM 4330 N N . ILE B 1 201 ? 32.719 -13.172 12.086 1 83.81 201 ILE B N 1
ATOM 4331 C CA . ILE B 1 201 ? 33.094 -11.977 11.336 1 83.81 201 ILE B CA 1
ATOM 4332 C C . ILE B 1 201 ? 33.406 -10.836 12.305 1 83.81 201 ILE B C 1
ATOM 4334 O O . ILE B 1 201 ? 34.406 -10.125 12.125 1 83.81 201 ILE B O 1
ATOM 4338 N N . ALA B 1 202 ? 32.656 -10.781 13.297 1 80.25 202 ALA B N 1
ATOM 4339 C CA . ALA B 1 202 ? 32.844 -9.75 14.312 1 80.25 202 ALA B CA 1
ATOM 4340 C C . ALA B 1 202 ? 34.188 -9.906 14.992 1 80.25 202 ALA B C 1
ATOM 4342 O O . ALA B 1 202 ? 34.875 -8.914 15.242 1 80.25 202 ALA B O 1
ATOM 4343 N N . ASP B 1 203 ? 34.469 -11.102 15.242 1 80.94 203 ASP B N 1
ATOM 4344 C CA . ASP B 1 203 ? 35.719 -11.398 15.938 1 80.94 203 ASP B CA 1
ATOM 4345 C C . ASP B 1 203 ? 36.938 -11 15.094 1 80.94 203 ASP B C 1
ATOM 4347 O O . ASP B 1 203 ? 37.969 -10.586 15.633 1 80.94 203 ASP B O 1
ATOM 4351 N N . HIS B 1 204 ? 36.781 -11.18 13.812 1 81 204 HIS B N 1
ATOM 4352 C CA . HIS B 1 204 ? 37.906 -10.852 12.922 1 81 204 HIS B CA 1
ATOM 4353 C C . HIS B 1 204 ? 38 -9.352 12.688 1 81 204 HIS B C 1
ATOM 4355 O O . HIS B 1 204 ? 39.062 -8.828 12.367 1 81 204 HIS B O 1
ATOM 4361 N N . LEU B 1 205 ? 36.781 -8.758 12.625 1 78 205 LEU B N 1
ATOM 4362 C CA . LEU B 1 205 ? 36.781 -7.316 12.414 1 78 205 LEU B CA 1
ATOM 4363 C C . LEU B 1 205 ? 37.344 -6.586 13.625 1 78 205 LEU B C 1
ATOM 4365 O O . LEU B 1 205 ? 37.75 -5.43 13.516 1 78 205 LEU B O 1
ATOM 4369 N N . VAL B 1 206 ? 38.562 -6.871 13.984 1 61.12 206 VAL B N 1
ATOM 4370 C CA . VAL B 1 206 ? 39.312 -6.34 15.125 1 61.12 206 VAL B CA 1
ATOM 4371 C C . VAL B 1 206 ? 38.406 -5.41 15.938 1 61.12 206 VAL B C 1
ATOM 4373 O O . VAL B 1 206 ? 37.531 -4.758 15.391 1 61.12 206 VAL B O 1
ATOM 4376 N N . ALA B 1 207 ? 38.406 -5.539 17.266 1 55.16 207 ALA B N 1
ATOM 4377 C CA . ALA B 1 207 ? 37.781 -4.695 18.297 1 55.16 207 ALA B CA 1
ATOM 4378 C C . ALA B 1 207 ? 37.812 -3.229 17.875 1 55.16 207 ALA B C 1
ATOM 4380 O O . ALA B 1 207 ? 37.625 -2.334 18.703 1 55.16 207 ALA B O 1
ATOM 4381 N N . GLY B 1 208 ? 38 -3.047 16.609 1 57.16 208 GLY B N 1
ATOM 4382 C CA . GLY B 1 208 ? 38 -1.607 16.406 1 57.16 208 GLY B CA 1
ATOM 4383 C C . GLY B 1 208 ? 36.594 -1.006 16.422 1 57.16 208 GLY B C 1
ATOM 4384 O O . GLY B 1 208 ? 35.594 -1.732 16.453 1 57.16 208 GLY B O 1
ATOM 4385 N N . GLY B 1 209 ? 36.469 0.413 16.5 1 63.38 209 GLY B N 1
ATOM 4386 C CA . GLY B 1 209 ? 35.438 1.322 16.953 1 63.38 209 GLY B CA 1
ATOM 4387 C C . GLY B 1 209 ? 34.125 1.169 16.188 1 63.38 209 GLY B C 1
ATOM 4388 O O . GLY B 1 209 ? 33.062 1.084 16.797 1 63.38 209 GLY B O 1
ATOM 4389 N N . SER B 1 210 ? 34.188 0.805 14.773 1 73.31 210 SER B N 1
ATOM 4390 C CA . SER B 1 210 ? 32.938 0.846 14.055 1 73.31 210 SER B CA 1
ATOM 4391 C C . SER B 1 210 ? 32.438 -0.557 13.695 1 73.31 210 SER B C 1
ATOM 4393 O O . SER B 1 210 ? 31.5 -0.717 12.914 1 73.31 210 SER B O 1
ATOM 4395 N N . ALA B 1 211 ? 33.094 -1.617 14.211 1 76.25 211 ALA B N 1
ATOM 4396 C CA . ALA B 1 211 ? 32.812 -3.006 13.859 1 76.25 211 ALA B CA 1
ATOM 4397 C C . ALA B 1 211 ? 31.359 -3.371 14.219 1 76.25 211 ALA B C 1
ATOM 4399 O O . ALA B 1 211 ? 30.641 -3.959 13.398 1 76.25 211 ALA B O 1
ATOM 4400 N N . PRO B 1 212 ? 30.922 -2.889 15.352 1 77.44 212 PRO B N 1
ATOM 4401 C CA . PRO B 1 212 ? 29.547 -3.234 15.695 1 77.44 212 PRO B CA 1
ATOM 4402 C C . PRO B 1 212 ? 28.531 -2.643 14.719 1 77.44 212 PRO B C 1
ATOM 4404 O O . PRO B 1 212 ? 27.547 -3.303 14.359 1 77.44 212 PRO B O 1
ATOM 4407 N N . GLU B 1 213 ? 28.781 -1.481 14.195 1 79.31 213 GLU B N 1
ATOM 4408 C CA . GLU B 1 213 ? 27.875 -0.822 13.273 1 79.31 213 GLU B CA 1
ATOM 4409 C C . GLU B 1 213 ? 27.844 -1.531 11.922 1 79.31 213 GLU B C 1
ATOM 4411 O O . GLU B 1 213 ? 26.781 -1.685 11.312 1 79.31 213 GLU B O 1
ATOM 4416 N N . ILE B 1 214 ? 28.984 -1.968 11.586 1 82.38 214 ILE B N 1
ATOM 4417 C CA . ILE B 1 214 ? 29.094 -2.646 10.297 1 82.38 214 ILE B CA 1
ATOM 4418 C C . ILE B 1 214 ? 28.375 -3.988 10.359 1 82.38 214 ILE B C 1
ATOM 4420 O O . ILE B 1 214 ? 27.719 -4.391 9.391 1 82.38 214 ILE B O 1
ATOM 4424 N N . LEU B 1 215 ? 28.484 -4.574 11.469 1 82.94 215 LEU B N 1
ATOM 4425 C CA . LEU B 1 215 ? 27.812 -5.859 11.633 1 82.94 215 LEU B CA 1
ATOM 4426 C C . LEU B 1 215 ? 26.297 -5.68 11.641 1 82.94 215 LEU B C 1
ATOM 4428 O O . LEU B 1 215 ? 25.562 -6.504 11.086 1 82.94 215 LEU B O 1
ATOM 4432 N N . ASP B 1 216 ? 25.906 -4.664 12.289 1 82.69 216 ASP B N 1
ATOM 4433 C CA . ASP B 1 216 ? 24.484 -4.359 12.289 1 82.69 216 ASP B CA 1
ATOM 4434 C C . ASP B 1 216 ? 23.969 -4.121 10.875 1 82.69 216 ASP B C 1
ATOM 4436 O O . ASP B 1 216 ? 22.906 -4.617 10.508 1 82.69 216 ASP B O 1
ATOM 4440 N N . LEU B 1 217 ? 24.703 -3.432 10.188 1 83.75 217 LEU B N 1
ATOM 4441 C CA . LEU B 1 217 ? 24.375 -3.143 8.797 1 83.75 217 LEU B CA 1
ATOM 4442 C C . LEU B 1 217 ? 24.281 -4.426 7.984 1 83.75 217 LEU B C 1
ATOM 4444 O O . LEU B 1 217 ? 23.328 -4.617 7.219 1 83.75 217 LEU B O 1
ATOM 4448 N N . LEU B 1 218 ? 25.25 -5.242 8.219 1 86 218 LEU B N 1
ATOM 4449 C CA . LEU B 1 218 ? 25.281 -6.512 7.496 1 86 218 LEU B CA 1
ATOM 4450 C C . LEU B 1 218 ? 24.078 -7.371 7.848 1 86 218 LEU B C 1
ATOM 4452 O O . LEU B 1 218 ? 23.422 -7.938 6.961 1 86 218 LEU B O 1
ATOM 4456 N N . GLN B 1 219 ? 23.797 -7.395 9.062 1 85.31 219 GLN B N 1
ATOM 4457 C CA . GLN B 1 219 ? 22.656 -8.188 9.516 1 85.31 219 GLN B CA 1
ATOM 4458 C C . GLN B 1 219 ? 21.359 -7.691 8.898 1 85.31 219 GLN B C 1
ATOM 4460 O O . GLN B 1 219 ? 20.531 -8.492 8.469 1 85.31 219 GLN B O 1
ATOM 4465 N N . ASP B 1 220 ? 21.203 -6.453 8.812 1 85.5 220 ASP B N 1
ATOM 4466 C CA . ASP B 1 220 ? 19.984 -5.863 8.289 1 85.5 220 ASP B CA 1
ATOM 4467 C C . ASP B 1 220 ? 19.812 -6.18 6.805 1 85.5 220 ASP B C 1
ATOM 4469 O O . ASP B 1 220 ? 18.719 -6.547 6.363 1 85.5 220 ASP B O 1
ATOM 4473 N N . VAL B 1 221 ? 20.828 -6.051 6.113 1 86.88 221 VAL B N 1
ATOM 4474 C CA . VAL B 1 221 ? 20.734 -6.25 4.668 1 86.88 221 VAL B CA 1
ATOM 4475 C C . VAL B 1 221 ? 20.5 -7.73 4.367 1 86.88 221 VAL B C 1
ATOM 4477 O O . VAL B 1 221 ? 19.766 -8.07 3.441 1 86.88 221 VAL B O 1
ATOM 4480 N N . ILE B 1 222 ? 21.125 -8.555 5.191 1 85.12 222 ILE B N 1
ATOM 4481 C CA . ILE B 1 222 ? 20.953 -9.992 5.004 1 85.12 222 ILE B CA 1
ATOM 4482 C C . ILE B 1 222 ? 19.516 -10.391 5.344 1 85.12 222 ILE B C 1
ATOM 4484 O O . ILE B 1 222 ? 18.906 -11.172 4.625 1 85.12 222 ILE B O 1
ATOM 4488 N N . LYS B 1 223 ? 19.094 -9.836 6.395 1 82.12 223 LYS B N 1
ATOM 4489 C CA . LYS B 1 223 ? 17.719 -10.109 6.785 1 82.12 223 LYS B CA 1
ATOM 4490 C C . LYS B 1 223 ? 16.734 -9.695 5.691 1 82.12 223 LYS B C 1
ATOM 4492 O O . LYS B 1 223 ? 15.797 -10.43 5.379 1 82.12 223 LYS B O 1
ATOM 4497 N N . ASP B 1 224 ? 16.969 -8.625 5.152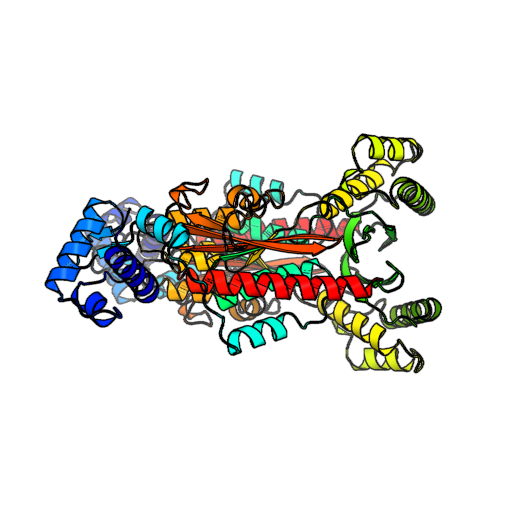 1 82.81 224 ASP B N 1
ATOM 4498 C CA . ASP B 1 224 ? 16.125 -8.117 4.078 1 82.81 224 ASP B CA 1
ATOM 4499 C C . ASP B 1 224 ? 16.203 -9.016 2.846 1 82.81 224 ASP B C 1
ATOM 4501 O O . ASP B 1 224 ? 15.18 -9.305 2.211 1 82.81 224 ASP B O 1
ATOM 4505 N N . ALA B 1 225 ? 17.359 -9.43 2.574 1 82.5 225 ALA B N 1
ATOM 4506 C CA . ALA B 1 225 ? 17.578 -10.266 1.401 1 82.5 225 ALA B CA 1
ATOM 4507 C C . ALA B 1 225 ? 16.953 -11.648 1.59 1 82.5 225 ALA B C 1
ATOM 4509 O O . ALA B 1 225 ? 16.5 -12.273 0.624 1 82.5 225 ALA B O 1
ATOM 4510 N N . ALA B 1 226 ? 16.938 -12.062 2.797 1 77.38 226 ALA B N 1
ATOM 4511 C CA . ALA B 1 226 ? 16.453 -13.406 3.094 1 77.38 226 ALA B CA 1
ATOM 4512 C C . ALA B 1 226 ? 14.938 -13.406 3.287 1 77.38 226 ALA B C 1
ATOM 4514 O O . ALA B 1 226 ? 14.305 -14.461 3.297 1 77.38 226 ALA B O 1
ATOM 4515 N N . SER B 1 227 ? 14.461 -12.25 3.436 1 72.5 227 SER B N 1
ATOM 4516 C CA . SER B 1 227 ? 13.023 -12.164 3.689 1 72.5 227 SER B CA 1
ATOM 4517 C C . SER B 1 227 ? 12.219 -12.523 2.443 1 72.5 227 SER B C 1
ATOM 4519 O O . SER B 1 227 ? 12.602 -12.156 1.329 1 72.5 227 SER B O 1
ATOM 4521 N N . GLU B 1 228 ? 11.367 -13.531 2.67 1 67.81 228 GLU B N 1
ATOM 4522 C CA . GLU B 1 228 ? 10.445 -13.836 1.583 1 67.81 228 GLU B CA 1
ATOM 4523 C C . GLU B 1 228 ? 9.445 -12.703 1.373 1 67.81 228 GLU B C 1
ATOM 4525 O O . GLU B 1 228 ? 8.695 -12.352 2.287 1 67.81 228 GLU B O 1
ATOM 4530 N N . GLN B 1 229 ? 9.641 -12.094 0.236 1 72.31 229 GLN B N 1
ATOM 4531 C CA . GLN B 1 229 ? 8.75 -10.961 -0.008 1 72.31 229 GLN B CA 1
ATOM 4532 C C . GLN B 1 229 ? 7.48 -11.406 -0.727 1 72.31 229 GLN B C 1
ATOM 4534 O O . GLN B 1 229 ? 7.543 -12.148 -1.706 1 72.31 229 GLN B O 1
ATOM 4539 N N . MET B 1 230 ? 6.391 -11.258 -0.073 1 83.75 230 MET B N 1
ATOM 4540 C CA . MET B 1 230 ? 5.074 -11.445 -0.676 1 83.75 230 MET B CA 1
ATOM 4541 C C . MET B 1 230 ? 4.453 -10.109 -1.062 1 83.75 230 MET B C 1
ATOM 4543 O O . MET B 1 230 ? 4.543 -9.141 -0.309 1 83.75 230 MET B O 1
ATOM 4547 N N . TYR B 1 231 ? 4.012 -10.133 -2.264 1 88.31 231 TYR B N 1
ATOM 4548 C CA . TYR B 1 231 ? 3.361 -8.922 -2.758 1 88.31 231 TYR B CA 1
ATOM 4549 C C . TYR B 1 231 ? 1.849 -9.102 -2.816 1 88.31 231 TYR B C 1
ATOM 4551 O O . TYR B 1 231 ? 1.358 -10.18 -3.17 1 88.31 231 TYR B O 1
ATOM 4559 N N . VAL B 1 232 ? 1.18 -8.039 -2.438 1 90.06 232 VAL B N 1
ATOM 4560 C CA . VAL B 1 232 ? -0.279 -8.078 -2.439 1 90.06 232 VAL B CA 1
ATOM 4561 C C . VAL B 1 232 ? -0.824 -6.93 -3.285 1 90.06 232 VAL B C 1
ATOM 4563 O O . VAL B 1 232 ? -0.283 -5.82 -3.26 1 90.06 232 VAL B O 1
ATOM 4566 N N . ASP B 1 233 ? -1.797 -7.25 -4.035 1 90.62 233 ASP B N 1
ATOM 4567 C CA . ASP B 1 233 ? -2.5 -6.219 -4.793 1 90.62 233 ASP B CA 1
ATOM 4568 C C . ASP B 1 233 ? -4.008 -6.441 -4.758 1 90.62 233 ASP B C 1
ATOM 4570 O O . ASP B 1 233 ? -4.469 -7.574 -4.59 1 90.62 233 ASP B O 1
ATOM 4574 N N . GLY B 1 234 ? -4.746 -5.348 -4.816 1 90.06 234 GLY B N 1
ATOM 4575 C CA . GLY B 1 234 ? -6.199 -5.426 -4.863 1 90.06 234 GLY B CA 1
ATOM 4576 C C . GLY B 1 234 ? -6.824 -5.691 -3.506 1 90.06 234 GLY B C 1
ATOM 4577 O O . GLY B 1 234 ? -7.82 -6.414 -3.408 1 90.06 234 GLY B O 1
ATOM 4578 N N . GLN B 1 235 ? -6.266 -5.223 -2.424 1 86.56 235 GLN B N 1
ATOM 4579 C CA . GLN B 1 235 ? -6.816 -5.391 -1.083 1 86.56 235 GLN B CA 1
ATOM 4580 C C . GLN B 1 235 ? -8.234 -4.836 -0.997 1 86.56 235 GLN B C 1
ATOM 4582 O O . GLN B 1 235 ? -9.094 -5.414 -0.326 1 86.56 235 GLN B O 1
ATOM 4587 N N . ILE B 1 236 ? -8.539 -3.838 -1.78 1 83.19 236 ILE B N 1
ATOM 4588 C CA . ILE B 1 236 ? -9.828 -3.16 -1.733 1 83.19 236 ILE B CA 1
ATOM 4589 C C . ILE B 1 236 ? -10.914 -4.066 -2.312 1 83.19 236 ILE B C 1
ATOM 4591 O O . ILE B 1 236 ? -12.102 -3.865 -2.061 1 83.19 236 ILE B O 1
ATOM 4595 N N . ASN B 1 237 ? -10.461 -5.035 -3.068 1 87.25 237 ASN B N 1
ATOM 4596 C CA . ASN B 1 237 ? -11.414 -5.941 -3.701 1 87.25 237 ASN B CA 1
ATOM 4597 C C . ASN B 1 237 ? -12.109 -6.832 -2.676 1 87.25 237 ASN B C 1
ATOM 4599 O O . ASN B 1 237 ? -13.125 -7.461 -2.979 1 87.25 237 ASN B O 1
ATOM 4603 N N . LEU B 1 238 ? -11.531 -6.867 -1.522 1 83.31 238 LEU B N 1
ATOM 4604 C CA . LEU B 1 238 ? -12.188 -7.578 -0.433 1 83.31 238 LEU B CA 1
ATOM 4605 C C . LEU B 1 238 ? -13.555 -6.977 -0.139 1 83.31 238 LEU B C 1
ATOM 4607 O O . LEU B 1 238 ? -14.445 -7.66 0.372 1 83.31 238 LEU B O 1
ATOM 4611 N N . LEU B 1 239 ? -13.688 -5.699 -0.531 1 76.56 239 LEU B N 1
ATOM 4612 C CA . LEU B 1 239 ? -14.906 -4.961 -0.225 1 76.56 239 LEU B CA 1
ATOM 4613 C C . LEU B 1 239 ? -15.961 -5.188 -1.299 1 76.56 239 LEU B C 1
ATOM 4615 O O . LEU B 1 239 ? -17.125 -4.832 -1.111 1 76.56 239 LEU B O 1
ATOM 4619 N N . SER B 1 240 ? -15.555 -5.582 -2.447 1 69.69 240 SER B N 1
ATOM 4620 C CA . SER B 1 240 ? -16.484 -5.715 -3.562 1 69.69 240 SER B CA 1
ATOM 4621 C C . SER B 1 240 ? -17.547 -6.773 -3.273 1 69.69 240 SER B C 1
ATOM 4623 O O . SER B 1 240 ? -18.641 -6.734 -3.842 1 69.69 240 SER B O 1
ATOM 4625 N N . ASN B 1 241 ? -17.234 -7.668 -2.484 1 60.12 241 ASN B N 1
ATOM 4626 C CA . ASN B 1 241 ? -18.172 -8.766 -2.326 1 60.12 241 ASN B CA 1
ATOM 4627 C C . ASN B 1 241 ? -18.875 -8.719 -0.968 1 60.12 241 ASN B C 1
ATOM 4629 O O . ASN B 1 241 ? -19.391 -9.727 -0.493 1 60.12 241 ASN B O 1
ATOM 4633 N N . TYR B 1 242 ? -18.703 -7.453 -0.408 1 56.81 242 TYR B N 1
ATOM 4634 C CA . TYR B 1 242 ? -19.266 -7.41 0.934 1 56.81 242 TYR B CA 1
ATOM 4635 C C . TYR B 1 242 ? -20.766 -7.137 0.881 1 56.81 242 TYR B C 1
ATOM 4637 O O . TYR B 1 242 ? -21.234 -6.332 0.07 1 56.81 242 TYR B O 1
ATOM 4645 N N . GLU B 1 243 ? -21.422 -8.062 1.247 1 53.94 243 GLU B N 1
ATOM 4646 C CA . GLU B 1 243 ? -22.797 -7.738 1.641 1 53.94 243 GLU B CA 1
ATOM 4647 C C . GLU B 1 243 ? -22.812 -6.891 2.908 1 53.94 243 GLU B C 1
ATOM 4649 O O . GLU B 1 243 ? -21.859 -6.902 3.689 1 53.94 243 GLU B O 1
ATOM 4654 N N . SER B 1 244 ? -23.641 -5.832 3.004 1 51.28 244 SER B N 1
ATOM 4655 C CA . SER B 1 244 ? -23.891 -4.754 3.953 1 51.28 244 SER B CA 1
ATOM 4656 C C . SER B 1 244 ? -23.297 -5.074 5.32 1 51.28 244 SER B C 1
ATOM 4658 O O . SER B 1 244 ? -22.703 -4.203 5.969 1 51.28 244 SER B O 1
ATOM 4660 N N . ASP B 1 245 ? -23.547 -6.336 5.863 1 53.94 245 ASP B N 1
ATOM 4661 C CA . ASP B 1 245 ? -23.562 -6.484 7.316 1 53.94 245 ASP B CA 1
ATOM 4662 C C . ASP B 1 245 ? -22.141 -6.676 7.859 1 53.94 245 ASP B C 1
ATOM 4664 O O . ASP B 1 245 ? -21.938 -6.688 9.07 1 53.94 245 ASP B O 1
ATOM 4668 N N . ASP B 1 246 ? -21.156 -6.664 6.992 1 70.38 246 ASP B N 1
ATOM 4669 C CA . ASP B 1 246 ? -19.984 -7.016 7.801 1 70.38 246 ASP B CA 1
ATOM 4670 C C . ASP B 1 246 ? -18.781 -6.168 7.418 1 70.38 246 ASP B C 1
ATOM 4672 O O . ASP B 1 246 ? -17.672 -6.695 7.238 1 70.38 246 ASP B O 1
ATOM 4676 N N . LEU B 1 247 ? -18.984 -4.906 7.375 1 74.19 247 LEU B N 1
ATOM 4677 C CA . LEU B 1 247 ? -17.906 -3.99 7.039 1 74.19 247 LEU B CA 1
ATOM 4678 C C . LEU B 1 247 ? -16.75 -4.113 8.039 1 74.19 247 LEU B C 1
ATOM 4680 O O . LEU B 1 247 ? -15.586 -4.039 7.656 1 74.19 247 LEU B O 1
ATOM 4684 N N . ALA B 1 248 ? -17.156 -4.312 9.234 1 76.88 248 ALA B N 1
ATOM 4685 C CA . ALA B 1 248 ? -16.141 -4.445 10.273 1 76.88 248 ALA B CA 1
ATOM 4686 C C . ALA B 1 248 ? -15.234 -5.645 10.008 1 76.88 248 ALA B C 1
ATOM 4688 O O . ALA B 1 248 ? -14.016 -5.566 10.203 1 76.88 248 ALA B O 1
ATOM 4689 N N . LYS B 1 249 ? -15.828 -6.645 9.539 1 78.88 249 LYS B N 1
ATOM 4690 C CA . LYS B 1 249 ? -15.07 -7.855 9.234 1 78.88 249 LYS B CA 1
ATOM 4691 C C . LYS B 1 249 ? -14.117 -7.633 8.062 1 78.88 249 LYS B C 1
ATOM 4693 O O . LYS B 1 249 ? -12.953 -8.039 8.117 1 78.88 249 LYS B O 1
ATOM 4698 N N . VAL B 1 250 ? -14.617 -6.973 7.137 1 80.25 250 VAL B N 1
ATOM 4699 C CA . VAL B 1 250 ? -13.828 -6.73 5.934 1 80.25 250 VAL B CA 1
ATOM 4700 C C . VAL B 1 250 ? -12.664 -5.793 6.258 1 80.25 250 VAL B C 1
ATOM 4702 O O . VAL B 1 250 ? -11.547 -5.992 5.781 1 80.25 250 VAL B O 1
ATOM 4705 N N . LYS B 1 251 ? -12.883 -4.828 7.09 1 79.94 251 LYS B N 1
ATOM 4706 C CA . LYS B 1 251 ? -11.836 -3.904 7.512 1 79.94 251 LYS B CA 1
ATOM 4707 C C . LYS B 1 251 ? -10.742 -4.633 8.289 1 79.94 251 LYS B C 1
ATOM 4709 O O . LYS B 1 251 ? -9.555 -4.359 8.109 1 79.94 251 LYS B O 1
ATOM 4714 N N . SER B 1 252 ? -11.234 -5.492 9.094 1 80.81 252 SER B N 1
ATOM 4715 C CA . SER B 1 252 ? -10.273 -6.277 9.867 1 80.81 252 SER B CA 1
ATOM 4716 C C . SER B 1 252 ? -9.414 -7.148 8.961 1 80.81 252 SER B C 1
ATOM 4718 O O . SER B 1 252 ? -8.203 -7.25 9.156 1 80.81 252 SER B O 1
ATOM 4720 N N . LEU B 1 253 ? -10.102 -7.691 7.996 1 81.81 253 LEU B N 1
ATOM 4721 C CA . LEU B 1 253 ? -9.375 -8.516 7.039 1 81.81 253 LEU B CA 1
ATOM 4722 C C . LEU B 1 253 ? -8.383 -7.68 6.242 1 81.81 253 LEU B C 1
ATOM 4724 O O . LEU B 1 253 ? -7.246 -8.094 6.027 1 81.81 253 LEU B O 1
ATOM 4728 N N . TYR B 1 254 ? -8.758 -6.562 5.926 1 82.38 254 TYR B N 1
ATOM 4729 C CA . TYR B 1 254 ? -7.898 -5.637 5.195 1 82.38 254 TYR B CA 1
ATOM 4730 C C . TYR B 1 254 ? -6.652 -5.297 6.008 1 82.38 254 TYR B C 1
ATOM 4732 O O . TYR B 1 254 ? -5.535 -5.332 5.488 1 82.38 254 TYR B O 1
ATOM 4740 N N . LYS B 1 255 ? -6.918 -4.961 7.188 1 79.12 255 LYS B N 1
ATOM 4741 C CA . LYS B 1 255 ? -5.816 -4.555 8.055 1 79.12 255 LYS B CA 1
ATOM 4742 C C . LYS B 1 255 ? -4.828 -5.699 8.258 1 79.12 255 LYS B C 1
ATOM 4744 O O . LYS B 1 255 ? -3.615 -5.477 8.305 1 79.12 255 LYS B O 1
ATOM 4749 N N . LEU B 1 256 ? -5.328 -6.816 8.281 1 78 256 LEU B N 1
ATOM 4750 C CA . LEU B 1 256 ? -4.469 -7.988 8.438 1 78 256 LEU B CA 1
ATOM 4751 C C . LEU B 1 256 ? -3.609 -8.203 7.199 1 78 256 LEU B C 1
ATOM 4753 O O . LEU B 1 256 ? -2.426 -8.539 7.309 1 78 256 LEU B O 1
ATOM 4757 N N . ILE B 1 257 ? -4.188 -7.984 6.078 1 80.75 257 ILE B N 1
ATOM 4758 C CA . ILE B 1 257 ? -3.479 -8.188 4.82 1 80.75 257 ILE B CA 1
ATOM 4759 C C . ILE B 1 257 ? -2.459 -7.07 4.617 1 80.75 257 ILE B C 1
ATOM 4761 O O . ILE B 1 257 ? -1.355 -7.309 4.121 1 80.75 257 ILE B O 1
ATOM 4765 N N . ASP B 1 258 ? -2.879 -5.961 4.996 1 74.19 258 ASP B N 1
ATOM 4766 C CA . ASP B 1 258 ? -2.037 -4.785 4.805 1 74.19 258 ASP B CA 1
ATOM 4767 C C . ASP B 1 258 ? -0.785 -4.859 5.676 1 74.19 258 ASP B C 1
ATOM 4769 O O . ASP B 1 258 ? 0.259 -4.309 5.316 1 74.19 258 ASP B O 1
ATOM 4773 N N . GLN B 1 259 ? -0.998 -5.484 6.832 1 66.44 259 GLN B N 1
ATOM 4774 C CA . GLN B 1 259 ? 0.165 -5.645 7.699 1 66.44 259 GLN B CA 1
ATOM 4775 C C . GLN B 1 259 ? 1.01 -6.84 7.273 1 66.44 259 GLN B C 1
ATOM 4777 O O . GLN B 1 259 ? 0.611 -7.988 7.469 1 66.44 259 GLN B O 1
ATOM 4782 N N . ASN B 1 260 ? 1.541 -6.945 5.977 1 59.31 260 ASN B N 1
ATOM 4783 C CA . ASN B 1 260 ? 2.322 -7.883 5.176 1 59.31 260 ASN B CA 1
ATOM 4784 C C . ASN B 1 260 ? 2.684 -9.133 5.973 1 59.31 260 ASN B C 1
ATOM 4786 O O . ASN B 1 260 ? 2.652 -10.242 5.441 1 59.31 260 ASN B O 1
ATOM 4790 N N . ASP B 1 261 ? 3.072 -9.086 7.32 1 57.91 261 ASP B N 1
ATOM 4791 C CA . ASP B 1 261 ? 3.637 -10.258 7.984 1 57.91 261 ASP B CA 1
ATOM 4792 C C . ASP B 1 261 ? 2.578 -11.344 8.18 1 57.91 261 ASP B C 1
ATOM 4794 O O . ASP B 1 261 ? 2.898 -12.531 8.188 1 57.91 261 ASP B O 1
ATOM 4798 N N . ALA B 1 262 ? 1.34 -10.992 8.078 1 55.22 262 ALA B N 1
ATOM 4799 C CA . ALA B 1 262 ? 0.289 -11.906 8.523 1 55.22 262 ALA B CA 1
ATOM 4800 C C . ALA B 1 262 ? -0.271 -12.703 7.352 1 55.22 262 ALA B C 1
ATOM 4802 O O . ALA B 1 262 ? -0.798 -13.805 7.539 1 55.22 262 ALA B O 1
ATOM 4803 N N . ILE B 1 263 ? -0.022 -12.227 6.199 1 61.19 263 ILE B N 1
ATOM 4804 C CA . ILE B 1 263 ? -0.702 -12.852 5.07 1 61.19 263 ILE B CA 1
ATOM 4805 C C . ILE B 1 263 ? -0.078 -14.211 4.781 1 61.19 263 ILE B C 1
ATOM 4807 O O . ILE B 1 263 ? -0.78 -15.156 4.414 1 61.19 263 ILE B O 1
ATOM 4811 N N . SER B 1 264 ? 1.192 -14.164 5.07 1 62.22 264 SER B N 1
ATOM 4812 C CA . SER B 1 264 ? 1.851 -15.445 4.828 1 62.22 264 SER B CA 1
ATOM 4813 C C . SER B 1 264 ? 1.243 -16.547 5.691 1 62.22 264 SER B C 1
ATOM 4815 O O . SER B 1 264 ? 1.034 -17.672 5.219 1 62.22 264 SER B O 1
ATOM 4817 N N . SER B 1 265 ? 0.996 -16.141 6.902 1 61.19 265 SER B N 1
ATOM 4818 C CA . SER B 1 265 ? 0.425 -17.125 7.816 1 61.19 265 SER B CA 1
ATOM 4819 C C . SER B 1 265 ? -1.024 -17.438 7.461 1 61.19 265 SER B C 1
ATOM 4821 O O . SER B 1 265 ? -1.481 -18.578 7.633 1 61.19 265 SER B O 1
ATOM 4823 N N . LEU B 1 266 ? -1.543 -16.453 7.094 1 58.41 266 LEU B N 1
ATOM 4824 C CA . LEU B 1 266 ? -2.955 -16.609 6.766 1 58.41 266 LEU B CA 1
ATOM 4825 C C . LEU B 1 266 ? -3.131 -17.5 5.535 1 58.41 266 LEU B C 1
ATOM 4827 O O . LEU B 1 266 ? -4.031 -18.328 5.492 1 58.41 266 LEU B O 1
ATOM 4831 N N . ILE B 1 267 ? -2.34 -17.156 4.633 1 55.91 267 ILE B N 1
ATOM 4832 C CA . ILE B 1 267 ? -2.529 -17.906 3.395 1 55.91 267 ILE B CA 1
ATOM 4833 C C . ILE B 1 267 ? -1.879 -19.281 3.52 1 55.91 267 ILE B C 1
ATOM 4835 O O . ILE B 1 267 ? -2.041 -20.125 2.645 1 55.91 267 ILE B O 1
ATOM 4839 N N . GLY B 1 268 ? -1.551 -19.516 4.82 1 55.12 268 GLY B N 1
ATOM 4840 C CA . GLY B 1 268 ? -0.994 -20.859 4.961 1 55.12 268 GLY B CA 1
ATOM 4841 C C . GLY B 1 268 ? -0.048 -21.219 3.834 1 55.12 268 GLY B C 1
ATOM 4842 O O . GLY B 1 268 ? 0.004 -22.391 3.42 1 55.12 268 GLY B O 1
ATOM 4843 N N . PHE B 1 269 ? 0.33 -20.125 3.193 1 51.62 269 PHE B N 1
ATOM 4844 C CA . PHE B 1 269 ? 1.168 -20.312 2.014 1 51.62 269 PHE B CA 1
ATOM 4845 C C . PHE B 1 269 ? 2.58 -20.734 2.41 1 51.62 269 PHE B C 1
ATOM 4847 O O . PHE B 1 269 ? 3.324 -19.938 2.994 1 51.62 269 PHE B O 1
ATOM 4854 N N . ASN B 1 270 ? 2.6 -21.859 2.836 1 54.16 270 ASN B N 1
ATOM 4855 C CA . ASN B 1 270 ? 3.953 -22.391 2.984 1 54.16 270 ASN B CA 1
ATOM 4856 C C . ASN B 1 270 ? 4.527 -22.844 1.645 1 54.16 270 ASN B C 1
ATOM 4858 O O . ASN B 1 270 ? 4.094 -23.844 1.088 1 54.16 270 ASN B O 1
ATOM 4862 N N . PRO B 1 271 ? 5.176 -21.859 1.045 1 50.97 271 PRO B N 1
ATOM 4863 C CA . PRO B 1 271 ? 5.777 -22.266 -0.227 1 50.97 271 PRO B CA 1
ATOM 4864 C C . PRO B 1 271 ? 6.367 -23.672 -0.174 1 50.97 271 PRO B C 1
ATOM 4866 O O . PRO B 1 271 ? 6.652 -24.266 -1.218 1 50.97 271 PRO B O 1
ATOM 4869 N N . LYS B 1 272 ? 6.539 -24.141 1.139 1 53.88 272 LYS B N 1
ATOM 4870 C CA . LYS B 1 272 ? 7.156 -25.453 1.309 1 53.88 272 LYS B CA 1
ATOM 4871 C C . LYS B 1 272 ? 6.125 -26.578 1.152 1 53.88 272 LYS B C 1
ATOM 4873 O O . LYS B 1 272 ? 6.48 -27.75 1.072 1 53.88 272 LYS B O 1
ATOM 4878 N N . ASP B 1 273 ? 4.891 -26.156 1.181 1 54.28 273 ASP B N 1
ATOM 4879 C CA . ASP B 1 273 ? 3.889 -27.203 1.101 1 54.28 273 ASP B CA 1
ATOM 4880 C C . ASP B 1 273 ? 3.715 -27.688 -0.337 1 54.28 273 ASP B C 1
ATOM 4882 O O . ASP B 1 273 ? 3.553 -26.891 -1.254 1 54.28 273 ASP B O 1
ATOM 4886 N N . GLU B 1 274 ? 4.27 -28.828 -0.547 1 51.38 274 GLU B N 1
ATOM 4887 C CA . GLU B 1 274 ? 4.043 -29.453 -1.842 1 51.38 274 GLU B CA 1
ATOM 4888 C C . GLU B 1 274 ? 2.551 -29.609 -2.133 1 51.38 274 GLU B C 1
ATOM 4890 O O . GLU B 1 274 ? 1.781 -30.016 -1.262 1 51.38 274 GLU B O 1
ATOM 4895 N N . ILE B 1 275 ? 1.972 -28.656 -2.934 1 53.94 275 ILE B N 1
ATOM 4896 C CA . ILE B 1 275 ? 0.613 -28.938 -3.389 1 53.94 275 ILE B CA 1
ATOM 4897 C C . ILE B 1 275 ? 0.517 -30.375 -3.881 1 53.94 275 ILE B C 1
ATOM 4899 O O . ILE B 1 275 ? 1.241 -30.781 -4.797 1 53.94 275 ILE B O 1
ATOM 4903 N N . LYS B 1 276 ? 0.208 -31.359 -2.934 1 48.19 276 LYS B N 1
ATOM 4904 C CA . LYS B 1 276 ? 0.042 -32.781 -3.281 1 48.19 276 LYS B CA 1
ATOM 4905 C C . LYS B 1 276 ? -0.695 -32.938 -4.609 1 48.19 276 LYS B C 1
ATOM 4907 O O . LYS B 1 276 ? -1.783 -32.375 -4.789 1 48.19 276 LYS B O 1
ATOM 4912 N N . ASN B 1 277 ? -0.01 -33.031 -5.66 1 46 277 ASN B N 1
ATOM 4913 C CA . ASN B 1 277 ? -0.425 -33.344 -7.023 1 46 277 ASN B CA 1
ATOM 4914 C C . ASN B 1 277 ? -1.552 -34.375 -7.055 1 46 277 ASN B C 1
ATOM 4916 O O . ASN B 1 277 ? -1.632 -35.188 -7.973 1 46 277 ASN B O 1
ATOM 4920 N N . ASP B 1 278 ? -2.158 -34.625 -5.965 1 45.91 278 ASP B N 1
ATOM 4921 C CA . ASP B 1 278 ? -3.129 -35.688 -6.281 1 45.91 278 ASP B CA 1
ATOM 4922 C C . ASP B 1 278 ? -4.223 -35.156 -7.207 1 45.91 278 ASP B C 1
ATOM 4924 O O . ASP B 1 278 ? -5.066 -35.906 -7.68 1 45.91 278 ASP B O 1
ATOM 4928 N N . SER B 1 279 ? -4.438 -33.875 -7.254 1 50.88 279 SER B N 1
ATOM 4929 C CA . SER B 1 279 ? -5.562 -33.438 -8.07 1 50.88 279 SER B CA 1
ATOM 4930 C C . SER B 1 279 ? -5.102 -32.969 -9.445 1 50.88 279 SER B C 1
ATOM 4932 O O . SER B 1 279 ? -3.926 -32.656 -9.641 1 50.88 279 SER B O 1
ATOM 4934 N N . LYS B 1 280 ? -5.887 -33.281 -10.453 1 55.19 280 LYS B N 1
ATOM 4935 C CA . LYS B 1 280 ? -5.781 -32.938 -11.867 1 55.19 280 LYS B CA 1
ATOM 4936 C C . LYS B 1 280 ? -5.316 -31.5 -12.055 1 55.19 280 LYS B C 1
ATOM 4938 O O . LYS B 1 280 ? -4.805 -31.141 -13.117 1 55.19 280 LYS B O 1
ATOM 494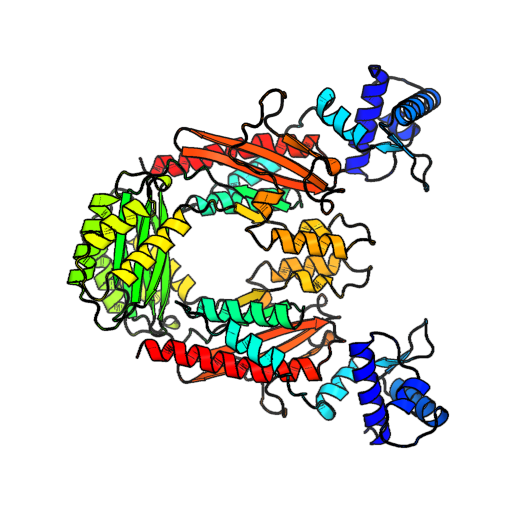3 N N . SER B 1 281 ? -5.52 -30.688 -10.945 1 63.5 281 SER B N 1
ATOM 4944 C CA . SER B 1 281 ? -5.195 -29.281 -11.156 1 63.5 281 SER B CA 1
ATOM 4945 C C . SER B 1 281 ? -4.023 -28.844 -10.281 1 63.5 281 SER B C 1
ATOM 4947 O O . SER B 1 281 ? -3.814 -29.391 -9.195 1 63.5 281 SER B O 1
ATOM 4949 N N . LYS B 1 282 ? -3.113 -28.078 -10.867 1 79 282 LYS B N 1
ATOM 4950 C CA . LYS B 1 282 ? -1.963 -27.5 -10.172 1 79 282 LYS B CA 1
ATOM 4951 C C . LYS B 1 282 ? -2.375 -26.312 -9.305 1 79 282 LYS B C 1
ATOM 4953 O O . LYS B 1 282 ? -1.522 -25.594 -8.789 1 79 282 LYS B O 1
ATOM 4958 N N . VAL B 1 283 ? -3.709 -26.188 -9.18 1 89.88 283 VAL B N 1
ATOM 4959 C CA . VAL B 1 283 ? -4.246 -25.109 -8.375 1 89.88 283 VAL B CA 1
ATOM 4960 C C . VAL B 1 283 ? -4.984 -25.672 -7.164 1 89.88 283 VAL B C 1
ATOM 4962 O O . VAL B 1 283 ? -5.848 -26.531 -7.309 1 89.88 283 VAL B O 1
ATOM 4965 N N . GLN B 1 284 ? -4.629 -25.266 -6.02 1 89.62 284 GLN B N 1
ATOM 4966 C CA . GLN B 1 284 ? -5.293 -25.656 -4.781 1 89.62 284 GLN B CA 1
ATOM 4967 C C . GLN B 1 284 ? -6.359 -24.641 -4.383 1 89.62 284 GLN B C 1
ATOM 4969 O O . GLN B 1 284 ? -6.125 -23.438 -4.445 1 89.62 284 GLN B O 1
ATOM 4974 N N . VAL B 1 285 ? -7.531 -25.172 -4.027 1 91.31 285 VAL B N 1
ATOM 4975 C CA . VAL B 1 285 ? -8.609 -24.297 -3.588 1 91.31 285 VAL B CA 1
ATOM 4976 C C . VAL B 1 285 ? -8.977 -24.609 -2.141 1 91.31 285 VAL B C 1
ATOM 4978 O O . VAL B 1 285 ? -9.266 -25.766 -1.806 1 91.31 285 VAL B O 1
ATOM 4981 N N . LYS B 1 286 ? -8.891 -23.641 -1.331 1 90.56 286 LYS B N 1
ATOM 4982 C CA . LYS B 1 286 ? -9.367 -23.75 0.044 1 90.56 286 LYS B CA 1
ATOM 4983 C C . LYS B 1 286 ? -10.609 -22.891 0.26 1 90.56 286 LYS B C 1
ATOM 4985 O O . LYS B 1 286 ? -10.633 -21.719 -0.124 1 90.56 286 LYS B O 1
ATOM 4990 N N . LEU B 1 287 ? -11.633 -23.531 0.88 1 91.44 287 LEU B N 1
ATOM 4991 C CA . LEU B 1 287 ? -12.883 -22.828 1.154 1 91.44 287 LEU B CA 1
ATOM 4992 C C . LEU B 1 287 ? -12.938 -22.359 2.602 1 91.44 287 LEU B C 1
ATOM 4994 O O . LEU B 1 287 ? -12.156 -22.812 3.439 1 91.44 287 LEU B O 1
ATOM 4998 N N . GLY B 1 288 ? -13.758 -21.328 2.977 1 83.62 288 GLY B N 1
ATOM 4999 C CA . GLY B 1 288 ? -13.883 -20.625 4.238 1 83.62 288 GLY B CA 1
ATOM 5000 C C . GLY B 1 288 ? -13.586 -21.484 5.445 1 83.62 288 GLY B C 1
ATOM 5001 O O . GLY B 1 288 ? -12.617 -21.234 6.164 1 83.62 288 GLY B O 1
ATOM 5002 N N . SER B 1 289 ? -14.266 -22.609 5.582 1 79.44 289 SER B N 1
ATOM 5003 C CA . SER B 1 289 ? -14.078 -23.453 6.766 1 79.44 289 SER B CA 1
ATOM 5004 C C . SER B 1 289 ? -12.711 -24.125 6.758 1 79.44 289 SER B C 1
ATOM 5006 O O . SER B 1 289 ? -12.242 -24.594 7.793 1 79.44 289 SER B O 1
ATOM 5008 N N . GLU B 1 290 ? -12.094 -24.109 5.621 1 83.69 290 GLU B N 1
ATOM 5009 C CA . GLU B 1 290 ? -10.781 -24.734 5.484 1 83.69 290 GLU B CA 1
ATOM 5010 C C . GLU B 1 290 ? -9.664 -23.734 5.758 1 83.69 290 GLU B C 1
ATOM 5012 O O . GLU B 1 290 ? -8.5 -24.109 5.867 1 83.69 290 GLU B O 1
ATOM 5017 N N . LEU B 1 291 ? -10.086 -22.516 5.879 1 82.19 291 LEU B N 1
ATOM 5018 C CA . LEU B 1 291 ? -9.102 -21.469 6.129 1 82.19 291 LEU B CA 1
ATOM 5019 C C . LEU B 1 291 ? -8.93 -21.234 7.625 1 82.19 291 LEU B C 1
ATOM 5021 O O . LEU B 1 291 ? -9.812 -21.562 8.414 1 82.19 291 LEU B O 1
ATOM 5025 N N . GLN B 1 292 ? -7.852 -20.672 7.988 1 74.81 292 GLN B N 1
ATOM 5026 C CA . GLN B 1 292 ? -7.406 -20.641 9.383 1 74.81 292 GLN B CA 1
ATOM 5027 C C . GLN B 1 292 ? -8.172 -19.594 10.172 1 74.81 292 GLN B C 1
ATOM 5029 O O . GLN B 1 292 ? -8.312 -19.703 11.391 1 74.81 292 GLN B O 1
ATOM 5034 N N . SER B 1 293 ? -8.648 -18.625 9.539 1 77.56 293 SER B N 1
ATOM 5035 C CA . SER B 1 293 ? -9.273 -17.516 10.25 1 77.56 293 SER B CA 1
ATOM 5036 C C . SER B 1 293 ? -10.773 -17.453 9.992 1 77.56 293 SER B C 1
ATOM 5038 O O . SER B 1 293 ? -11.219 -17.641 8.852 1 77.56 293 SER B O 1
ATOM 5040 N N . ASP B 1 294 ? -11.539 -17.156 11.07 1 82.06 294 ASP B N 1
ATOM 5041 C CA . ASP B 1 294 ? -12.977 -16.969 10.945 1 82.06 294 ASP B CA 1
ATOM 5042 C C . ASP B 1 294 ? -13.305 -15.773 10.055 1 82.06 294 ASP B C 1
ATOM 5044 O O . ASP B 1 294 ? -14.391 -15.703 9.477 1 82.06 294 ASP B O 1
ATOM 5048 N N . LEU B 1 295 ? -12.297 -14.914 9.992 1 80 295 LEU B N 1
ATOM 5049 C CA . LEU B 1 295 ? -12.492 -13.734 9.164 1 80 295 LEU B CA 1
ATOM 5050 C C . LEU B 1 295 ? -12.594 -14.109 7.691 1 80 295 LEU B C 1
ATOM 5052 O O . LEU B 1 295 ? -13.102 -13.328 6.879 1 80 295 LEU B O 1
ATOM 5056 N N . LEU B 1 296 ? -12.195 -15.391 7.387 1 84.31 296 LEU B N 1
ATOM 5057 C CA . LEU B 1 296 ? -12.148 -15.805 5.988 1 84.31 296 LEU B CA 1
ATOM 5058 C C . LEU B 1 296 ? -13.258 -16.797 5.676 1 84.31 296 LEU B C 1
ATOM 5060 O O . LEU B 1 296 ? -13.234 -17.453 4.633 1 84.31 296 LEU B O 1
ATOM 5064 N N . GLU B 1 297 ? -14.258 -16.906 6.5 1 84.44 297 GLU B N 1
ATOM 5065 C CA . GLU B 1 297 ? -15.297 -17.922 6.383 1 84.44 297 GLU B CA 1
ATOM 5066 C C . GLU B 1 297 ? -16.062 -17.797 5.066 1 84.44 297 GLU B C 1
ATOM 5068 O O . GLU B 1 297 ? -16.516 -18.781 4.5 1 84.44 297 GLU B O 1
ATOM 5073 N N . ASP B 1 298 ? -16.203 -16.609 4.598 1 84.81 298 ASP B N 1
ATOM 5074 C CA . ASP B 1 298 ? -16.984 -16.359 3.387 1 84.81 298 ASP B CA 1
ATOM 5075 C C . ASP B 1 298 ? -16.078 -16.188 2.172 1 84.81 298 ASP B C 1
ATOM 5077 O O . ASP B 1 298 ? -16.516 -15.688 1.132 1 84.81 298 ASP B O 1
ATOM 5081 N N . TYR B 1 299 ? -14.797 -16.609 2.422 1 88.12 299 TYR B N 1
ATOM 5082 C CA . TYR B 1 299 ? -13.828 -16.438 1.347 1 88.12 299 TYR B CA 1
ATOM 5083 C C . TYR B 1 299 ? -13.227 -17.781 0.939 1 88.12 299 TYR B C 1
ATOM 5085 O O . TYR B 1 299 ? -13.383 -18.781 1.65 1 88.12 299 TYR B O 1
ATOM 5093 N N . SER B 1 300 ? -12.703 -17.766 -0.262 1 91.25 300 SER B N 1
ATOM 5094 C CA . SER B 1 300 ? -11.914 -18.891 -0.766 1 91.25 300 SER B CA 1
ATOM 5095 C C . SER B 1 300 ? -10.547 -18.422 -1.25 1 91.25 300 SER B C 1
ATOM 5097 O O . SER B 1 300 ? -10.383 -17.281 -1.674 1 91.25 300 SER B O 1
ATOM 5099 N N . LEU B 1 301 ? -9.617 -19.328 -1.112 1 91.19 301 LEU B N 1
ATOM 5100 C CA . LEU B 1 301 ? -8.242 -19.047 -1.525 1 91.19 301 LEU B CA 1
ATOM 5101 C C . LEU B 1 301 ? -7.789 -20.031 -2.6 1 91.19 301 LEU B C 1
ATOM 5103 O O . LEU B 1 301 ? -7.809 -21.25 -2.385 1 91.19 301 LEU B O 1
ATOM 5107 N N . LEU B 1 302 ? -7.488 -19.484 -3.744 1 93.25 302 LEU B N 1
ATOM 5108 C CA . LEU B 1 302 ? -6.875 -20.281 -4.809 1 93.25 302 LEU B CA 1
ATOM 5109 C C . LEU B 1 302 ? -5.363 -20.062 -4.84 1 93.25 302 LEU B C 1
ATOM 5111 O O . LEU B 1 302 ? -4.898 -18.922 -4.879 1 93.25 302 LEU B O 1
ATOM 5115 N N . THR B 1 303 ? -4.613 -21.156 -4.816 1 91.94 303 THR B N 1
ATOM 5116 C CA . THR B 1 303 ? -3.158 -21.062 -4.789 1 91.94 303 THR B CA 1
ATOM 5117 C C . THR B 1 303 ? -2.535 -21.906 -5.891 1 91.94 303 THR B C 1
ATOM 5119 O O . THR B 1 303 ? -2.945 -23.047 -6.102 1 91.94 303 THR B O 1
ATOM 5122 N N . ALA B 1 304 ? -1.646 -21.344 -6.586 1 91.69 304 ALA B N 1
ATOM 5123 C CA . ALA B 1 304 ? -0.883 -22.062 -7.602 1 91.69 304 ALA B CA 1
ATOM 5124 C C . ALA B 1 304 ? 0.617 -21.875 -7.398 1 91.69 304 ALA B C 1
ATOM 5126 O O . ALA B 1 304 ? 1.072 -20.766 -7.102 1 91.69 304 ALA B O 1
ATOM 5127 N N . GLN B 1 305 ? 1.292 -22.953 -7.582 1 90.38 305 GLN B N 1
ATOM 5128 C CA . GLN B 1 305 ? 2.748 -22.891 -7.508 1 90.38 305 GLN B CA 1
ATOM 5129 C C . GLN B 1 305 ? 3.371 -22.906 -8.898 1 90.38 305 GLN B C 1
ATOM 5131 O O . GLN B 1 305 ? 2.822 -23.516 -9.828 1 90.38 305 GLN B O 1
ATOM 5136 N N . TYR B 1 306 ? 4.375 -22.188 -9.031 1 91 306 TYR B N 1
ATOM 5137 C CA . TYR B 1 306 ? 5.16 -22.25 -10.258 1 91 306 TYR B CA 1
ATOM 5138 C C . TYR B 1 306 ? 6.629 -22.531 -9.961 1 91 306 TYR B C 1
ATOM 5140 O O . TYR B 1 306 ? 7.117 -22.203 -8.875 1 91 306 TYR B O 1
ATOM 5148 N N . SER B 1 307 ? 7.25 -23.172 -10.867 1 88.94 307 SER B N 1
ATOM 5149 C CA . SER B 1 307 ? 8.648 -23.562 -10.695 1 88.94 307 SER B CA 1
ATOM 5150 C C . SER B 1 307 ? 9.547 -22.875 -11.719 1 88.94 307 SER B C 1
ATOM 5152 O O . SER B 1 307 ? 9.18 -22.75 -12.891 1 88.94 307 SER B O 1
ATOM 5154 N N . VAL B 1 308 ? 10.602 -22.438 -11.203 1 89.12 308 VAL B N 1
ATOM 5155 C CA . VAL B 1 308 ? 11.578 -21.797 -12.078 1 89.12 308 VAL B CA 1
ATOM 5156 C C . VAL B 1 308 ? 12.898 -22.578 -12.047 1 89.12 308 VAL B C 1
ATOM 5158 O O . VAL B 1 308 ? 13.969 -21.984 -11.898 1 89.12 308 VAL B O 1
ATOM 5161 N N . GLY B 1 309 ? 12.781 -23.828 -12.07 1 82.75 309 GLY B N 1
ATOM 5162 C CA . GLY B 1 309 ? 13.953 -24.703 -12.125 1 82.75 309 GLY B CA 1
ATOM 5163 C C . GLY B 1 309 ? 14.836 -24.594 -10.898 1 82.75 309 GLY B C 1
ATOM 5164 O O . GLY B 1 309 ? 14.359 -24.719 -9.766 1 82.75 309 GLY B O 1
ATOM 5165 N N . LYS B 1 310 ? 16.125 -24.266 -11.148 1 79.06 310 LYS B N 1
ATOM 5166 C CA . LYS B 1 310 ? 17.125 -24.234 -10.078 1 79.06 310 LYS B CA 1
ATOM 5167 C C . LYS B 1 310 ? 16.891 -23.047 -9.148 1 79.06 310 LYS B C 1
ATOM 5169 O O . LYS B 1 310 ? 17.453 -22.984 -8.055 1 79.06 310 LYS B O 1
ATOM 5174 N N . TYR B 1 311 ? 16.078 -22.188 -9.617 1 81.06 311 TYR B N 1
ATOM 5175 C CA . TYR B 1 311 ? 15.875 -20.969 -8.828 1 81.06 311 TYR B CA 1
ATOM 5176 C C . TYR B 1 311 ? 14.75 -21.156 -7.82 1 81.06 311 TYR B C 1
ATOM 5178 O O . TYR B 1 311 ? 14.492 -20.266 -6.996 1 81.06 311 TYR B O 1
ATOM 5186 N N . GLY B 1 312 ? 14.078 -22.25 -7.941 1 82.94 312 GLY B N 1
ATOM 5187 C CA . GLY B 1 312 ? 13.117 -22.562 -6.898 1 82.94 312 GLY B CA 1
ATOM 5188 C C . GLY B 1 312 ? 11.672 -22.391 -7.336 1 82.94 312 GLY B C 1
ATOM 5189 O O . GLY B 1 312 ? 11.383 -22.406 -8.531 1 82.94 312 GLY B O 1
ATOM 5190 N N . LYS B 1 313 ? 10.836 -22.344 -6.281 1 86.88 313 LYS B N 1
ATOM 5191 C CA . LYS B 1 313 ? 9.406 -22.266 -6.535 1 86.88 313 LYS B CA 1
ATOM 5192 C C . LYS B 1 313 ? 8.812 -20.984 -5.973 1 86.88 313 LYS B C 1
ATOM 5194 O O . LYS B 1 313 ? 9.289 -20.453 -4.965 1 86.88 313 LYS B O 1
ATOM 5199 N N . GLY B 1 314 ? 7.871 -20.484 -6.695 1 88.19 314 GLY B N 1
ATOM 5200 C CA . GLY B 1 314 ? 7.059 -19.375 -6.223 1 88.19 314 GLY B CA 1
ATOM 5201 C C . GLY B 1 314 ? 5.578 -19.703 -6.16 1 88.19 314 GLY B C 1
ATOM 5202 O O . GLY B 1 314 ? 5.164 -20.797 -6.535 1 88.19 314 GLY B O 1
ATOM 5203 N N . THR B 1 315 ? 4.879 -18.781 -5.609 1 90.06 315 THR B N 1
ATOM 5204 C CA . THR B 1 315 ? 3.455 -19.016 -5.418 1 90.06 315 THR B CA 1
ATOM 5205 C C . THR B 1 315 ? 2.641 -17.781 -5.777 1 90.06 315 THR B C 1
ATOM 5207 O O . THR B 1 315 ? 3.049 -16.656 -5.484 1 90.06 315 THR B O 1
ATOM 5210 N N . ILE B 1 316 ? 1.55 -18 -6.41 1 92.94 316 ILE B N 1
ATOM 5211 C CA . ILE B 1 316 ? 0.551 -16.969 -6.637 1 92.94 316 ILE B CA 1
ATOM 5212 C C . ILE B 1 316 ? -0.792 -17.406 -6.062 1 92.94 316 ILE B C 1
ATOM 5214 O O . ILE B 1 316 ? -1.076 -18.609 -5.98 1 92.94 316 ILE B O 1
ATOM 5218 N N . ALA B 1 317 ? -1.551 -16.391 -5.652 1 92.81 317 ALA B N 1
ATOM 5219 C CA . ALA B 1 317 ? -2.822 -16.75 -5.027 1 92.81 317 ALA B CA 1
ATOM 5220 C C . ALA B 1 317 ? -3.875 -15.68 -5.27 1 92.81 317 ALA B C 1
ATOM 5222 O O . ALA B 1 317 ? -3.539 -14.516 -5.488 1 92.81 317 ALA B O 1
ATOM 5223 N N . LEU B 1 318 ? -5.133 -16.141 -5.266 1 93.94 318 LEU B N 1
ATOM 5224 C CA . LEU B 1 318 ? -6.301 -15.266 -5.332 1 93.94 318 LEU B CA 1
ATOM 5225 C C . LEU B 1 318 ? -7.211 -15.484 -4.133 1 93.94 318 LEU B C 1
ATOM 5227 O O . LEU B 1 318 ? -7.543 -16.625 -3.801 1 93.94 318 LEU B O 1
ATOM 5231 N N . LEU B 1 319 ? -7.52 -14.406 -3.486 1 91.5 319 LEU B N 1
ATOM 5232 C CA . LEU B 1 319 ? -8.492 -14.438 -2.404 1 91.5 319 LEU B CA 1
ATOM 5233 C C . LEU B 1 319 ? -9.781 -13.727 -2.812 1 91.5 319 LEU B C 1
ATOM 5235 O O . LEU B 1 319 ? -9.766 -12.539 -3.139 1 91.5 319 LEU B O 1
ATOM 5239 N N . GLY B 1 320 ? -10.867 -14.477 -2.818 1 90.88 320 GLY B N 1
ATOM 5240 C CA . GLY B 1 320 ? -12.172 -13.945 -3.182 1 90.88 320 GLY B CA 1
ATOM 5241 C C . GLY B 1 320 ? -13.32 -14.633 -2.473 1 90.88 320 GLY B C 1
ATOM 5242 O O . GLY B 1 320 ? -13.102 -15.531 -1.653 1 90.88 320 GLY B O 1
ATOM 5243 N N . PRO B 1 321 ? -14.477 -14.18 -2.797 1 89.62 321 PRO B N 1
ATOM 5244 C CA . PRO B 1 321 ? -15.648 -14.797 -2.166 1 89.62 321 PRO B CA 1
ATOM 5245 C C . PRO B 1 321 ? -15.828 -16.266 -2.564 1 89.62 321 PRO B C 1
ATOM 5247 O O . PRO B 1 321 ? -15.289 -16.703 -3.584 1 89.62 321 PRO B O 1
ATOM 5250 N N . THR B 1 322 ? -16.594 -16.969 -1.822 1 88.62 322 THR B N 1
ATOM 5251 C CA . THR B 1 322 ? -16.797 -18.406 -2.051 1 88.62 322 THR B CA 1
ATOM 5252 C C . THR B 1 322 ? -17.547 -18.641 -3.354 1 88.62 322 THR B C 1
ATOM 5254 O O . THR B 1 322 ? -17.516 -19.734 -3.908 1 88.62 322 THR B O 1
ATOM 5257 N N . ASN B 1 323 ? -18.234 -17.688 -3.832 1 89.12 323 ASN B N 1
ATOM 5258 C CA . ASN B 1 323 ? -19.016 -17.859 -5.059 1 89.12 323 ASN B CA 1
ATOM 5259 C C . ASN B 1 323 ? -18.234 -17.375 -6.281 1 89.12 323 ASN B C 1
ATOM 5261 O O . ASN B 1 323 ? -18.828 -16.828 -7.219 1 89.12 323 ASN B O 1
ATOM 5265 N N . MET B 1 324 ? -16.922 -17.5 -6.219 1 91.25 324 MET B N 1
ATOM 5266 C CA . MET B 1 324 ? -16.078 -17.172 -7.375 1 91.25 324 MET B CA 1
ATOM 5267 C C . MET B 1 324 ? -16.344 -18.156 -8.516 1 91.25 324 MET B C 1
ATOM 5269 O O . MET B 1 324 ? -16.688 -19.312 -8.281 1 91.25 324 MET B O 1
ATOM 5273 N N . PRO B 1 325 ? -16.219 -17.672 -9.727 1 92.44 325 PRO B N 1
ATOM 5274 C CA . PRO B 1 325 ? -16.234 -18.625 -10.836 1 92.44 325 PRO B CA 1
ATOM 5275 C C . PRO B 1 325 ? -14.977 -19.484 -10.898 1 92.44 325 PRO B C 1
ATOM 5277 O O . PRO B 1 325 ? -14.094 -19.234 -11.727 1 92.44 325 PRO B O 1
ATOM 5280 N N . TYR B 1 326 ? -14.984 -20.547 -10.273 1 92.94 326 TYR B N 1
ATOM 5281 C CA . TYR B 1 326 ? -13.797 -21.344 -10 1 92.94 326 TYR B CA 1
ATOM 5282 C C . TYR B 1 326 ? -13.18 -21.859 -11.289 1 92.94 326 TYR B C 1
ATOM 5284 O O . TYR B 1 326 ? -11.953 -21.875 -11.438 1 92.94 326 TYR B O 1
ATOM 5292 N N . SER B 1 327 ? -14 -22.312 -12.164 1 91.94 327 SER B N 1
ATOM 5293 C CA . SER B 1 327 ? -13.484 -22.859 -13.414 1 91.94 327 SER B CA 1
ATOM 5294 C C . SER B 1 327 ? -12.633 -21.828 -14.156 1 91.94 327 SER B C 1
ATOM 5296 O O . SER B 1 327 ? -11.547 -22.156 -14.648 1 91.94 327 SER B O 1
ATOM 5298 N N . GLN B 1 328 ? -13.078 -20.656 -14.164 1 92.88 328 GLN B N 1
ATOM 5299 C CA . GLN B 1 328 ? -12.367 -19.578 -14.844 1 92.88 328 GLN B CA 1
ATOM 5300 C C . GLN B 1 328 ? -11.102 -19.203 -14.086 1 92.88 328 GLN B C 1
ATOM 5302 O O . GLN B 1 328 ? -10.047 -19 -14.688 1 92.88 328 GLN B O 1
ATOM 5307 N N . MET B 1 329 ? -11.18 -19.109 -12.797 1 95 329 MET B N 1
ATOM 5308 C CA . MET B 1 329 ? -10.055 -18.688 -11.977 1 95 329 MET B CA 1
ATOM 5309 C C . MET B 1 329 ? -8.938 -19.734 -12.008 1 95 329 MET B C 1
ATOM 5311 O O . MET B 1 329 ? -7.758 -19.375 -12.078 1 95 329 MET B O 1
ATOM 5315 N N . ILE B 1 330 ? -9.352 -20.984 -11.953 1 94 330 ILE B N 1
ATOM 5316 C CA . ILE B 1 330 ? -8.367 -22.062 -12.008 1 94 330 ILE B CA 1
ATOM 5317 C C . ILE B 1 330 ? -7.672 -22.062 -13.367 1 94 330 ILE B C 1
ATOM 5319 O O . ILE B 1 330 ? -6.445 -22.156 -13.438 1 94 330 ILE B O 1
ATOM 5323 N N . GLY B 1 331 ? -8.469 -21.891 -14.398 1 93.69 331 GLY B N 1
ATOM 5324 C CA . GLY B 1 331 ? -7.875 -21.781 -15.719 1 93.69 331 GLY B CA 1
ATOM 5325 C C . GLY B 1 331 ? -6.887 -20.641 -15.844 1 93.69 331 GLY B C 1
ATOM 5326 O O . GLY B 1 331 ? -5.801 -20.812 -16.406 1 93.69 331 GLY B O 1
ATOM 5327 N N . LEU B 1 332 ? -7.238 -19.547 -15.312 1 96.25 332 LEU B N 1
ATOM 5328 C CA . LEU B 1 332 ? -6.387 -18.359 -15.352 1 96.25 332 LEU B CA 1
ATOM 5329 C C . LEU B 1 332 ? -5.082 -18.594 -14.602 1 96.25 332 LEU B C 1
ATOM 5331 O O . LEU B 1 332 ? -4 -18.312 -15.117 1 96.25 332 LEU B O 1
ATOM 5335 N N . LEU B 1 333 ? -5.152 -19.125 -13.391 1 95.81 333 LEU B N 1
ATOM 5336 C CA . LEU B 1 333 ? -3.969 -19.344 -12.57 1 95.81 333 LEU B CA 1
ATOM 5337 C C . LEU B 1 333 ? -3.041 -20.375 -13.211 1 95.81 333 LEU B C 1
ATOM 5339 O O . LEU B 1 333 ? -1.817 -20.25 -13.125 1 95.81 333 LEU B O 1
ATOM 5343 N N . GLU B 1 334 ? -3.637 -21.359 -13.852 1 93.38 334 GLU B N 1
ATOM 5344 C CA . GLU B 1 334 ? -2.834 -22.375 -14.523 1 93.38 334 GLU B CA 1
ATOM 5345 C C . GLU B 1 334 ? -2.01 -21.766 -15.656 1 93.38 334 GLU B C 1
ATOM 5347 O O . GLU B 1 334 ? -0.82 -22.062 -15.789 1 93.38 334 GLU B O 1
ATOM 5352 N N . TYR B 1 335 ? -2.682 -20.969 -16.297 1 93.56 335 TYR B N 1
ATOM 5353 C CA . TYR B 1 335 ? -1.98 -20.328 -17.406 1 93.56 335 TYR B CA 1
ATOM 5354 C C . TYR B 1 335 ? -0.959 -19.328 -16.891 1 93.56 335 TYR B C 1
ATOM 5356 O O . TYR B 1 335 ? 0.183 -19.297 -17.344 1 93.56 335 TYR B O 1
ATOM 5364 N N . PHE B 1 336 ? -1.338 -18.547 -16.016 1 96.88 336 PHE B N 1
ATOM 5365 C CA . PHE B 1 336 ? -0.534 -17.438 -15.516 1 96.88 336 PHE B CA 1
ATOM 5366 C C . PHE B 1 336 ? 0.744 -17.938 -14.859 1 96.88 336 PHE B C 1
ATOM 5368 O O . PHE B 1 336 ? 1.813 -17.344 -15.039 1 96.88 336 PHE B O 1
ATOM 5375 N N . ARG B 1 337 ? 0.586 -18.984 -14.086 1 94.88 337 ARG B N 1
ATOM 5376 C CA . ARG B 1 337 ? 1.764 -19.5 -13.391 1 94.88 337 ARG B CA 1
ATOM 5377 C C . ARG B 1 337 ? 2.844 -19.922 -14.383 1 94.88 337 ARG B C 1
ATOM 5379 O O . ARG B 1 337 ? 4.035 -19.734 -14.125 1 94.88 337 ARG B O 1
ATOM 5386 N N . ASN B 1 338 ? 2.418 -20.406 -15.531 1 94.38 338 ASN B N 1
ATOM 5387 C CA . ASN B 1 338 ? 3.373 -20.812 -16.562 1 94.38 338 ASN B CA 1
ATOM 5388 C C . ASN B 1 338 ? 4.035 -19.609 -17.219 1 94.38 338 ASN B C 1
ATOM 5390 O O . ASN B 1 338 ? 5.25 -19.594 -17.422 1 94.38 338 ASN B O 1
ATOM 5394 N N . GLU B 1 339 ? 3.27 -18.656 -17.5 1 96.06 339 GLU B N 1
ATOM 5395 C CA . GLU B 1 339 ? 3.812 -17.453 -18.125 1 96.06 339 GLU B CA 1
ATOM 5396 C C . GLU B 1 339 ? 4.766 -16.734 -17.172 1 96.06 339 GLU B C 1
ATOM 5398 O O . GLU B 1 339 ? 5.793 -16.203 -17.609 1 96.06 339 GLU B O 1
ATOM 5403 N N . LEU B 1 340 ? 4.395 -16.719 -15.945 1 96.5 340 LEU B N 1
ATOM 5404 C CA . LEU B 1 340 ? 5.242 -16.078 -14.938 1 96.5 340 LEU B CA 1
ATOM 5405 C C . LEU B 1 340 ? 6.574 -16.812 -14.805 1 96.5 340 LEU B C 1
ATOM 5407 O O . LEU B 1 340 ? 7.633 -16.188 -14.75 1 96.5 340 LEU B O 1
ATOM 5411 N N . ALA B 1 341 ? 6.504 -18.125 -14.789 1 94.69 341 ALA B N 1
ATOM 5412 C CA . ALA B 1 341 ? 7.715 -18.938 -14.734 1 94.69 341 ALA B CA 1
ATOM 5413 C C . ALA B 1 341 ? 8.609 -18.672 -15.938 1 94.69 341 ALA B C 1
ATOM 5415 O O . ALA B 1 341 ? 9.828 -18.516 -15.789 1 94.69 341 ALA B O 1
ATOM 5416 N N . LYS B 1 342 ? 7.992 -18.609 -17.062 1 95.06 342 LYS B N 1
ATOM 5417 C CA . LYS B 1 342 ? 8.742 -18.344 -18.281 1 95.06 342 LYS B CA 1
ATOM 5418 C C . LYS B 1 342 ? 9.43 -16.984 -18.203 1 95.06 342 LYS B C 1
ATOM 5420 O O . LYS B 1 342 ? 10.602 -16.844 -18.578 1 95.06 342 LYS B O 1
ATOM 5425 N N . LYS B 1 343 ? 8.688 -16.016 -17.75 1 95.25 343 LYS B N 1
ATOM 5426 C CA . LYS B 1 343 ? 9.242 -14.672 -17.656 1 95.25 343 LYS B CA 1
ATOM 5427 C C . LYS B 1 343 ? 10.422 -14.633 -16.688 1 95.25 343 LYS B C 1
ATOM 5429 O O . LYS B 1 343 ? 11.438 -14 -16.984 1 95.25 343 LYS B O 1
ATOM 5434 N N . LEU B 1 344 ? 10.273 -15.281 -15.594 1 92.94 344 LEU B N 1
ATOM 5435 C CA . LEU B 1 344 ? 11.344 -15.32 -14.602 1 92.94 344 LEU B CA 1
ATOM 5436 C C . LEU B 1 344 ? 12.562 -16.047 -15.141 1 92.94 344 LEU B C 1
ATOM 5438 O O . LEU B 1 344 ? 13.703 -15.617 -14.922 1 92.94 344 LEU B O 1
ATOM 5442 N N . LEU B 1 345 ? 12.328 -17.125 -15.859 1 91.12 345 LEU B N 1
ATOM 5443 C CA . LEU B 1 345 ? 13.43 -17.875 -16.453 1 91.12 345 LEU B CA 1
ATOM 5444 C C . LEU B 1 345 ? 14.172 -17.016 -17.484 1 91.12 345 LEU B C 1
ATOM 5446 O O . LEU B 1 345 ? 15.398 -17.047 -17.547 1 91.12 345 LEU B O 1
ATOM 5450 N N . ASP B 1 346 ? 13.391 -16.344 -18.234 1 90.25 346 ASP B N 1
ATOM 5451 C CA . ASP B 1 346 ? 13.992 -15.422 -19.203 1 90.25 346 ASP B CA 1
ATOM 5452 C C . ASP B 1 346 ? 14.844 -14.375 -18.5 1 90.25 346 ASP B C 1
ATOM 5454 O O . ASP B 1 346 ? 15.945 -14.047 -18.953 1 90.25 346 ASP B O 1
ATOM 5458 N N . TYR B 1 347 ? 14.305 -13.906 -17.438 1 86.5 347 TYR B N 1
ATOM 5459 C CA . TYR B 1 347 ? 15.023 -12.898 -16.672 1 86.5 347 TYR B CA 1
ATOM 5460 C C . TYR B 1 347 ? 16.328 -13.461 -16.109 1 86.5 347 TYR B C 1
ATOM 5462 O O . TYR B 1 347 ? 17.391 -12.836 -16.234 1 86.5 347 TYR B O 1
ATOM 5470 N N . TYR B 1 348 ? 16.234 -14.625 -15.562 1 82.12 348 TYR B N 1
ATOM 5471 C CA . TYR B 1 348 ? 17.422 -15.258 -14.969 1 82.12 348 TYR B CA 1
ATOM 5472 C C . TYR B 1 348 ? 18.453 -15.586 -16.031 1 82.12 348 TYR B C 1
ATOM 5474 O O . TYR B 1 348 ? 19.656 -15.602 -15.758 1 82.12 348 TYR B O 1
ATOM 5482 N N . GLY B 1 349 ? 18 -15.922 -17.203 1 80 349 GLY B N 1
ATOM 5483 C CA . GLY B 1 349 ? 18.891 -16.281 -18.297 1 80 349 GLY B CA 1
ATOM 5484 C C . GLY B 1 349 ? 19.75 -15.125 -18.766 1 80 349 GLY B C 1
ATOM 5485 O O . GLY B 1 349 ? 20.797 -15.344 -19.375 1 80 349 GLY B O 1
ATOM 5486 N N . ARG B 1 350 ? 19.344 -13.977 -18.344 1 71.69 350 ARG B N 1
ATOM 5487 C CA . ARG B 1 350 ? 20.125 -12.797 -18.719 1 71.69 350 ARG B CA 1
ATOM 5488 C C . ARG B 1 350 ? 21.406 -12.703 -17.906 1 71.69 350 ARG B C 1
ATOM 5490 O O . ARG B 1 350 ? 22.328 -11.984 -18.266 1 71.69 350 ARG B O 1
ATOM 5497 N N . PHE B 1 351 ? 21.406 -13.336 -16.828 1 63.62 351 PHE B N 1
ATOM 5498 C CA . PHE B 1 351 ? 22.531 -13.234 -15.914 1 63.62 351 PHE B CA 1
ATOM 5499 C C . PHE B 1 351 ? 23.453 -14.445 -16.047 1 63.62 351 PHE B C 1
ATOM 5501 O O . PHE B 1 351 ? 24.391 -14.609 -15.273 1 63.62 351 PHE B O 1
ATOM 5508 N N . LYS B 1 352 ? 23.25 -15.273 -17.047 1 57.5 352 LYS B N 1
ATOM 5509 C CA . LYS B 1 352 ? 24.156 -16.375 -17.328 1 57.5 352 LYS B CA 1
ATOM 5510 C C . LYS B 1 352 ? 25.172 -16 -18.391 1 57.5 352 LYS B C 1
ATOM 5512 O O . LYS B 1 352 ? 24.875 -15.195 -19.281 1 57.5 352 LYS B O 1
#

pLDDT: mean 84.78, std 11.76, range [45.91, 97.69]

Nearest PDB structures (foldseek):
  1stz-assembly1_A  TM=6.970E-01  e=3.336E-22  Thermotoga maritima
  1stz-assembly1_C  TM=7.090E-01  e=9.505E-22  Thermotoga maritima
  5whm-assembly1_C  TM=3.083E-01  e=2.086E-06  Brucella abortus
  5whm-assembly1_A  TM=2.972E-01  e=7.828E-06  Brucella abortus
  5n87-assembly1_A  TM=2.775E-01  e=2.007E+00  Homo sapiens

InterPro domains:
  IPR002571 Heat-inducible transcription repressor HrcA [MF_00081] (1-337)
  IPR002571 Heat-inducible transcription repressor HrcA [PIRSF005485] (1-345)
  IPR002571 Heat-inducible transcription repressor HrcA [PTHR34824] (1-346)
  IPR002571 Heat-inducible transcription repressor HrcA [TIGR00331] (3-343)
  IPR021153 Heat-inducible transcription repressor HrcA, C-terminal [PF01628] (105-330)
  IPR023120 Winged helix-turn-helix transcription repressor, HrcA, inserted dimerising domain superfamily [G3DSA:3.30.390.60] (128-228)
  IPR029016 GAF-like domain superfamily [G3DSA:3.30.450.40] (103-341)
  IPR036388 Winged helix-like DNA-binding domain superfamily [G3DSA:1.10.10.10] (1-83)
  IPR036390 Winged helix DNA-binding domain superfamily [SSF46785] (1-83)

Foldseek 3Di:
DDDPVLLLLLLQQLLVCLVPVDFDALVNSCVVGPDHDDSVVSLVSQVVCVVVVQWDDDPVDPGIHGDPVVLVCCVFPPFAADADDVVLVVVLCVQLPDDDQALVVSQQSLQVSLCVVAVFKKKKWDFAQQQKAWAFWDWADDDLFKIKIWTATLLGDIFIDMDGFDNPDDPVLRVVLRVLCCVQGHPHRLNPPDPVSLVVSLVVSPPDDGSVVVSVRVVVRSCVSNDTDMHIDNLVSLVVPDDPPPVVLSVVVSVQVVVVVRVCVQLVPPVPDDPPPPDPAQKDKDALVRTDDVSCNQKMKIKHKAAQPPRGIMMMMTIDGPSHSCSHSSNVRRVSSVVSSVSSNVVSVVSD/DDDPVLLLLLLQQLLVCLVPVDFDALVNSCVPGPDHDDSVVSLVSQVVCVVVVQWDDDPVDPGIHGDPVVLVCCVFPPFAADADDVVLVVVLCVQLPDDDQDLVVSQQSLQVSLCVVAVFKKKKWDFAQQQKAWAFWDWADDDQFKIKIWTATLLNDIFIDMDGFDNPDDPVLRVVLRVLCCVQGHPHRLNPPDPVSLVVSLVVSPPDDGSVVVSVRVVVRSCVSNDTAMHIDNLVSLVVPDDPPPVVLSVVVSVQVVVVVRVCVFLVPPVPDDPPPPDPAQKDKDALVRTDDVSCNQKMKIKHKAAQPPRGIMMMMTIDGPSHSVSHSSNVRRVSSVVSSVSSNVVSVVSD